Protein AF-0000000072803418 (afdb_homodimer)

Foldseek 3Di:
DLFDWPAAEAEQDPDPCLPDPSVLVLLVLLQVLCVVQVGQYAYEGDQVCLLVNQVNGVHAYEHAAAADDPDDDPDGHHPVNSLVSRHQAYEAQDPVDHDDPVRLLVVQVVCVVSNHAYEYEDAAQVVLLVSVVSPGQEYEHEHPVQAVDQCHCLRPPLVRLLVNLVSCCVRPVNYFYEYEGNQAALVSLLSNVVSPGTYYYHYPNLVPDPDNSVRSNRNRVSGDNDSD/DLFDWPAAEEEQDPDPCLPDPSVLVLLVLLQVLCVVQVGQYAYEGDQVCLLVNQVNGVHAYEHAAAADDPDDDPDGHHPVNSLVSRHQAYEAQPPVDHDDPVRLLVNQVVCVVSNHAYEYEDAAQVVLLVSVVSPGQEYEHEHPVQAVDQCHCLRPPLVRLLVSLVSCCVRPVNYFYEYEGNDAFLVSLLSNVVSPGTYYYHYPNCVPDPDNSVRSNRNRVSGDNDDD

Solvent-accessible surface area (backbone atoms only — not comparable to full-atom values): 23190 Å² total; per-residue (Å²): 123,65,67,68,72,34,31,38,35,42,40,44,33,42,33,79,78,37,36,46,70,45,26,43,52,51,50,49,48,52,48,51,49,23,71,75,68,68,36,45,56,32,37,17,49,34,54,36,34,37,29,59,44,39,74,72,43,91,53,50,27,33,33,54,46,51,40,85,64,94,53,70,45,49,55,59,50,34,52,67,36,41,43,57,27,48,34,27,23,34,34,37,39,37,86,73,51,66,60,57,75,86,51,48,54,61,45,50,54,49,27,56,77,64,64,28,34,38,35,37,38,26,67,46,66,69,55,39,56,58,50,52,76,61,64,45,51,21,39,29,47,38,43,76,84,17,55,82,28,91,69,7,47,57,75,71,41,42,67,58,50,32,51,45,44,50,51,39,51,72,73,43,66,78,37,42,39,28,44,43,32,28,39,67,48,35,66,41,45,35,46,40,47,70,41,62,41,41,30,38,36,35,36,62,42,59,74,65,40,91,51,48,65,61,52,48,51,47,40,41,73,32,53,64,85,61,78,126,123,64,68,67,71,35,33,38,36,42,40,44,35,40,34,77,77,36,35,44,70,46,25,42,51,52,49,50,47,51,47,49,50,25,70,74,68,69,36,46,55,33,37,18,50,35,55,36,34,39,28,58,44,38,73,72,44,90,54,49,28,33,32,53,46,54,40,83,64,93,53,71,44,51,55,61,49,34,51,66,38,41,42,57,27,47,35,28,24,34,34,37,39,37,86,72,50,66,60,58,75,85,50,50,54,60,46,49,54,49,25,57,77,64,64,26,34,39,34,38,39,27,68,45,65,68,53,41,57,58,51,53,76,63,64,45,50,22,38,28,48,38,43,76,84,18,54,84,28,91,69,6,47,57,76,72,41,42,65,58,52,30,52,46,44,50,49,38,53,72,74,42,66,80,37,41,40,27,43,44,31,28,40,67,47,36,66,42,45,36,44,40,48,70,42,60,41,41,30,38,35,35,36,62,44,60,75,65,41,91,51,48,65,61,52,49,52,46,39,41,73,32,53,66,83,62,81,125

pLDDT: mean 95.62, std 5.73, range [47.88, 98.88]

Structure (mmCIF, N/CA/C/O backbone):
data_AF-0000000072803418-model_v1
#
loop_
_entity.id
_entity.type
_entity.pdbx_description
1 polymer 'Triose-phosphate isomerase'
#
loop_
_atom_site.group_PDB
_atom_site.id
_atom_site.type_symbol
_atom_site.label_atom_id
_atom_site.label_alt_id
_atom_site.label_comp_id
_atom_site.label_asym_id
_atom_site.label_entity_id
_atom_site.label_seq_id
_atom_site.pdbx_PDB_ins_code
_atom_site.Cartn_x
_atom_site.Cartn_y
_atom_site.Cartn_z
_atom_site.occupancy
_atom_site.B_iso_or_equiv
_atom_site.auth_seq_id
_atom_site.auth_comp_id
_atom_site.auth_asym_id
_atom_site.auth_atom_id
_atom_site.pdbx_PDB_model_num
ATOM 1 N N . MET A 1 1 ? 17.938 -17.422 -6.402 1 70.5 1 MET A N 1
ATOM 2 C CA . MET A 1 1 ? 16.547 -16.984 -6.516 1 70.5 1 MET A CA 1
ATOM 3 C C . MET A 1 1 ? 15.883 -16.938 -5.145 1 70.5 1 MET A C 1
ATOM 5 O O . MET A 1 1 ? 16.188 -17.75 -4.273 1 70.5 1 MET A O 1
ATOM 9 N N . ALA A 1 2 ? 14.984 -15.875 -4.988 1 81.69 2 ALA A N 1
ATOM 10 C CA . ALA A 1 2 ? 14.344 -15.703 -3.688 1 81.69 2 ALA A CA 1
ATOM 11 C C . ALA A 1 2 ? 13.25 -16.75 -3.471 1 81.69 2 ALA A C 1
ATOM 13 O O . ALA A 1 2 ? 13.016 -17.172 -2.34 1 81.69 2 ALA A O 1
ATOM 14 N N . LEU A 1 3 ? 12.688 -17.188 -4.598 1 93.75 3 LEU A N 1
ATOM 15 C CA . LEU A 1 3 ? 11.656 -18.219 -4.543 1 93.75 3 LEU A CA 1
ATOM 16 C C . LEU A 1 3 ? 12.219 -19.562 -4.984 1 93.75 3 LEU A C 1
ATOM 18 O O . LEU A 1 3 ? 13.07 -19.625 -5.871 1 93.75 3 LEU A O 1
ATOM 22 N N . GLU A 1 4 ? 11.773 -20.656 -4.43 1 95.56 4 GLU A N 1
ATOM 23 C CA . GLU A 1 4 ? 12.195 -22 -4.809 1 95.56 4 GLU A CA 1
ATOM 24 C C . GLU A 1 4 ? 11.156 -22.672 -5.707 1 95.56 4 GLU A C 1
ATOM 26 O O . GLU A 1 4 ? 10.008 -22.875 -5.305 1 95.56 4 GLU A O 1
ATOM 31 N N . TYR A 1 5 ? 11.594 -23.031 -6.875 1 96.5 5 TYR A N 1
ATOM 32 C CA . TYR A 1 5 ? 10.711 -23.656 -7.855 1 96.5 5 TYR A CA 1
ATOM 33 C C . TYR A 1 5 ? 10.734 -25.172 -7.715 1 96.5 5 TYR A C 1
ATOM 35 O O . TYR A 1 5 ? 11.742 -25.75 -7.305 1 96.5 5 TYR A O 1
ATOM 43 N N . PRO A 1 6 ? 9.703 -25.828 -8.148 1 97.94 6 PRO A N 1
ATOM 44 C CA . PRO A 1 6 ? 8.398 -25.281 -8.523 1 97.94 6 PRO A CA 1
ATOM 45 C C . PRO A 1 6 ? 7.57 -24.828 -7.32 1 97.94 6 PRO A C 1
ATOM 47 O O . PRO A 1 6 ? 7.727 -25.375 -6.227 1 97.94 6 PRO A O 1
ATOM 50 N N . TYR A 1 7 ? 6.711 -23.828 -7.508 1 98.19 7 TYR A N 1
ATOM 51 C CA . TYR A 1 7 ? 5.879 -23.422 -6.379 1 98.19 7 TYR A CA 1
ATOM 52 C C . TYR A 1 7 ? 4.477 -23.047 -6.844 1 98.19 7 TYR A C 1
ATOM 54 O O . TYR A 1 7 ? 4.219 -22.953 -8.047 1 98.19 7 TYR A O 1
ATOM 62 N N . PHE A 1 8 ? 3.572 -22.953 -5.875 1 98.75 8 PHE A N 1
ATOM 63 C CA . PHE A 1 8 ? 2.203 -22.484 -6.055 1 98.75 8 PHE A CA 1
ATOM 64 C C . PHE A 1 8 ? 1.955 -21.219 -5.25 1 98.75 8 PHE A C 1
ATOM 66 O O . PHE A 1 8 ? 2.166 -21.203 -4.035 1 98.75 8 PHE A O 1
ATOM 73 N N . LEU A 1 9 ? 1.507 -20.172 -5.895 1 98.75 9 LEU A N 1
ATOM 74 C CA . LEU A 1 9 ? 1.303 -18.891 -5.25 1 98.75 9 LEU A CA 1
ATOM 75 C C . LEU A 1 9 ? -0.165 -18.688 -4.887 1 98.75 9 LEU A C 1
ATOM 77 O O . LEU A 1 9 ? -1.048 -18.875 -5.727 1 98.75 9 LEU A O 1
ATOM 81 N N . LEU A 1 10 ? -0.404 -18.375 -3.627 1 98.69 10 LEU A N 1
ATOM 82 C CA . LEU A 1 10 ? -1.715 -17.922 -3.178 1 98.69 10 LEU A CA 1
ATOM 83 C C . LEU A 1 10 ? -1.754 -16.391 -3.07 1 98.69 10 LEU A C 1
ATOM 85 O O . LEU A 1 10 ? -1.08 -15.812 -2.217 1 98.69 10 LEU A O 1
ATOM 89 N N . ASN A 1 11 ? -2.498 -15.789 -3.93 1 98.12 11 ASN A N 1
ATOM 90 C CA . ASN A 1 11 ? -2.656 -14.336 -3.906 1 98.12 11 ASN A CA 1
ATOM 91 C C . ASN A 1 11 ? -3.914 -13.922 -3.15 1 98.12 11 ASN A C 1
ATOM 93 O O . ASN A 1 11 ? -5.027 -14.273 -3.545 1 98.12 11 ASN A O 1
ATOM 97 N N . PHE A 1 12 ? -3.748 -13.109 -2.139 1 97.94 12 PHE A N 1
ATOM 98 C CA . PHE A 1 12 ? -4.871 -12.695 -1.308 1 97.94 12 PHE A CA 1
ATOM 99 C C . PHE A 1 12 ? -5.66 -11.586 -1.984 1 97.94 12 PHE A C 1
ATOM 101 O O . PHE A 1 12 ? -6.816 -11.328 -1.633 1 97.94 12 PHE A O 1
ATOM 108 N N . LYS A 1 13 ? -5.055 -10.992 -2.91 1 96.19 13 LYS A N 1
ATOM 109 C CA . LYS A 1 13 ? -5.676 -9.844 -3.562 1 96.19 13 LYS A CA 1
ATOM 110 C C . LYS A 1 13 ? -6.168 -8.828 -2.533 1 96.19 13 LYS A C 1
ATOM 112 O O . LYS A 1 13 ? -5.48 -8.547 -1.549 1 96.19 13 LYS A O 1
ATOM 117 N N . THR A 1 14 ? -7.324 -8.117 -2.854 1 96.25 14 THR A N 1
ATOM 118 C CA . THR A 1 14 ? -7.918 -7.168 -1.923 1 96.25 14 THR A CA 1
ATOM 119 C C . THR A 1 14 ? -9.078 -7.801 -1.166 1 96.25 14 THR A C 1
ATOM 121 O O . THR A 1 14 ? -9.969 -7.098 -0.677 1 96.25 14 THR A O 1
ATOM 124 N N . ALA A 1 15 ? -9.078 -9.094 -1.072 1 95.75 15 ALA A N 1
ATOM 125 C CA . ALA A 1 15 ? -10.203 -9.797 -0.453 1 95.75 15 ALA A CA 1
ATOM 126 C C . ALA A 1 15 ? -10.336 -9.414 1.019 1 95.75 15 ALA A C 1
ATOM 128 O O . ALA A 1 15 ? -9.375 -9.516 1.784 1 95.75 15 ALA A O 1
ATOM 129 N N . SER A 1 16 ? -11.547 -9.07 1.432 1 94.19 16 SER A N 1
ATOM 130 C CA . SER A 1 16 ? -11.789 -8.625 2.801 1 94.19 16 SER A CA 1
ATOM 131 C C . SER A 1 16 ? -11.609 -9.773 3.793 1 94.19 16 SER A C 1
ATOM 133 O O . SER A 1 16 ? -11.281 -9.547 4.957 1 94.19 16 SER A O 1
ATOM 135 N N . SER A 1 17 ? -11.719 -10.977 3.293 1 95.06 17 SER A N 1
ATOM 136 C CA . SER A 1 17 ? -11.641 -12.148 4.156 1 95.06 17 SER A CA 1
ATOM 137 C C . SER A 1 17 ? -10.188 -12.5 4.48 1 95.06 17 SER A C 1
ATOM 139 O O . SER A 1 17 ? -9.922 -13.414 5.258 1 95.06 17 SER A O 1
ATOM 141 N N . THR A 1 18 ? -9.242 -11.766 3.945 1 97.31 18 THR A N 1
ATOM 142 C CA . THR A 1 18 ? -7.84 -12.094 4.164 1 97.31 18 THR A CA 1
ATOM 143 C C . THR A 1 18 ? -7.082 -10.883 4.699 1 97.31 18 THR A C 1
ATOM 145 O O . THR A 1 18 ? -5.887 -10.727 4.441 1 97.31 18 THR A O 1
ATOM 148 N N . VAL A 1 19 ? -7.738 -10.062 5.406 1 97.25 19 VAL A N 1
ATOM 149 C CA . VAL A 1 19 ? -7.141 -8.852 5.949 1 97.25 19 VAL A CA 1
ATOM 150 C C . VAL A 1 19 ? -6.703 -9.086 7.395 1 97.25 19 VAL A C 1
ATOM 152 O O . VAL A 1 19 ? -7.414 -9.734 8.164 1 97.25 19 VAL A O 1
ATOM 155 N N . GLY A 1 20 ? -5.539 -8.547 7.754 1 97.69 20 GLY A N 1
ATOM 156 C CA . GLY A 1 20 ? -5.098 -8.586 9.141 1 97.69 20 GLY A CA 1
ATOM 157 C C . GLY A 1 20 ? -5.035 -9.992 9.711 1 97.69 20 GLY A C 1
ATOM 158 O O . GLY A 1 20 ? -4.422 -10.883 9.117 1 97.69 20 GLY A O 1
ATOM 159 N N . ASP A 1 21 ? -5.73 -10.195 10.789 1 97.94 21 ASP A N 1
ATOM 160 C CA . ASP A 1 21 ? -5.699 -11.477 11.5 1 97.94 21 ASP A CA 1
ATOM 161 C C . ASP A 1 21 ? -6.262 -12.602 10.633 1 97.94 21 ASP A C 1
ATOM 163 O O . ASP A 1 21 ? -5.809 -13.742 10.727 1 97.94 21 ASP A O 1
ATOM 167 N N . ASP A 1 22 ? -7.242 -12.25 9.844 1 97.88 22 ASP A N 1
ATOM 168 C CA . ASP A 1 22 ? -7.82 -13.266 8.961 1 97.88 22 ASP A CA 1
ATOM 169 C C . ASP A 1 22 ? -6.824 -13.695 7.891 1 97.88 22 ASP A C 1
ATOM 171 O O . ASP A 1 22 ? -6.734 -14.875 7.555 1 97.88 22 ASP A O 1
ATOM 175 N N . GLY A 1 23 ? -6.086 -12.711 7.352 1 98.31 23 GLY A N 1
ATOM 176 C CA . GLY A 1 23 ? -5.039 -13.039 6.395 1 98.31 23 GLY A CA 1
ATOM 177 C C . GLY A 1 23 ? -3.918 -13.867 6.992 1 98.31 23 GLY A C 1
ATOM 178 O O . GLY A 1 23 ? -3.426 -14.805 6.363 1 98.31 23 GLY A O 1
ATOM 179 N N . LEU A 1 24 ? -3.537 -13.5 8.188 1 98.75 24 LEU A N 1
ATOM 180 C CA . LEU A 1 24 ? -2.5 -14.25 8.883 1 98.75 24 LEU A CA 1
ATOM 181 C C . LEU A 1 24 ? -2.961 -15.68 9.164 1 98.75 24 LEU A C 1
ATOM 183 O O . LEU A 1 24 ? -2.189 -16.625 9.008 1 98.75 24 LEU A O 1
ATOM 187 N N . ALA A 1 25 ? -4.227 -15.812 9.594 1 98.56 25 ALA A N 1
ATOM 188 C CA . ALA A 1 25 ? -4.77 -17.141 9.852 1 98.56 25 ALA A CA 1
ATOM 189 C C . ALA A 1 25 ? -4.715 -18.016 8.594 1 98.56 25 ALA A C 1
ATOM 191 O O . ALA A 1 25 ? -4.348 -19.188 8.664 1 98.56 25 ALA A O 1
ATOM 192 N N . PHE A 1 26 ? -5.043 -17.438 7.465 1 98.62 26 PHE A N 1
ATOM 193 C CA . PHE A 1 26 ? -4.977 -18.172 6.207 1 98.62 26 PHE A CA 1
ATOM 194 C C . PHE A 1 26 ? -3.533 -18.516 5.859 1 98.62 26 PHE A C 1
ATOM 196 O O . PHE A 1 26 ? -3.24 -19.656 5.457 1 98.62 26 PHE A O 1
ATOM 203 N N . ALA A 1 27 ? -2.615 -17.578 6.023 1 98.88 27 ALA A N 1
ATOM 204 C CA . ALA A 1 27 ? -1.197 -17.828 5.777 1 98.88 27 ALA A CA 1
ATOM 205 C C . ALA A 1 27 ? -0.685 -18.969 6.641 1 98.88 27 ALA A C 1
ATOM 207 O O . ALA A 1 27 ? 0.094 -19.812 6.172 1 98.88 27 ALA A O 1
ATOM 208 N N . ARG A 1 28 ? -1.118 -19.031 7.887 1 98.81 28 ARG A N 1
ATOM 209 C CA . ARG A 1 28 ? -0.703 -20.109 8.789 1 98.81 28 ARG A CA 1
ATOM 210 C C . ARG A 1 28 ? -1.258 -21.453 8.336 1 98.81 28 ARG A C 1
ATOM 212 O O . ARG A 1 28 ? -0.6 -22.484 8.484 1 98.81 28 ARG A O 1
ATOM 219 N N . THR A 1 29 ? -2.482 -21.406 7.844 1 98.81 29 THR A N 1
ATOM 220 C CA . THR A 1 29 ? -3.031 -22.609 7.254 1 98.81 29 THR A CA 1
ATOM 221 C C . THR A 1 29 ? -2.174 -23.078 6.082 1 98.81 29 THR A C 1
ATOM 223 O O . THR A 1 29 ? -1.86 -24.266 5.969 1 98.81 29 THR A O 1
ATOM 226 N N . ILE A 1 30 ? -1.753 -22.172 5.215 1 98.81 30 ILE A N 1
ATOM 227 C CA . ILE A 1 30 ? -0.899 -22.469 4.07 1 98.81 30 ILE A CA 1
ATOM 228 C C . ILE A 1 30 ? 0.427 -23.047 4.555 1 98.81 30 ILE A C 1
ATOM 230 O O . ILE A 1 30 ? 0.901 -24.062 4.027 1 98.81 30 ILE A O 1
ATOM 234 N N . GLU A 1 31 ? 0.984 -22.422 5.531 1 98.75 31 GLU A N 1
ATOM 235 C CA . GLU A 1 31 ? 2.248 -22.875 6.105 1 98.75 31 GLU A CA 1
ATOM 236 C C . GLU A 1 31 ? 2.125 -24.281 6.664 1 98.75 31 GLU A C 1
ATOM 238 O O . GLU A 1 31 ? 3.006 -25.125 6.453 1 98.75 31 GLU A O 1
ATOM 243 N N . ARG A 1 32 ? 1.06 -24.531 7.395 1 98.69 32 ARG A N 1
ATOM 244 C CA . ARG A 1 32 ? 0.833 -25.859 7.965 1 98.69 32 ARG A CA 1
ATOM 245 C C . ARG A 1 32 ? 0.755 -26.906 6.871 1 98.69 32 ARG A C 1
ATOM 247 O O . ARG A 1 32 ? 1.359 -27.984 6.992 1 98.69 32 ARG A O 1
ATOM 254 N N . VAL A 1 33 ? 0.001 -26.641 5.836 1 98.75 33 VAL A N 1
ATOM 255 C CA . VAL A 1 33 ? -0.139 -27.594 4.742 1 98.75 33 VAL A CA 1
ATOM 256 C C . VAL A 1 33 ? 1.205 -27.781 4.043 1 98.75 33 VAL A C 1
ATOM 258 O O . VAL A 1 33 ? 1.55 -28.891 3.633 1 98.75 33 VAL A O 1
ATOM 261 N N . ARG A 1 34 ? 1.971 -26.703 3.875 1 98.19 34 ARG A N 1
ATOM 262 C CA . ARG A 1 34 ? 3.328 -26.797 3.35 1 98.19 34 ARG A CA 1
ATOM 263 C C . ARG A 1 34 ? 4.164 -27.781 4.156 1 98.19 34 ARG A C 1
ATOM 265 O O . ARG A 1 34 ? 4.812 -28.672 3.592 1 98.19 34 ARG A O 1
ATOM 272 N N . ASP A 1 35 ? 4.102 -27.641 5.438 1 98.12 35 ASP A N 1
ATOM 273 C CA . ASP A 1 35 ? 4.906 -28.469 6.324 1 98.12 35 ASP A CA 1
ATOM 274 C C . ASP A 1 35 ? 4.445 -29.922 6.277 1 98.12 35 ASP A C 1
ATOM 276 O O . ASP A 1 35 ? 5.262 -30.844 6.367 1 98.12 35 ASP A O 1
ATOM 280 N N . GLU A 1 36 ? 3.158 -30.156 6.145 1 98.12 36 GLU A N 1
ATOM 281 C CA . GLU A 1 36 ? 2.568 -31.484 6.086 1 98.12 36 GLU A CA 1
ATOM 282 C C . GLU A 1 36 ? 2.932 -32.188 4.781 1 98.12 36 GLU A C 1
ATOM 284 O O . GLU A 1 36 ? 3.135 -33.406 4.766 1 98.12 36 GLU A O 1
ATOM 289 N N . THR A 1 37 ? 3.016 -31.438 3.713 1 97.88 37 THR A N 1
ATOM 290 C CA . THR A 1 37 ? 3.049 -32.062 2.395 1 97.88 37 THR A CA 1
ATOM 291 C C . THR A 1 37 ? 4.422 -31.891 1.751 1 97.88 37 THR A C 1
ATOM 293 O O . THR A 1 37 ? 4.758 -32.594 0.8 1 97.88 37 THR A O 1
ATOM 296 N N . GLY A 1 38 ? 5.172 -30.875 2.207 1 97.25 38 GLY A N 1
ATOM 297 C CA . GLY A 1 38 ? 6.438 -30.531 1.575 1 97.25 38 GLY A CA 1
ATOM 298 C C . GLY A 1 38 ? 6.273 -29.688 0.333 1 97.25 38 GLY A C 1
ATOM 299 O O . GLY A 1 38 ? 7.262 -29.312 -0.303 1 97.25 38 GLY A O 1
ATOM 300 N N . CYS A 1 39 ? 5.035 -29.359 -0.044 1 97.69 39 CYS A N 1
ATOM 301 C CA . CYS A 1 39 ? 4.766 -28.547 -1.216 1 97.69 39 CYS A CA 1
ATOM 302 C C . CYS A 1 39 ? 5.266 -27.109 -1.006 1 97.69 39 CYS A C 1
ATOM 304 O O . CYS A 1 39 ? 5.086 -26.547 0.071 1 97.69 39 CYS A O 1
ATOM 306 N N . ARG A 1 40 ? 5.859 -26.547 -2.008 1 97.81 40 ARG A N 1
ATOM 307 C CA . ARG A 1 40 ? 6.316 -25.156 -1.943 1 97.81 40 ARG A CA 1
ATOM 308 C C . ARG A 1 40 ? 5.184 -24.188 -2.254 1 97.81 40 ARG A C 1
ATOM 310 O O . ARG A 1 40 ? 4.691 -24.141 -3.383 1 97.81 40 ARG A O 1
ATOM 317 N N . PHE A 1 41 ? 4.785 -23.484 -1.237 1 98.56 41 PHE A N 1
ATOM 318 C CA . PHE A 1 41 ? 3.791 -22.438 -1.381 1 98.56 41 PHE A CA 1
ATOM 319 C C . PHE A 1 41 ? 4.43 -21.062 -1.207 1 98.56 41 PHE A C 1
ATOM 321 O O . PHE A 1 41 ? 5.383 -20.906 -0.444 1 98.56 41 PHE A O 1
ATOM 328 N N . ALA A 1 42 ? 3.971 -20.094 -1.911 1 98.75 42 ALA A N 1
ATOM 329 C CA . ALA A 1 42 ? 4.223 -18.672 -1.682 1 98.75 42 ALA A CA 1
ATOM 330 C C . ALA A 1 42 ? 2.914 -17.922 -1.48 1 98.75 42 ALA A C 1
ATOM 332 O O . ALA A 1 42 ? 1.847 -18.391 -1.882 1 98.75 42 ALA A O 1
ATOM 333 N N . VAL A 1 43 ? 3.006 -16.797 -0.825 1 98.81 43 VAL A N 1
ATOM 334 C CA . VAL A 1 43 ? 1.787 -16.047 -0.549 1 98.81 43 VAL A CA 1
ATOM 335 C C . VAL A 1 43 ? 1.993 -14.578 -0.92 1 98.81 43 VAL A C 1
ATOM 337 O O . VAL A 1 43 ? 3.09 -14.031 -0.755 1 98.81 43 VAL A O 1
ATOM 340 N N . ALA A 1 44 ? 0.993 -13.945 -1.43 1 98.75 44 ALA A N 1
ATOM 341 C CA . ALA A 1 44 ? 0.939 -12.508 -1.679 1 98.75 44 ALA A CA 1
ATOM 342 C C . ALA A 1 44 ? -0.136 -11.844 -0.823 1 98.75 44 ALA A C 1
ATOM 344 O O . ALA A 1 44 ? -1.294 -11.75 -1.235 1 98.75 44 ALA A O 1
ATOM 345 N N . PRO A 1 45 ? 0.243 -11.359 0.365 1 98.5 45 PRO A N 1
ATOM 346 C CA . PRO A 1 45 ? -0.73 -10.742 1.268 1 98.5 45 PRO A CA 1
ATOM 347 C C . PRO A 1 45 ? -1.072 -9.305 0.872 1 98.5 45 PRO A C 1
ATOM 349 O O . PRO A 1 45 ? -0.554 -8.797 -0.125 1 98.5 45 PRO A O 1
ATOM 352 N N . HIS A 1 46 ? -2.025 -8.773 1.635 1 97.94 46 HIS A N 1
ATOM 353 C CA . HIS A 1 46 ? -2.271 -7.34 1.512 1 97.94 46 HIS A CA 1
ATOM 354 C C . HIS A 1 46 ? -1.004 -6.535 1.789 1 97.94 46 HIS A C 1
ATOM 356 O O . HIS A 1 46 ? -0.205 -6.91 2.65 1 97.94 46 HIS A O 1
ATOM 362 N N . GLN A 1 47 ? -0.893 -5.387 1.146 1 96.38 47 GLN A N 1
ATOM 363 C CA . GLN A 1 47 ? 0.325 -4.59 1.255 1 96.38 47 GLN A CA 1
ATOM 364 C C . GLN A 1 47 ? 0.606 -4.207 2.705 1 96.38 47 GLN A C 1
ATOM 366 O O . GLN A 1 47 ? 1.721 -4.395 3.197 1 96.38 47 GLN A O 1
ATOM 371 N N . PRO A 1 48 ? -0.401 -3.75 3.5 1 97.94 48 PRO A N 1
ATOM 372 C CA . PRO A 1 48 ? -0.14 -3.42 4.902 1 97.94 48 PRO A CA 1
ATOM 373 C C . PRO A 1 48 ? 0.167 -4.652 5.75 1 97.94 48 PRO A C 1
ATOM 375 O O . PRO A 1 48 ? 0.602 -4.523 6.898 1 97.94 48 PRO A O 1
ATOM 378 N N . ASP A 1 49 ? -0.075 -5.863 5.191 1 98.62 49 ASP A N 1
ATOM 379 C CA . ASP A 1 49 ? 0.088 -7.094 5.957 1 98.62 49 ASP A CA 1
ATOM 380 C C . ASP A 1 49 ? 1.353 -7.84 5.535 1 98.62 49 ASP A C 1
ATOM 382 O O . ASP A 1 49 ? 1.628 -8.938 6.031 1 98.62 49 ASP A O 1
ATOM 386 N N . VAL A 1 50 ? 2.125 -7.238 4.598 1 98.75 50 VAL A N 1
ATOM 387 C CA . VAL A 1 50 ? 3.33 -7.914 4.121 1 98.75 50 VAL A CA 1
ATOM 388 C C . VAL A 1 50 ? 4.238 -8.242 5.301 1 98.75 50 VAL A C 1
ATOM 390 O O . VAL A 1 50 ? 4.645 -9.391 5.48 1 98.75 50 VAL A O 1
ATOM 393 N N . ARG A 1 51 ? 4.508 -7.27 6.137 1 98.56 51 ARG A N 1
ATOM 394 C CA . ARG A 1 51 ? 5.391 -7.48 7.277 1 98.56 51 ARG A CA 1
ATOM 395 C C . ARG A 1 51 ? 4.777 -8.469 8.266 1 98.56 51 ARG A C 1
ATOM 397 O O . ARG A 1 51 ? 5.488 -9.297 8.844 1 98.56 51 ARG A O 1
ATOM 404 N N . LEU A 1 52 ? 3.471 -8.336 8.484 1 98.69 52 LEU A N 1
ATOM 405 C CA . LEU A 1 52 ? 2.771 -9.219 9.414 1 98.69 52 LEU A CA 1
ATOM 406 C C . LEU A 1 52 ? 2.986 -10.68 9.031 1 98.69 52 LEU A C 1
ATOM 408 O O . LEU A 1 52 ? 3.389 -11.492 9.867 1 98.69 52 LEU A O 1
ATOM 412 N N . VAL A 1 53 ? 2.764 -11.031 7.797 1 98.81 53 VAL A N 1
ATOM 413 C CA . VAL A 1 53 ? 2.857 -12.414 7.34 1 98.81 53 VAL A CA 1
ATOM 414 C C . VAL A 1 53 ? 4.32 -12.852 7.293 1 98.81 53 VAL A C 1
ATOM 416 O O . VAL A 1 53 ? 4.656 -13.969 7.695 1 98.81 53 VAL A O 1
ATOM 419 N N . ALA A 1 54 ? 5.203 -11.961 6.859 1 98.56 54 ALA A N 1
ATOM 420 C CA . ALA A 1 54 ? 6.629 -12.258 6.777 1 98.56 54 ALA A CA 1
ATOM 421 C C . ALA A 1 54 ? 7.207 -12.562 8.156 1 98.56 54 ALA A C 1
ATOM 423 O O . ALA A 1 54 ? 8.031 -13.469 8.305 1 98.56 54 ALA A O 1
ATOM 424 N N . ASP A 1 55 ? 6.746 -11.836 9.156 1 98.06 55 ASP A N 1
ATOM 425 C CA . ASP A 1 55 ? 7.281 -11.977 10.508 1 98.06 55 ASP A CA 1
ATOM 426 C C . ASP A 1 55 ? 6.723 -13.227 11.188 1 98.06 55 ASP A C 1
ATOM 428 O O . ASP A 1 55 ? 7.367 -13.797 12.07 1 98.06 55 ASP A O 1
ATOM 432 N N . ARG A 1 56 ? 5.531 -13.594 10.758 1 98.56 56 ARG A N 1
ATOM 433 C CA . ARG A 1 56 ? 4.82 -14.578 11.57 1 98.56 56 ARG A CA 1
ATOM 434 C C . ARG A 1 56 ? 4.766 -15.93 10.875 1 98.56 56 ARG A C 1
ATOM 436 O O . ARG A 1 56 ? 4.215 -16.891 11.414 1 98.56 56 ARG A O 1
ATOM 443 N N . THR A 1 57 ? 5.305 -16.062 9.672 1 98.56 57 THR A N 1
ATOM 444 C CA . THR A 1 57 ? 5.387 -17.328 8.953 1 98.56 57 THR A CA 1
ATOM 445 C C . THR A 1 57 ? 6.738 -17.469 8.266 1 98.56 57 THR A C 1
ATOM 447 O O . THR A 1 57 ? 7.484 -16.5 8.141 1 98.56 57 THR A O 1
ATOM 450 N N . ALA A 1 58 ? 7.086 -18.641 7.84 1 98.19 58 ALA A N 1
ATOM 451 C CA . ALA A 1 58 ? 8.305 -18.906 7.078 1 98.19 58 ALA A CA 1
ATOM 452 C C . ALA A 1 58 ? 8.008 -18.984 5.586 1 98.19 58 ALA A C 1
ATOM 454 O O . ALA A 1 58 ? 8.836 -19.469 4.809 1 98.19 58 ALA A O 1
ATOM 455 N N . LEU A 1 59 ? 6.797 -18.578 5.176 1 98.56 59 LEU A N 1
ATOM 456 C CA . LEU A 1 59 ? 6.402 -18.625 3.773 1 98.56 59 LEU A CA 1
ATOM 457 C C . LEU A 1 59 ? 7.137 -17.562 2.959 1 98.56 59 LEU A C 1
ATOM 459 O O . LEU A 1 59 ? 7.328 -16.438 3.426 1 98.56 59 LEU A O 1
ATOM 463 N N . PRO A 1 60 ? 7.57 -17.906 1.728 1 98.75 60 PRO A N 1
ATOM 464 C CA . PRO A 1 60 ? 8 -16.828 0.822 1 98.75 60 PRO A CA 1
ATOM 465 C C . PRO A 1 60 ? 6.898 -15.82 0.54 1 98.75 60 PRO A C 1
ATOM 467 O O . PRO A 1 60 ? 5.734 -16.188 0.375 1 98.75 60 PRO A O 1
ATOM 470 N N . ILE A 1 61 ? 7.293 -14.547 0.501 1 98.81 61 ILE A N 1
ATOM 471 C CA . ILE A 1 61 ? 6.324 -13.461 0.385 1 98.81 61 ILE A CA 1
ATOM 472 C C . ILE A 1 61 ? 6.484 -12.773 -0.967 1 98.81 61 ILE A C 1
ATOM 474 O O . ILE A 1 61 ? 7.59 -12.367 -1.337 1 98.81 61 ILE A O 1
ATOM 478 N N . VAL A 1 62 ? 5.402 -12.664 -1.687 1 98.88 62 VAL A N 1
ATOM 479 C CA . VAL A 1 62 ? 5.367 -11.93 -2.945 1 98.88 62 VAL A CA 1
ATOM 480 C C . VAL A 1 62 ? 4.551 -10.648 -2.773 1 98.88 62 VAL A C 1
ATOM 482 O O . VAL A 1 62 ? 3.393 -10.695 -2.354 1 98.88 62 VAL A O 1
ATOM 485 N N . ALA A 1 63 ? 5.188 -9.5 -3.029 1 98.62 63 ALA A N 1
ATOM 486 C CA . ALA A 1 63 ? 4.414 -8.266 -3.074 1 98.62 63 ALA A CA 1
ATOM 487 C C . ALA A 1 63 ? 3.473 -8.25 -4.277 1 98.62 63 ALA A C 1
ATOM 489 O O . ALA A 1 63 ? 3.885 -8.547 -5.398 1 98.62 63 ALA A O 1
ATOM 490 N N . GLN A 1 64 ? 2.229 -7.891 -4.016 1 98.06 64 GLN A N 1
ATOM 491 C CA . GLN A 1 64 ? 1.233 -7.906 -5.082 1 98.06 64 GLN A CA 1
ATOM 492 C C . GLN A 1 64 ? 1.582 -6.895 -6.172 1 98.06 64 GLN A C 1
ATOM 494 O O . GLN A 1 64 ? 1.234 -7.09 -7.34 1 98.06 64 GLN A O 1
ATOM 499 N N . SER A 1 65 ? 2.143 -5.816 -5.75 1 96.12 65 SER A N 1
ATOM 500 C CA . SER A 1 65 ? 2.592 -4.73 -6.613 1 96.12 65 SER A CA 1
ATOM 501 C C . SER A 1 65 ? 3.59 -3.83 -5.891 1 96.12 65 SER A C 1
ATOM 503 O O . SER A 1 65 ? 3.658 -3.832 -4.66 1 96.12 65 SER A O 1
ATOM 505 N N . ALA A 1 66 ? 4.379 -3.143 -6.645 1 95.94 66 ALA A N 1
ATOM 506 C CA . ALA A 1 66 ? 5.266 -2.102 -6.137 1 95.94 66 ALA A CA 1
ATOM 507 C C . ALA A 1 66 ? 5.73 -1.178 -7.262 1 95.94 66 ALA A C 1
ATOM 509 O O . ALA A 1 66 ? 5.773 -1.581 -8.422 1 95.94 66 ALA A O 1
ATOM 510 N N . THR A 1 67 ? 6.039 0.003 -6.863 1 94.38 67 THR A N 1
ATOM 511 C CA . THR A 1 67 ? 6.5 0.98 -7.844 1 94.38 67 THR A CA 1
ATOM 512 C C . THR A 1 67 ? 7.91 1.458 -7.508 1 94.38 67 THR A C 1
ATOM 514 O O . THR A 1 67 ? 8.422 1.195 -6.418 1 94.38 67 THR A O 1
ATOM 517 N N . ARG A 1 68 ? 8.453 2.041 -8.555 1 92.38 68 ARG A N 1
ATOM 518 C CA . ARG A 1 68 ? 9.688 2.791 -8.359 1 92.38 68 ARG A CA 1
ATOM 519 C C . ARG A 1 68 ? 9.406 4.285 -8.25 1 92.38 68 ARG A C 1
ATOM 521 O O . ARG A 1 68 ? 8.719 4.859 -9.094 1 92.38 68 ARG A O 1
ATOM 528 N N . ARG A 1 69 ? 9.695 4.758 -7.137 1 88.12 69 ARG A N 1
ATOM 529 C CA . ARG A 1 69 ? 9.562 6.199 -6.945 1 88.12 69 ARG A CA 1
ATOM 530 C C . ARG A 1 69 ? 10.875 6.812 -6.48 1 88.12 69 ARG A C 1
ATOM 532 O O . ARG A 1 69 ? 11.539 6.273 -5.59 1 88.12 69 ARG A O 1
ATOM 539 N N . GLU A 1 70 ? 11.234 7.816 -7.156 1 84.25 70 GLU A N 1
ATOM 540 C CA . GLU A 1 70 ? 12.453 8.516 -6.773 1 84.25 70 GLU A CA 1
ATOM 541 C C . GLU A 1 70 ? 12.133 9.781 -5.977 1 84.25 70 GLU A C 1
ATOM 543 O O . GLU A 1 70 ? 13.023 10.367 -5.352 1 84.25 70 GLU A O 1
ATOM 548 N N . ASP A 1 71 ? 10.914 10.188 -6.055 1 86.06 71 ASP A N 1
ATOM 549 C CA . ASP A 1 71 ? 10.469 11.375 -5.32 1 86.06 71 ASP A CA 1
ATOM 550 C C . ASP A 1 71 ? 9.609 10.984 -4.121 1 86.06 71 ASP A C 1
ATOM 552 O O . ASP A 1 71 ? 9.156 9.844 -4.016 1 86.06 71 ASP A O 1
ATOM 556 N N . ALA A 1 72 ? 9.57 11.867 -3.236 1 88.25 72 ALA A N 1
ATOM 557 C CA . ALA A 1 72 ? 8.672 11.68 -2.096 1 88.25 72 ALA A CA 1
ATOM 558 C C . ALA A 1 72 ? 7.238 12.039 -2.459 1 88.25 72 ALA A C 1
ATOM 560 O O . ALA A 1 72 ? 6.844 13.203 -2.371 1 88.25 72 ALA A O 1
ATOM 561 N N . ALA A 1 73 ? 6.484 11.031 -2.904 1 89.81 73 ALA A N 1
ATOM 562 C CA . ALA A 1 73 ? 5.074 11.188 -3.24 1 89.81 73 ALA A CA 1
ATOM 563 C C . ALA A 1 73 ? 4.188 10.398 -2.281 1 89.81 73 ALA A C 1
ATOM 565 O O . ALA A 1 73 ? 4.68 9.562 -1.519 1 89.81 73 ALA A O 1
ATOM 566 N N . MET A 1 74 ? 2.922 10.68 -2.312 1 89.94 74 MET A N 1
ATOM 567 C CA . MET A 1 74 ? 2.035 10.109 -1.304 1 89.94 74 MET A CA 1
ATOM 568 C C . MET A 1 74 ? 1.323 8.875 -1.845 1 89.94 74 MET A C 1
ATOM 570 O O . MET A 1 74 ? 0.857 8.867 -2.984 1 89.94 74 MET A O 1
ATOM 574 N N . GLY A 1 75 ? 1.372 7.789 -1.021 1 88.06 75 GLY A N 1
ATOM 575 C CA . GLY A 1 75 ? 0.324 6.789 -1.155 1 88.06 75 GLY A CA 1
ATOM 576 C C . GLY A 1 75 ? 0.771 5.555 -1.916 1 88.06 75 GLY A C 1
ATOM 577 O O . GLY A 1 75 ? 0.113 4.516 -1.86 1 88.06 75 GLY A O 1
ATOM 578 N N . GLU A 1 76 ? 1.846 5.605 -2.645 1 92 76 GLU A N 1
ATOM 579 C CA . GLU A 1 76 ? 2.268 4.445 -3.428 1 92 76 GLU A CA 1
ATOM 580 C C . GLU A 1 76 ? 3.111 3.49 -2.586 1 92 76 GLU A C 1
ATOM 582 O O . GLU A 1 76 ? 3.803 3.916 -1.659 1 92 76 GLU A O 1
ATOM 587 N N . THR A 1 77 ? 3.012 2.238 -2.928 1 95.75 77 THR A N 1
ATOM 588 C CA . THR A 1 77 ? 3.873 1.229 -2.32 1 95.75 77 THR A CA 1
ATOM 589 C C . THR A 1 77 ? 5.145 1.039 -3.141 1 95.75 77 THR A C 1
ATOM 591 O O . THR A 1 77 ? 5.086 0.615 -4.297 1 95.75 77 THR A O 1
ATOM 594 N N . THR A 1 78 ? 6.27 1.304 -2.5 1 96.94 78 THR A N 1
ATOM 595 C CA . THR A 1 78 ? 7.52 1.262 -3.252 1 96.94 78 THR A CA 1
ATOM 596 C C . THR A 1 78 ? 8.188 -0.101 -3.111 1 96.94 78 THR A C 1
ATOM 598 O O . THR A 1 78 ? 7.895 -0.852 -2.18 1 96.94 78 THR A O 1
ATOM 601 N N . LEU A 1 79 ? 9.133 -0.351 -4.059 1 98.06 79 LEU A N 1
ATOM 602 C CA . LEU A 1 79 ? 9.961 -1.548 -3.975 1 98.06 79 LEU A CA 1
ATOM 603 C C . LEU A 1 79 ? 10.766 -1.567 -2.676 1 98.06 79 LEU A C 1
ATOM 605 O O . LEU A 1 79 ? 10.883 -2.613 -2.035 1 98.06 79 LEU A O 1
ATOM 609 N N . GLU A 1 80 ? 11.242 -0.408 -2.24 1 97.88 80 GLU A N 1
ATOM 610 C CA . GLU A 1 80 ? 12 -0.295 -1 1 97.88 80 GLU A CA 1
ATOM 611 C C . GLU A 1 80 ? 11.156 -0.705 0.204 1 97.88 80 GLU A C 1
ATOM 613 O O . GLU A 1 80 ? 11.625 -1.433 1.08 1 97.88 80 GLU A O 1
ATOM 618 N N . ALA A 1 81 ? 9.922 -0.246 0.175 1 97.94 81 ALA A N 1
ATOM 619 C CA . ALA A 1 81 ? 9.055 -0.487 1.323 1 97.94 81 ALA A CA 1
ATOM 620 C C . ALA A 1 81 ? 8.695 -1.966 1.438 1 97.94 81 ALA A C 1
ATOM 622 O O . ALA A 1 81 ? 8.711 -2.531 2.535 1 97.94 81 ALA A O 1
ATOM 623 N N . VAL A 1 82 ? 8.375 -2.637 0.322 1 98.38 82 VAL A N 1
ATOM 624 C CA . VAL A 1 82 ? 7.98 -4.039 0.401 1 98.38 82 VAL A CA 1
ATOM 625 C C . VAL A 1 82 ? 9.203 -4.902 0.705 1 98.38 82 VAL A C 1
ATOM 627 O O . VAL A 1 82 ? 9.102 -5.91 1.407 1 98.38 82 VAL A O 1
ATOM 630 N N . ALA A 1 83 ? 10.367 -4.535 0.151 1 98.38 83 ALA A N 1
ATOM 631 C CA . ALA A 1 83 ? 11.594 -5.25 0.49 1 98.38 83 ALA A CA 1
ATOM 632 C C . ALA A 1 83 ? 11.883 -5.164 1.985 1 98.38 83 ALA A C 1
ATOM 634 O O . ALA A 1 83 ? 12.148 -6.18 2.633 1 98.38 83 ALA A O 1
ATOM 635 N N . ALA A 1 84 ? 11.742 -3.979 2.518 1 98.25 84 ALA A N 1
ATOM 636 C CA . ALA A 1 84 ? 12 -3.77 3.939 1 98.25 84 ALA A CA 1
ATOM 637 C C . ALA A 1 84 ? 10.984 -4.516 4.797 1 98.25 84 ALA A C 1
ATOM 639 O O . ALA A 1 84 ? 11.289 -4.934 5.918 1 98.25 84 ALA A O 1
ATOM 640 N N . ALA A 1 85 ? 9.82 -4.719 4.262 1 98.5 85 ALA A N 1
ATOM 641 C CA . ALA A 1 85 ? 8.758 -5.387 5.004 1 98.5 85 ALA A CA 1
ATOM 642 C C . ALA A 1 85 ? 8.922 -6.906 4.953 1 98.5 85 ALA A C 1
ATOM 644 O O . ALA A 1 85 ? 8.203 -7.637 5.645 1 98.5 85 ALA A O 1
ATOM 645 N N . GLY A 1 86 ? 9.82 -7.375 4.078 1 98.44 86 GLY A N 1
ATOM 646 C CA . GLY A 1 86 ? 10.125 -8.797 4.105 1 98.44 86 GLY A CA 1
ATOM 647 C C . GLY A 1 86 ? 9.688 -9.523 2.848 1 98.44 86 GLY A C 1
ATOM 648 O O . GLY A 1 86 ? 9.633 -10.75 2.82 1 98.44 86 GLY A O 1
ATOM 649 N N . ALA A 1 87 ? 9.32 -8.805 1.799 1 98.69 87 ALA A N 1
ATOM 650 C CA . ALA A 1 87 ? 8.977 -9.445 0.536 1 98.69 87 ALA A CA 1
ATOM 651 C C . ALA A 1 87 ? 10.195 -10.117 -0.091 1 98.69 87 ALA A C 1
ATOM 653 O O . ALA A 1 87 ? 11.312 -9.602 0.022 1 98.69 87 ALA A O 1
ATOM 654 N N . ASP A 1 88 ? 9.922 -11.203 -0.793 1 98.75 88 ASP A N 1
ATOM 655 C CA . ASP A 1 88 ? 10.961 -11.938 -1.51 1 98.75 88 ASP A CA 1
ATOM 656 C C . ASP A 1 88 ? 10.875 -11.688 -3.014 1 98.75 88 ASP A C 1
ATOM 658 O O . ASP A 1 88 ? 11.844 -11.906 -3.742 1 98.75 88 ASP A O 1
ATOM 662 N N . ALA A 1 89 ? 9.773 -11.289 -3.434 1 98.81 89 ALA A N 1
ATOM 663 C CA . ALA A 1 89 ? 9.5 -11.047 -4.848 1 98.81 89 ALA A CA 1
ATOM 664 C C . ALA A 1 89 ? 8.438 -9.969 -5.023 1 98.81 89 ALA A C 1
ATOM 666 O O . ALA A 1 89 ? 7.758 -9.594 -4.066 1 98.81 89 ALA A O 1
ATOM 667 N N . ALA A 1 90 ? 8.344 -9.453 -6.219 1 98.5 90 ALA A N 1
ATOM 668 C CA . ALA A 1 90 ? 7.324 -8.461 -6.543 1 98.5 90 ALA A CA 1
ATOM 669 C C . ALA A 1 90 ? 6.719 -8.727 -7.918 1 98.5 90 ALA A C 1
ATOM 671 O O . ALA A 1 90 ? 7.438 -9.039 -8.867 1 98.5 90 ALA A O 1
ATOM 672 N N . CYS A 1 91 ? 5.441 -8.609 -7.984 1 98.12 91 CYS A N 1
ATOM 673 C CA . CYS A 1 91 ? 4.758 -8.656 -9.273 1 98.12 91 CYS A CA 1
ATOM 674 C C . CYS A 1 91 ? 4.855 -7.312 -9.984 1 98.12 91 CYS A C 1
ATOM 676 O O . CYS A 1 91 ? 4.699 -6.262 -9.367 1 98.12 91 CYS A O 1
ATOM 678 N N . ILE A 1 92 ? 5.141 -7.383 -11.25 1 97.56 92 ILE A N 1
ATOM 679 C CA . ILE A 1 92 ? 5.285 -6.207 -12.102 1 97.56 92 ILE A CA 1
ATOM 680 C C . ILE A 1 92 ? 4.363 -6.332 -13.312 1 97.56 92 ILE A C 1
ATOM 682 O O . ILE A 1 92 ? 4.301 -7.387 -13.953 1 97.56 92 ILE A O 1
ATOM 686 N N . ASN A 1 93 ? 3.547 -5.281 -13.547 1 96.44 93 ASN A N 1
ATOM 687 C CA . ASN A 1 93 ? 2.773 -5.141 -14.781 1 96.44 93 ASN A CA 1
ATOM 688 C C . ASN A 1 93 ? 1.62 -6.141 -14.828 1 96.44 93 ASN A C 1
ATOM 690 O O . ASN A 1 93 ? 1.302 -6.672 -15.898 1 96.44 93 ASN A O 1
ATOM 694 N N . HIS A 1 94 ? 1.056 -6.469 -13.695 1 95.06 94 HIS A N 1
ATOM 695 C CA . HIS A 1 94 ? -0.16 -7.277 -13.719 1 95.06 94 HIS A CA 1
ATOM 696 C C . HIS A 1 94 ? -1.31 -6.523 -14.383 1 95.06 94 HIS A C 1
ATOM 698 O O . HIS A 1 94 ? -1.405 -5.301 -14.266 1 95.06 94 HIS A O 1
ATOM 704 N N . PRO A 1 95 ? -2.201 -7.266 -15.039 1 90.25 95 PRO A N 1
ATOM 705 C CA . PRO A 1 95 ? -3.301 -6.594 -15.734 1 90.25 95 PRO A CA 1
ATOM 706 C C . PRO A 1 95 ? -4.145 -5.727 -14.805 1 90.25 95 PRO A C 1
ATOM 708 O O . PRO A 1 95 ? -4.734 -4.734 -15.242 1 90.25 95 PRO A O 1
ATOM 711 N N . GLU A 1 96 ? -4.219 -6.012 -13.602 1 89.38 96 GLU A N 1
ATOM 712 C CA . GLU A 1 96 ? -4.996 -5.262 -12.617 1 89.38 96 GLU A CA 1
ATOM 713 C C . GLU A 1 96 ? -4.168 -4.137 -12.008 1 89.38 96 GLU A C 1
ATOM 715 O O . GLU A 1 96 ? -4.66 -3.379 -11.172 1 89.38 96 GLU A O 1
ATOM 720 N N . ASN A 1 97 ? -2.9 -4.078 -12.391 1 88.25 97 ASN A N 1
ATOM 721 C CA . ASN A 1 97 ? -1.951 -3.039 -12.008 1 88.25 97 ASN A CA 1
ATOM 722 C C . ASN A 1 97 ? -0.912 -2.803 -13.102 1 88.25 97 ASN A C 1
ATOM 724 O O . ASN A 1 97 ? 0.282 -3.023 -12.883 1 88.25 97 ASN A O 1
ATOM 728 N N . GLU A 1 98 ? -1.302 -2.289 -14.172 1 90 98 GLU A N 1
ATOM 729 C CA . GLU A 1 98 ? -0.45 -2.223 -15.359 1 90 98 GLU A CA 1
ATOM 730 C C . GLU A 1 98 ? 0.569 -1.094 -15.242 1 90 98 GLU A C 1
ATOM 732 O O . GLU A 1 98 ? 0.251 -0.012 -14.742 1 90 98 GLU A O 1
ATOM 737 N N . ASP A 1 99 ? 1.743 -1.339 -15.742 1 91.56 99 ASP A N 1
ATOM 738 C CA . ASP A 1 99 ? 2.809 -0.343 -15.812 1 91.56 99 ASP A CA 1
ATOM 739 C C . ASP A 1 99 ? 2.969 0.193 -17.234 1 91.56 99 ASP A C 1
ATOM 741 O O . ASP A 1 99 ? 2.666 -0.505 -18.203 1 91.56 99 ASP A O 1
ATOM 745 N N . ALA A 1 100 ? 3.5 1.481 -17.234 1 88.19 100 ALA A N 1
ATOM 746 C CA . ALA A 1 100 ? 3.998 1.939 -18.531 1 88.19 100 ALA A CA 1
ATOM 747 C C . ALA A 1 100 ? 5.191 1.105 -18.984 1 88.19 100 ALA A C 1
ATOM 749 O O . ALA A 1 100 ? 6.039 0.727 -18.172 1 88.19 100 ALA A O 1
ATOM 750 N N . PHE A 1 101 ? 5.129 0.827 -20.281 1 88.81 101 PHE A N 1
ATOM 751 C CA . PHE A 1 101 ? 6.188 -0.02 -20.828 1 88.81 101 PHE A CA 1
ATOM 752 C C . PHE A 1 101 ? 7.559 0.524 -20.453 1 88.81 101 PHE A C 1
ATOM 754 O O . PHE A 1 101 ? 8.461 -0.24 -20.094 1 88.81 101 PHE A O 1
ATOM 761 N N . ALA A 1 102 ? 7.75 1.804 -20.531 1 92.75 102 ALA A N 1
ATOM 762 C CA . ALA A 1 102 ? 9.023 2.457 -20.25 1 92.75 102 ALA A CA 1
ATOM 763 C C . ALA A 1 102 ? 9.438 2.268 -18.797 1 92.75 102 ALA A C 1
ATOM 765 O O . ALA A 1 102 ? 10.609 2.412 -18.438 1 92.75 102 ALA A O 1
ATOM 766 N N . ASP A 1 103 ? 8.492 1.826 -17.922 1 94.25 103 ASP A N 1
ATOM 767 C CA . ASP A 1 103 ? 8.766 1.714 -16.484 1 94.25 103 ASP A CA 1
ATOM 768 C C . ASP A 1 103 ? 9.211 0.299 -16.125 1 94.25 103 ASP A C 1
ATOM 770 O O . ASP A 1 103 ? 9.766 0.076 -15.047 1 94.25 103 ASP A O 1
ATOM 774 N N . VAL A 1 104 ? 9.008 -0.661 -17 1 96.38 104 VAL A N 1
ATOM 775 C CA . VAL A 1 104 ? 9.219 -2.066 -16.672 1 96.38 104 VAL A CA 1
ATOM 776 C C . VAL A 1 104 ? 10.711 -2.34 -16.5 1 96.38 104 VAL A C 1
ATOM 778 O O . VAL A 1 104 ? 11.125 -2.891 -15.469 1 96.38 104 VAL A O 1
ATOM 781 N N . PRO A 1 105 ? 11.555 -1.851 -17.391 1 96.56 105 PRO A N 1
ATOM 782 C CA . PRO A 1 105 ? 12.977 -2.166 -17.219 1 96.56 105 PRO A CA 1
ATOM 783 C C . PRO A 1 105 ? 13.562 -1.589 -15.93 1 96.56 105 PRO A C 1
ATOM 785 O O . PRO A 1 105 ? 14.227 -2.305 -15.172 1 96.56 105 PRO A O 1
ATOM 788 N N . PRO A 1 106 ? 13.312 -0.304 -15.633 1 96.62 106 PRO A N 1
ATOM 789 C CA . PRO A 1 106 ? 13.875 0.203 -14.375 1 96.62 106 PRO A CA 1
ATOM 790 C C . PRO A 1 106 ? 13.336 -0.526 -13.148 1 96.62 106 PRO A C 1
ATOM 792 O O . PRO A 1 106 ? 14.047 -0.67 -12.148 1 96.62 106 PRO A O 1
ATOM 795 N N . LEU A 1 107 ? 12.148 -1.013 -13.188 1 97.81 107 LEU A N 1
ATOM 796 C CA . LEU A 1 107 ? 11.594 -1.792 -12.086 1 97.81 107 LEU A CA 1
ATOM 797 C C . LEU A 1 107 ? 12.344 -3.104 -11.914 1 97.81 107 LEU A C 1
ATOM 799 O O . LEU A 1 107 ? 12.68 -3.49 -10.789 1 97.81 107 LEU A O 1
ATOM 803 N N . ILE A 1 108 ? 12.633 -3.76 -12.992 1 97.88 108 ILE A N 1
ATOM 804 C CA . ILE A 1 108 ? 13.375 -5.016 -12.961 1 97.88 108 ILE A CA 1
ATOM 805 C C . ILE A 1 108 ? 14.766 -4.777 -12.375 1 97.88 108 ILE A C 1
ATOM 807 O O . ILE A 1 108 ? 15.203 -5.508 -11.484 1 97.88 108 ILE A O 1
ATOM 811 N N . ASP A 1 109 ? 15.414 -3.727 -12.836 1 97.75 109 ASP A N 1
ATOM 812 C CA . ASP A 1 109 ? 16.75 -3.389 -12.352 1 97.75 109 ASP A CA 1
ATOM 813 C C . ASP A 1 109 ? 16.734 -3.109 -10.852 1 97.75 109 ASP A C 1
ATOM 815 O O . ASP A 1 109 ? 17.594 -3.588 -10.117 1 97.75 109 ASP A O 1
ATOM 819 N N . ARG A 1 110 ? 15.766 -2.354 -10.453 1 97.56 110 ARG A N 1
ATOM 820 C CA . ARG A 1 110 ? 15.703 -1.981 -9.047 1 97.56 110 ARG A CA 1
ATOM 821 C C . ARG A 1 110 ? 15.422 -3.197 -8.164 1 97.56 110 ARG A C 1
ATOM 823 O O . ARG A 1 110 ? 15.953 -3.305 -7.059 1 97.56 110 ARG A O 1
ATOM 830 N N . CYS A 1 111 ? 14.602 -4.102 -8.633 1 98.06 111 CYS A N 1
ATOM 831 C CA . CYS A 1 111 ? 14.367 -5.348 -7.914 1 98.06 111 CYS A CA 1
ATOM 832 C C . CYS A 1 111 ? 15.672 -6.109 -7.699 1 98.06 111 CYS A C 1
ATOM 8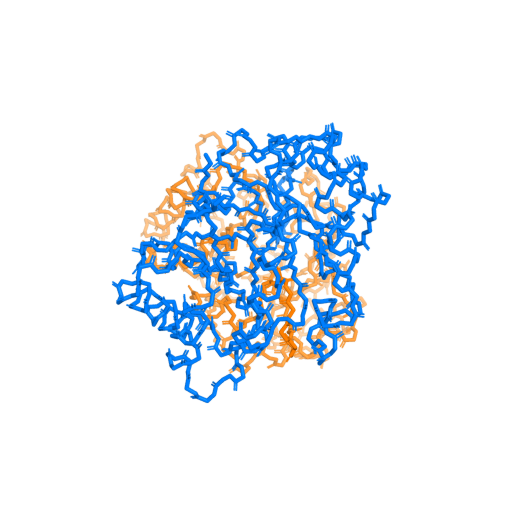34 O O . CYS A 1 111 ? 15.93 -6.613 -6.602 1 98.06 111 CYS A O 1
ATOM 836 N N . ALA A 1 112 ? 16.422 -6.199 -8.742 1 97.38 112 ALA A N 1
ATOM 837 C CA . ALA A 1 112 ? 17.703 -6.875 -8.625 1 97.38 112 ALA A CA 1
ATOM 838 C C . ALA A 1 112 ? 18.562 -6.223 -7.543 1 97.38 112 ALA A C 1
ATOM 840 O O . ALA A 1 112 ? 19.172 -6.914 -6.723 1 97.38 112 ALA A O 1
ATOM 841 N N . ASP A 1 113 ? 18.594 -4.871 -7.5 1 97.38 113 ASP A N 1
ATOM 842 C CA . ASP A 1 113 ? 19.375 -4.129 -6.512 1 97.38 113 ASP A CA 1
ATOM 843 C C . ASP A 1 113 ? 18.891 -4.438 -5.094 1 97.38 113 ASP A C 1
ATOM 845 O O . ASP A 1 113 ? 19.672 -4.387 -4.145 1 97.38 113 ASP A O 1
ATOM 849 N N . LEU A 1 114 ? 17.609 -4.746 -4.938 1 97.44 114 LEU A N 1
ATOM 850 C CA . LEU A 1 114 ? 16.984 -4.934 -3.627 1 97.44 114 LEU A CA 1
ATOM 851 C C . LEU A 1 114 ? 16.875 -6.418 -3.287 1 97.44 114 LEU A C 1
ATOM 853 O O . LEU A 1 114 ? 16.25 -6.781 -2.293 1 97.44 114 LEU A O 1
ATOM 857 N N . ASP A 1 115 ? 17.375 -7.297 -4.164 1 97.62 115 ASP A N 1
ATOM 858 C CA . ASP A 1 115 ? 17.312 -8.742 -3.998 1 97.62 115 ASP A CA 1
ATOM 859 C C . ASP A 1 115 ? 15.875 -9.242 -3.994 1 97.62 115 ASP A C 1
ATOM 861 O O . ASP A 1 115 ? 15.523 -10.133 -3.215 1 97.62 115 ASP A O 1
ATOM 865 N N . LEU A 1 116 ? 15.031 -8.578 -4.773 1 98.44 116 LEU A N 1
ATOM 866 C CA . LEU A 1 116 ? 13.672 -9.023 -5.035 1 98.44 116 LEU A CA 1
ATOM 867 C C . LEU A 1 116 ? 13.586 -9.789 -6.348 1 98.44 116 LEU A C 1
ATOM 869 O O . LEU A 1 116 ? 14.086 -9.328 -7.375 1 98.44 116 LEU A O 1
ATOM 873 N N . GLU A 1 117 ? 13.023 -10.953 -6.289 1 98.69 117 GLU A N 1
ATOM 874 C CA . GLU A 1 117 ? 12.734 -11.648 -7.547 1 98.69 117 GLU A CA 1
ATOM 875 C C . GLU A 1 117 ? 11.617 -10.945 -8.312 1 98.69 117 GLU A C 1
ATOM 877 O O . GLU A 1 117 ? 10.617 -10.531 -7.719 1 98.69 117 GLU A O 1
ATOM 882 N N . THR A 1 118 ? 11.805 -10.82 -9.625 1 98.44 118 THR A N 1
ATOM 883 C CA . THR A 1 118 ? 10.797 -10.18 -10.461 1 98.44 118 THR A CA 1
ATOM 884 C C . THR A 1 118 ? 9.836 -11.203 -11.039 1 98.44 118 THR A C 1
ATOM 886 O O . THR A 1 118 ? 10.266 -12.242 -11.547 1 98.44 118 THR A O 1
ATOM 889 N N . ILE A 1 119 ? 8.57 -10.953 -10.93 1 98.56 119 ILE A N 1
ATOM 890 C CA . ILE A 1 119 ? 7.508 -11.672 -11.625 1 98.56 119 ILE A CA 1
ATOM 891 C C . ILE A 1 119 ? 6.777 -10.727 -12.578 1 98.56 119 ILE A C 1
ATOM 893 O O . ILE A 1 119 ? 5.844 -10.031 -12.172 1 98.56 119 ILE A O 1
ATOM 897 N N . VAL A 1 120 ? 7.168 -10.695 -13.812 1 98.5 120 VAL A N 1
ATOM 898 C CA . VAL A 1 120 ? 6.637 -9.75 -14.789 1 98.5 120 VAL A CA 1
ATOM 899 C C . VAL A 1 120 ? 5.477 -10.383 -15.547 1 98.5 120 VAL A C 1
ATOM 901 O O . VAL A 1 120 ? 5.645 -11.414 -16.203 1 98.5 120 VAL A O 1
ATOM 904 N N . CYS A 1 121 ? 4.328 -9.766 -15.5 1 98.06 121 CYS A N 1
ATOM 905 C CA . CYS A 1 121 ? 3.135 -10.305 -16.141 1 98.06 121 CYS A CA 1
ATOM 906 C C . CYS A 1 121 ? 3.061 -9.875 -17.609 1 98.06 121 CYS A C 1
ATOM 908 O O . CYS A 1 121 ? 3.281 -8.703 -17.922 1 98.06 121 CYS A O 1
ATOM 910 N N . VAL A 1 122 ? 2.801 -10.789 -18.422 1 97.69 122 VAL A N 1
ATOM 911 C CA . VAL A 1 122 ? 2.629 -10.57 -19.844 1 97.69 122 VAL A CA 1
ATOM 912 C C . VAL A 1 122 ? 1.417 -11.352 -20.359 1 97.69 122 VAL A C 1
ATOM 914 O O . VAL A 1 122 ? 1.034 -12.367 -19.766 1 97.69 122 VAL A O 1
ATOM 917 N N . ASP A 1 123 ? 0.811 -10.898 -21.484 1 95.69 123 ASP A N 1
ATOM 918 C CA . ASP A 1 123 ? -0.454 -11.508 -21.891 1 95.69 123 ASP A CA 1
ATOM 919 C C . ASP A 1 123 ? -0.321 -12.211 -23.234 1 95.69 123 ASP A C 1
ATOM 921 O O . ASP A 1 123 ? -1.323 -12.602 -23.844 1 95.69 123 ASP A O 1
ATOM 925 N N . GLY A 1 124 ? 0.966 -12.359 -23.734 1 95 124 GLY A N 1
ATOM 926 C CA . GLY A 1 124 ? 1.184 -13.016 -25.016 1 95 124 GLY A CA 1
ATOM 927 C C . GLY A 1 124 ? 2.65 -13.156 -25.375 1 95 124 GLY A C 1
ATOM 928 O O . GLY A 1 124 ? 3.523 -12.711 -24.625 1 95 124 GLY A O 1
ATOM 929 N N . LEU A 1 125 ? 2.832 -13.82 -26.531 1 96.19 125 LEU A N 1
ATOM 930 C CA . LEU A 1 125 ? 4.188 -14.125 -26.984 1 96.19 125 LEU A CA 1
ATOM 931 C C . LEU A 1 125 ? 4.961 -12.852 -27.281 1 96.19 125 LEU A C 1
ATOM 933 O O . LEU A 1 125 ? 6.129 -12.719 -26.891 1 96.19 125 LEU A O 1
ATOM 937 N N . GLU A 1 126 ? 4.281 -11.906 -27.891 1 94.81 126 GLU A N 1
ATOM 938 C CA . GLU A 1 126 ? 4.961 -10.68 -28.297 1 94.81 126 GLU A CA 1
ATOM 939 C C . GLU A 1 126 ? 5.453 -9.883 -27.094 1 94.81 126 GLU A C 1
ATOM 941 O O . GLU A 1 126 ? 6.625 -9.516 -27.031 1 94.81 126 GLU A O 1
ATOM 946 N N . LEU A 1 127 ? 4.578 -9.688 -26.172 1 96.06 127 LEU A N 1
ATOM 947 C CA . LEU A 1 127 ? 4.965 -8.953 -24.969 1 96.06 127 LEU A CA 1
ATOM 948 C C . LEU A 1 127 ? 5.965 -9.75 -24.141 1 96.06 127 LEU A C 1
ATOM 950 O O . LEU A 1 127 ? 6.863 -9.172 -23.531 1 96.06 127 LEU A O 1
ATOM 954 N N . GLY A 1 128 ? 5.805 -11.078 -24.125 1 97.56 128 GLY A N 1
ATOM 955 C CA . GLY A 1 128 ? 6.773 -11.93 -23.453 1 97.56 128 GLY A CA 1
ATOM 956 C C . GLY A 1 128 ? 8.18 -11.781 -24 1 97.56 128 GLY A C 1
ATOM 957 O O . GLY A 1 128 ? 9.133 -11.633 -23.25 1 97.56 128 GLY A O 1
ATOM 958 N N . ARG A 1 129 ? 8.266 -11.766 -25.328 1 96.69 129 ARG A N 1
ATOM 959 C CA . ARG A 1 129 ? 9.57 -11.617 -25.969 1 96.69 129 ARG A CA 1
ATOM 960 C C . ARG A 1 129 ? 10.203 -10.273 -25.609 1 96.69 129 ARG A C 1
ATOM 962 O O . ARG A 1 129 ? 11.406 -10.203 -25.344 1 96.69 129 ARG A O 1
ATOM 969 N N . ALA A 1 130 ? 9.367 -9.297 -25.656 1 96.06 130 ALA A N 1
ATOM 970 C CA . ALA A 1 130 ? 9.867 -7.977 -25.297 1 96.06 130 ALA A CA 1
ATOM 971 C C . ALA A 1 130 ? 10.375 -7.957 -23.859 1 96.06 130 ALA A C 1
ATOM 973 O O . ALA A 1 130 ? 11.469 -7.445 -23.578 1 96.06 130 ALA A O 1
ATOM 974 N N . ALA A 1 131 ? 9.648 -8.508 -22.938 1 97.19 131 ALA A N 1
ATOM 975 C CA . ALA A 1 131 ? 10.016 -8.508 -21.531 1 97.19 131 ALA A CA 1
ATOM 976 C C . ALA A 1 131 ? 11.289 -9.305 -21.281 1 97.19 131 ALA A C 1
ATOM 978 O O . ALA A 1 131 ? 12.086 -8.969 -20.406 1 97.19 131 ALA A O 1
ATOM 979 N N . LEU A 1 132 ? 11.516 -10.367 -22.062 1 97.69 132 LEU A N 1
ATOM 980 C CA . LEU A 1 132 ? 12.68 -11.227 -21.891 1 97.69 132 LEU A CA 1
ATOM 981 C C . LEU A 1 132 ? 13.969 -10.445 -22.125 1 97.69 132 LEU A C 1
ATOM 983 O O . LEU A 1 132 ? 15.016 -10.781 -21.578 1 97.69 132 LEU A O 1
ATOM 987 N N . THR A 1 133 ? 13.852 -9.398 -22.953 1 96.19 133 THR A N 1
ATOM 988 C CA . THR A 1 133 ? 15.039 -8.609 -23.25 1 96.19 133 THR A CA 1
ATOM 989 C C . THR A 1 133 ? 15.523 -7.867 -22.016 1 96.19 133 THR A C 1
ATOM 991 O O . THR A 1 133 ? 16.672 -7.43 -21.953 1 96.19 133 THR A O 1
ATOM 994 N N . PHE A 1 134 ? 14.688 -7.777 -21 1 96.94 134 PHE A N 1
ATOM 995 C CA . PHE A 1 134 ? 15.055 -7.074 -19.781 1 96.94 134 PHE A CA 1
ATOM 996 C C . PHE A 1 134 ? 15.57 -8.047 -18.719 1 96.94 134 PHE A C 1
ATOM 998 O O . PHE A 1 134 ? 15.875 -7.645 -17.594 1 96.94 134 PHE A O 1
ATOM 1005 N N . ASP A 1 135 ? 15.57 -9.367 -19.016 1 97.31 135 ASP A N 1
ATOM 1006 C CA . ASP A 1 135 ? 16.156 -10.438 -18.219 1 97.31 135 ASP A CA 1
ATOM 1007 C C . ASP A 1 135 ? 15.43 -10.57 -16.875 1 97.31 135 ASP A C 1
ATOM 1009 O O . ASP A 1 135 ? 16.062 -10.555 -15.82 1 97.31 135 ASP A O 1
ATOM 1013 N N . PRO A 1 136 ? 14.125 -10.664 -16.891 1 98.12 136 PRO A N 1
ATOM 1014 C CA . PRO A 1 136 ? 13.398 -10.898 -15.641 1 98.12 136 PRO A CA 1
ATOM 1015 C C . PRO A 1 136 ? 13.695 -12.273 -15.039 1 98.12 136 PRO A C 1
ATOM 1017 O O . PRO A 1 136 ? 14.172 -13.172 -15.742 1 98.12 136 PRO A O 1
ATOM 1020 N N . ASP A 1 137 ? 13.43 -12.398 -13.734 1 98.44 137 ASP A N 1
ATOM 1021 C CA . ASP A 1 137 ? 13.586 -13.695 -13.086 1 98.44 137 ASP A CA 1
ATOM 1022 C C . ASP A 1 137 ? 12.484 -14.664 -13.508 1 98.44 137 ASP A C 1
ATOM 1024 O O . ASP A 1 137 ? 12.719 -15.867 -13.656 1 98.44 137 ASP A O 1
ATOM 1028 N N . CYS A 1 138 ? 11.297 -14.133 -13.703 1 98.69 138 CYS A N 1
ATOM 1029 C CA . CYS A 1 138 ? 10.109 -14.93 -14 1 98.69 138 CYS A CA 1
ATOM 1030 C C . CYS A 1 138 ? 9.133 -14.141 -14.867 1 98.69 138 CYS A C 1
ATOM 1032 O O . CYS A 1 138 ? 8.961 -12.93 -14.672 1 98.69 138 CYS A O 1
ATOM 1034 N N . LEU A 1 139 ? 8.547 -14.758 -15.836 1 98.69 139 LEU A N 1
ATOM 1035 C CA . LEU A 1 139 ? 7.406 -14.211 -16.562 1 98.69 139 LEU A CA 1
ATOM 1036 C C . LEU A 1 139 ? 6.113 -14.898 -16.141 1 98.69 139 LEU A C 1
ATOM 1038 O O . LEU A 1 139 ? 6.023 -16.125 -16.156 1 98.69 139 LEU A O 1
ATOM 1042 N N . LEU A 1 140 ? 5.188 -14.148 -15.711 1 98.5 140 LEU A N 1
ATOM 1043 C CA . LEU A 1 140 ? 3.828 -14.625 -15.477 1 98.5 140 LEU A CA 1
ATOM 1044 C C . LEU A 1 140 ? 2.975 -14.461 -16.734 1 98.5 140 LEU A C 1
ATOM 1046 O O . LEU A 1 140 ? 2.643 -13.336 -17.109 1 98.5 140 LEU A O 1
ATOM 1050 N N . PHE A 1 141 ? 2.691 -15.57 -17.375 1 98.19 141 PHE A N 1
ATOM 1051 C CA . PHE A 1 141 ? 1.835 -15.602 -18.562 1 98.19 141 PHE A CA 1
ATOM 1052 C C . PHE A 1 141 ? 0.366 -15.68 -18.156 1 98.19 141 PHE A C 1
ATOM 1054 O O . PHE A 1 141 ? -0.106 -16.734 -17.719 1 98.19 141 PHE A O 1
ATOM 1061 N N . GLU A 1 142 ? -0.327 -14.57 -18.266 1 95.06 142 GLU A N 1
ATOM 1062 C CA . GLU A 1 142 ? -1.717 -14.453 -17.828 1 95.06 142 GLU A CA 1
ATOM 1063 C C . GLU A 1 142 ? -2.488 -13.469 -18.703 1 95.06 142 GLU A C 1
ATOM 1065 O O . GLU A 1 142 ? -2.082 -12.312 -18.859 1 95.06 142 GLU A O 1
ATOM 1070 N N . ARG A 1 143 ? -3.641 -13.93 -19.25 1 91.56 143 ARG A N 1
ATOM 1071 C CA . ARG A 1 143 ? -4.52 -13.062 -20.031 1 91.56 143 ARG A CA 1
ATOM 1072 C C . ARG A 1 143 ? -5.605 -12.453 -19.156 1 91.56 143 ARG A C 1
ATOM 1074 O O . ARG A 1 143 ? -6.176 -13.133 -18.297 1 91.56 143 ARG A O 1
ATOM 1081 N N . PRO A 1 144 ? -5.93 -11.172 -19.422 1 90.25 144 PRO A N 1
ATOM 1082 C CA . PRO A 1 144 ? -6.973 -10.539 -18.609 1 90.25 144 PRO A CA 1
ATOM 1083 C C . PRO A 1 144 ? -8.273 -11.336 -18.609 1 90.25 144 PRO A C 1
ATOM 1085 O O . PRO A 1 144 ? -8.93 -11.445 -17.562 1 90.25 144 PRO A O 1
ATOM 1088 N N . GLY A 1 145 ? -8.648 -11.953 -19.703 1 89.81 145 GLY A N 1
ATOM 1089 C CA . GLY A 1 145 ? -9.898 -12.695 -19.828 1 89.81 145 GLY A CA 1
ATOM 1090 C C . GLY A 1 145 ? -9.906 -13.984 -19.016 1 89.81 145 GLY A C 1
ATOM 1091 O O . GLY A 1 145 ? -10.969 -14.578 -18.812 1 89.81 145 GLY A O 1
ATOM 1092 N N . ASP A 1 146 ? -8.75 -14.391 -18.5 1 89.75 146 ASP A N 1
ATOM 1093 C CA . ASP A 1 146 ? -8.641 -15.664 -17.797 1 89.75 146 ASP A CA 1
ATOM 1094 C C . ASP A 1 146 ? -8.734 -15.453 -16.281 1 89.75 146 ASP A C 1
ATOM 1096 O O . ASP A 1 146 ? -8.914 -16.406 -15.523 1 89.75 146 ASP A O 1
ATOM 1100 N N . ILE A 1 147 ? -8.594 -14.266 -15.805 1 86.94 147 ILE A N 1
ATOM 1101 C CA . ILE A 1 147 ? -8.633 -13.961 -14.375 1 86.94 147 ILE A CA 1
ATOM 1102 C C . ILE A 1 147 ? -10.023 -14.281 -13.82 1 86.94 147 ILE A C 1
ATOM 1104 O O . ILE A 1 147 ? -11.031 -13.828 -14.367 1 86.94 147 ILE A O 1
ATOM 1108 N N . ALA A 1 148 ? -10.125 -15.102 -12.836 1 82.56 148 ALA A N 1
ATOM 1109 C CA . ALA A 1 148 ? -11.344 -15.531 -12.148 1 82.56 148 ALA A CA 1
ATOM 1110 C C . ALA A 1 148 ? -12.281 -16.266 -13.102 1 82.56 148 ALA A C 1
ATOM 1112 O O . ALA A 1 148 ? -13.492 -16.312 -12.867 1 82.56 148 ALA A O 1
ATOM 1113 N N . SER A 1 149 ? -11.734 -16.734 -14.172 1 85.19 149 SER A N 1
ATOM 1114 C CA . SER A 1 149 ? -12.555 -17.422 -15.164 1 85.19 149 SER A CA 1
ATOM 1115 C C . SER A 1 149 ? -12.672 -18.906 -14.852 1 85.19 149 SER A C 1
ATOM 1117 O O . SER A 1 149 ? -11.781 -19.484 -14.234 1 85.19 149 SER A O 1
ATOM 1119 N N . GLU A 1 150 ? -13.797 -19.469 -15.398 1 86.12 150 GLU A N 1
ATOM 1120 C CA . GLU A 1 150 ? -13.984 -20.906 -15.266 1 86.12 150 GLU A CA 1
ATOM 1121 C C . GLU A 1 150 ? -13.234 -21.672 -16.359 1 86.12 150 GLU A C 1
ATOM 1123 O O . GLU A 1 150 ? -12.992 -22.875 -16.219 1 86.12 150 GLU A O 1
ATOM 1128 N N . ASP A 1 151 ? -12.953 -20.984 -17.375 1 86.81 151 ASP A N 1
ATOM 1129 C CA . ASP A 1 151 ? -12.266 -21.594 -18.516 1 86.81 151 ASP A CA 1
ATOM 1130 C C . ASP A 1 151 ? -10.883 -20.984 -18.703 1 86.81 151 ASP A C 1
ATOM 1132 O O . ASP A 1 151 ? -10.586 -20.438 -19.766 1 86.81 151 ASP A O 1
ATOM 1136 N N . GLY A 1 152 ? -9.945 -21.203 -17.797 1 90.06 152 GLY A N 1
ATOM 1137 C CA . GLY A 1 152 ? -8.586 -20.688 -17.859 1 90.06 152 GLY A CA 1
ATOM 1138 C C . GLY A 1 152 ? -7.777 -21.281 -19 1 90.06 152 GLY A C 1
ATOM 1139 O O . GLY A 1 152 ? -8.148 -22.312 -19.562 1 90.06 152 GLY A O 1
ATOM 1140 N N . MET A 1 153 ? -6.738 -20.672 -19.328 1 93.12 153 MET A N 1
ATOM 1141 C CA . MET A 1 153 ? -5.867 -21.031 -20.438 1 93.12 153 MET A CA 1
ATOM 1142 C C . MET A 1 153 ? -5.406 -22.484 -20.312 1 93.12 153 MET A C 1
ATOM 1144 O O . MET A 1 153 ? -5.258 -23.172 -21.328 1 93.12 153 MET A O 1
ATOM 1148 N N . VAL A 1 154 ? -5.207 -22.969 -19.141 1 95 154 VAL A N 1
ATOM 1149 C CA . VAL A 1 154 ? -4.684 -24.312 -18.922 1 95 154 VAL A CA 1
ATOM 1150 C C . VAL A 1 154 ? -5.695 -25.344 -19.422 1 95 154 VAL A C 1
ATOM 1152 O O . VAL A 1 154 ? -5.324 -26.453 -19.812 1 95 154 VAL A O 1
ATOM 1155 N N . ARG A 1 155 ? -6.973 -25.016 -19.438 1 94.5 155 ARG A N 1
ATOM 1156 C CA . ARG A 1 155 ? -8.031 -25.891 -19.922 1 94.5 155 ARG A CA 1
ATOM 1157 C C . ARG A 1 155 ? -8.32 -25.641 -21.406 1 94.5 155 ARG A C 1
ATOM 1159 O O . ARG A 1 155 ? -8.453 -26.578 -22.188 1 94.5 155 ARG A O 1
ATOM 1166 N N . SER A 1 156 ? -8.375 -24.406 -21.734 1 94 156 SER A N 1
ATOM 1167 C CA . SER A 1 156 ? -8.914 -24.031 -23.031 1 94 156 SER A CA 1
ATOM 1168 C C . SER A 1 156 ? -7.828 -24.031 -24.109 1 94 156 SER A C 1
ATOM 1170 O O . SER A 1 156 ? -8.094 -24.375 -25.266 1 94 156 SER A O 1
ATOM 1172 N N . HIS A 1 157 ? -6.645 -23.609 -23.75 1 94.38 157 HIS A N 1
ATOM 1173 C CA . HIS A 1 157 ? -5.578 -23.453 -24.734 1 94.38 157 HIS A CA 1
ATOM 1174 C C . HIS A 1 157 ? -4.223 -23.828 -24.141 1 94.38 157 HIS A C 1
ATOM 1176 O O . HIS A 1 157 ? -3.281 -23.031 -24.188 1 94.38 157 HIS A O 1
ATOM 1182 N N . PRO A 1 158 ? -4.082 -25.078 -23.672 1 96.5 158 PRO A N 1
ATOM 1183 C CA . PRO A 1 158 ? -2.797 -25.484 -23.094 1 96.5 158 PRO A CA 1
ATOM 1184 C C . PRO A 1 158 ? -1.638 -25.328 -24.078 1 96.5 158 PRO A C 1
ATOM 1186 O O . PRO A 1 158 ? -0.498 -25.109 -23.672 1 96.5 158 PRO A O 1
ATOM 1189 N N . GLU A 1 159 ? -1.932 -25.438 -25.391 1 96.94 159 GLU A N 1
ATOM 1190 C CA . GLU A 1 159 ? -0.895 -25.328 -26.422 1 96.94 159 GLU A CA 1
ATOM 1191 C C . GLU A 1 159 ? -0.264 -23.938 -26.422 1 96.94 159 GLU A C 1
ATOM 1193 O O . GLU A 1 159 ? 0.909 -23.781 -26.766 1 96.94 159 GLU A O 1
ATOM 1198 N N . ARG A 1 160 ? -1.002 -22.969 -26.016 1 96.75 160 ARG A N 1
ATOM 1199 C CA . ARG A 1 160 ? -0.461 -21.609 -25.922 1 96.75 160 ARG A CA 1
ATOM 1200 C C . ARG A 1 160 ? 0.562 -21.5 -24.797 1 96.75 160 ARG A C 1
ATOM 1202 O O . ARG A 1 160 ? 1.549 -20.781 -24.922 1 96.75 160 ARG A O 1
ATOM 1209 N N . ILE A 1 161 ? 0.297 -22.188 -23.734 1 98 161 ILE A N 1
ATOM 1210 C CA . ILE A 1 161 ? 1.232 -22.203 -22.625 1 98 161 ILE A CA 1
ATOM 1211 C C . ILE A 1 161 ? 2.521 -22.906 -23.031 1 98 161 ILE A C 1
ATOM 1213 O O . ILE A 1 161 ? 3.619 -22.406 -22.797 1 98 161 ILE A O 1
ATOM 1217 N N . GLU A 1 162 ? 2.359 -24.031 -23.719 1 98.25 162 GLU A N 1
ATOM 1218 C CA . GLU A 1 162 ? 3.52 -24.797 -24.172 1 98.25 162 GLU A CA 1
ATOM 1219 C C . GLU A 1 162 ? 4.379 -23.969 -25.125 1 98.25 162 GLU A C 1
ATOM 1221 O O . GLU A 1 162 ? 5.605 -23.953 -25.016 1 98.25 162 GLU A O 1
ATOM 1226 N N . SER A 1 163 ? 3.689 -23.281 -26.016 1 98 163 SER A N 1
ATOM 1227 C CA . SER A 1 163 ? 4.402 -22.422 -26.953 1 98 163 SER A CA 1
ATOM 1228 C C . SER A 1 163 ? 5.16 -21.328 -26.234 1 98 163 SER A C 1
ATOM 1230 O O . SER A 1 163 ? 6.273 -20.969 -26.625 1 98 163 SER A O 1
ATOM 1232 N N . PHE A 1 164 ? 4.531 -20.75 -25.25 1 98.31 164 PHE A N 1
ATOM 1233 C CA . PHE A 1 164 ? 5.152 -19.703 -24.453 1 98.31 164 PHE A CA 1
ATOM 1234 C C . PHE A 1 164 ? 6.383 -20.219 -23.719 1 98.31 164 PHE A C 1
ATOM 1236 O O . PHE A 1 164 ? 7.43 -19.578 -23.719 1 98.31 164 PHE A O 1
ATOM 1243 N N . VAL A 1 165 ? 6.277 -21.391 -23.078 1 98.38 165 VAL A N 1
ATOM 1244 C CA . VAL A 1 165 ? 7.387 -22.016 -22.375 1 98.38 165 VAL A CA 1
ATOM 1245 C C . VAL A 1 165 ? 8.547 -22.266 -23.328 1 98.38 165 VAL A C 1
ATOM 1247 O O . VAL A 1 165 ? 9.695 -21.969 -23.016 1 98.38 165 VAL A O 1
ATOM 1250 N N . ASP A 1 166 ? 8.203 -22.766 -24.531 1 98.25 166 ASP A N 1
ATOM 1251 C CA . ASP A 1 166 ? 9.227 -23.031 -25.547 1 98.25 166 ASP A CA 1
ATOM 1252 C C . ASP A 1 166 ? 9.945 -21.75 -25.938 1 98.25 166 ASP A C 1
ATOM 1254 O O . ASP A 1 166 ? 11.172 -21.75 -26.094 1 98.25 166 ASP A O 1
ATOM 1258 N N . MET A 1 167 ? 9.141 -20.75 -26.156 1 98.12 167 MET A N 1
ATOM 1259 C CA . MET A 1 167 ? 9.711 -19.469 -26.547 1 98.12 167 MET A CA 1
ATOM 1260 C C . MET A 1 167 ? 10.672 -18.953 -25.469 1 98.12 167 MET A C 1
ATOM 1262 O O . MET A 1 167 ? 11.789 -18.531 -25.797 1 98.12 167 MET A O 1
ATOM 1266 N N . VAL A 1 168 ? 10.297 -19 -24.203 1 98.44 168 VAL A N 1
ATOM 1267 C CA . VAL A 1 168 ? 11.133 -18.516 -23.109 1 98.44 168 VAL A CA 1
ATOM 1268 C C . VAL A 1 168 ? 12.414 -19.344 -23.031 1 98.44 168 VAL A C 1
ATOM 1270 O O . VAL A 1 168 ? 13.508 -18.781 -22.938 1 98.44 168 VAL A O 1
ATOM 1273 N N . ALA A 1 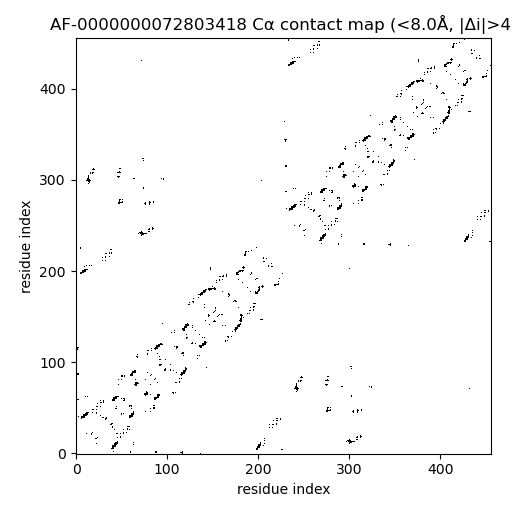169 ? 12.328 -20.656 -23.125 1 97.56 169 ALA A N 1
ATOM 1274 C CA . ALA A 1 169 ? 13.477 -21.562 -23.047 1 97.56 169 ALA A CA 1
ATOM 1275 C C . ALA A 1 169 ? 14.477 -21.266 -24.156 1 97.56 169 ALA A C 1
ATOM 1277 O O . ALA A 1 169 ? 15.688 -21.312 -23.953 1 97.56 169 ALA A O 1
ATOM 1278 N N . ALA A 1 170 ? 13.969 -20.969 -25.297 1 97.31 170 ALA A N 1
ATOM 1279 C CA . ALA A 1 170 ? 14.805 -20.734 -26.469 1 97.31 170 ALA A CA 1
ATOM 1280 C C . ALA A 1 170 ? 15.508 -19.375 -26.375 1 97.31 170 ALA A C 1
ATOM 1282 O O . ALA A 1 170 ? 16.656 -19.234 -26.781 1 97.31 170 ALA A O 1
ATOM 1283 N N . GLU A 1 171 ? 14.812 -18.453 -25.859 1 96.56 171 GLU A N 1
ATOM 1284 C CA . GLU A 1 171 ? 15.305 -17.078 -25.938 1 96.56 171 GLU A CA 1
ATOM 1285 C C . GLU A 1 171 ? 16.094 -16.688 -24.703 1 96.56 171 GLU A C 1
ATOM 1287 O O . GLU A 1 171 ? 17.016 -15.891 -24.766 1 96.56 171 GLU A O 1
ATOM 1292 N N . ASN A 1 172 ? 15.648 -17.125 -23.531 1 95.44 172 ASN A N 1
ATOM 1293 C CA . ASN A 1 172 ? 16.297 -16.844 -22.25 1 95.44 172 ASN A CA 1
ATOM 1294 C C . ASN A 1 172 ? 16.047 -17.953 -21.234 1 95.44 172 ASN A C 1
ATOM 1296 O O . ASN A 1 172 ? 15.102 -17.875 -20.438 1 95.44 172 ASN A O 1
ATOM 1300 N N . SER A 1 173 ? 16.859 -18.891 -21.156 1 92.81 173 SER A N 1
ATOM 1301 C CA . SER A 1 173 ? 16.641 -20.125 -20.391 1 92.81 173 SER A CA 1
ATOM 1302 C C . SER A 1 173 ? 16.75 -19.859 -18.891 1 92.81 173 SER A C 1
ATOM 1304 O O . SER A 1 173 ? 16.359 -20.703 -18.094 1 92.81 173 SER A O 1
ATOM 1306 N N . ARG A 1 174 ? 17.203 -18.734 -18.516 1 95 174 ARG A N 1
ATOM 1307 C CA . ARG A 1 174 ? 17.344 -18.422 -17.094 1 95 174 ARG A CA 1
ATOM 1308 C C . ARG A 1 174 ? 16.016 -17.969 -16.5 1 95 174 ARG A C 1
ATOM 1310 O O . ARG A 1 174 ? 15.82 -18.016 -15.289 1 95 174 ARG A O 1
ATOM 1317 N N . THR A 1 175 ? 15.148 -17.438 -17.328 1 98.06 175 THR A N 1
ATOM 1318 C CA . THR A 1 175 ? 13.867 -16.906 -16.875 1 98.06 175 THR A CA 1
ATOM 1319 C C . THR A 1 175 ? 12.875 -18.031 -16.625 1 98.06 175 THR A C 1
ATOM 1321 O O . THR A 1 175 ? 12.688 -18.906 -17.484 1 98.06 175 THR A O 1
ATOM 1324 N N . SER A 1 176 ? 12.289 -18.078 -15.469 1 98.31 176 SER A N 1
ATOM 1325 C CA . SER A 1 176 ? 11.242 -19.047 -15.148 1 98.31 176 SER A CA 1
ATOM 1326 C C . SER A 1 176 ? 9.898 -18.641 -15.742 1 98.31 176 SER A C 1
ATOM 1328 O O . SER A 1 176 ? 9.703 -17.484 -16.109 1 98.31 176 SER A O 1
ATOM 1330 N N . VAL A 1 177 ? 8.992 -19.594 -15.867 1 98.62 177 VAL A N 1
ATOM 1331 C CA . VAL A 1 177 ? 7.672 -19.328 -16.422 1 98.62 177 VAL A CA 1
ATOM 1332 C C . VAL A 1 177 ? 6.598 -19.656 -15.383 1 98.62 177 VAL A C 1
ATOM 1334 O O . VAL A 1 177 ? 6.602 -20.75 -14.805 1 98.62 177 VAL A O 1
ATOM 1337 N N . PHE A 1 178 ? 5.738 -18.688 -15.133 1 98.69 178 PHE A N 1
ATOM 1338 C CA . PHE A 1 178 ? 4.574 -18.766 -14.266 1 98.69 178 PHE A CA 1
ATOM 1339 C C . PHE A 1 178 ? 3.287 -18.609 -15.07 1 98.69 178 PHE A C 1
ATOM 1341 O O . PHE A 1 178 ? 3.186 -17.734 -15.922 1 98.69 178 PHE A O 1
ATOM 1348 N N . VAL A 1 179 ? 2.352 -19.531 -14.898 1 97.94 179 VAL A N 1
ATOM 1349 C CA . VAL A 1 179 ? 1.058 -19.328 -15.547 1 97.94 179 VAL A CA 1
ATOM 1350 C C . VAL A 1 179 ? -0.011 -19.062 -14.492 1 97.94 179 VAL A C 1
ATOM 1352 O O . VAL A 1 179 ? -0.04 -19.719 -13.445 1 97.94 179 VAL A O 1
ATOM 1355 N N . GLY A 1 180 ? -0.778 -18.078 -14.727 1 94.38 180 GLY A N 1
ATOM 1356 C CA . GLY A 1 180 ? -1.886 -17.719 -13.859 1 94.38 180 GLY A CA 1
ATOM 1357 C C . GLY A 1 180 ? -3.221 -17.688 -14.578 1 94.38 180 GLY A C 1
ATOM 1358 O O . GLY A 1 180 ? -3.318 -18.078 -15.742 1 94.38 180 GLY A O 1
ATOM 1359 N N . GLY A 1 181 ? -4.223 -17.328 -13.859 1 92 181 GLY A N 1
ATOM 1360 C CA . GLY A 1 181 ? -5.555 -17.141 -14.414 1 92 181 GLY A CA 1
ATOM 1361 C C . GLY A 1 181 ? -6.344 -18.422 -14.523 1 92 181 GLY A C 1
ATOM 1362 O O . GLY A 1 181 ? -5.965 -19.328 -15.273 1 92 181 GLY A O 1
ATOM 1363 N N . GLY A 1 182 ? -7.34 -18.547 -13.844 1 91.88 182 GLY A N 1
ATOM 1364 C CA . GLY A 1 182 ? -8.305 -19.609 -14.023 1 91.88 182 GLY A CA 1
ATOM 1365 C C . GLY A 1 182 ? -7.879 -20.922 -13.375 1 91.88 182 GLY A C 1
ATOM 1366 O O . GLY A 1 182 ? -8.422 -21.984 -13.688 1 91.88 182 GLY A O 1
ATOM 1367 N N . ILE A 1 183 ? -6.848 -20.969 -12.633 1 96.38 183 ILE A N 1
ATOM 1368 C CA . ILE A 1 183 ? -6.438 -22.156 -11.891 1 96.38 183 ILE A CA 1
ATOM 1369 C C . ILE A 1 183 ? -7.395 -22.375 -10.719 1 96.38 183 ILE A C 1
ATOM 1371 O O . ILE A 1 183 ? -7.473 -21.562 -9.805 1 96.38 183 ILE A O 1
ATOM 1375 N N . ARG A 1 184 ? -8.094 -23.562 -10.711 1 96.25 184 ARG A N 1
ATOM 1376 C CA . ARG A 1 184 ? -9.156 -23.734 -9.727 1 96.25 184 ARG A CA 1
ATOM 1377 C C . ARG A 1 184 ? -9 -25.078 -9 1 96.25 184 ARG A C 1
ATOM 1379 O O . ARG A 1 184 ? -9.328 -25.188 -7.816 1 96.25 184 ARG A O 1
ATOM 1386 N N . THR A 1 185 ? -8.492 -26.062 -9.742 1 96.56 185 THR A N 1
ATOM 1387 C CA . THR A 1 185 ? -8.477 -27.406 -9.203 1 96.56 185 THR A CA 1
ATOM 1388 C C . THR A 1 185 ? -7.07 -28 -9.273 1 96.56 185 THR A C 1
ATOM 1390 O O . THR A 1 185 ? -6.191 -27.453 -9.938 1 96.56 185 THR A O 1
ATOM 1393 N N . ALA A 1 186 ? -6.945 -29.125 -8.555 1 97.88 186 ALA A N 1
ATOM 1394 C CA . ALA A 1 186 ? -5.691 -29.875 -8.641 1 97.88 186 ALA A CA 1
ATOM 1395 C C . ALA A 1 186 ? -5.395 -30.281 -10.086 1 97.88 186 ALA A C 1
ATOM 1397 O O . ALA A 1 186 ? -4.238 -30.297 -10.508 1 97.88 186 ALA A O 1
ATOM 1398 N N . GLU A 1 187 ? -6.418 -30.609 -10.812 1 97.44 187 GLU A N 1
ATOM 1399 C CA . GLU A 1 187 ? -6.25 -30.969 -12.211 1 97.44 187 GLU A CA 1
ATOM 1400 C C . GLU A 1 187 ? -5.672 -29.812 -13.023 1 97.44 187 GLU A C 1
ATOM 1402 O O . GLU A 1 187 ? -4.824 -30.031 -13.891 1 97.44 187 GLU A O 1
ATOM 1407 N N . ASP A 1 188 ? -6.156 -28.594 -12.781 1 97.94 188 ASP A N 1
ATOM 1408 C CA . ASP A 1 188 ? -5.602 -27.406 -13.445 1 97.94 188 ASP A CA 1
ATOM 1409 C C . ASP A 1 188 ? -4.105 -27.281 -13.164 1 97.94 188 ASP A C 1
ATOM 1411 O O . ASP A 1 188 ? -3.328 -26.938 -14.055 1 97.94 188 ASP A O 1
ATOM 1415 N N . VAL A 1 189 ? -3.732 -27.516 -11.945 1 98.44 189 VAL A N 1
ATOM 1416 C CA . VAL A 1 189 ? -2.344 -27.406 -11.508 1 98.44 189 VAL A CA 1
ATOM 1417 C C . VAL A 1 189 ? -1.493 -28.438 -12.234 1 98.44 189 VAL A C 1
ATOM 1419 O O . VAL A 1 189 ? -0.43 -28.125 -12.773 1 98.44 189 VAL A O 1
ATOM 1422 N N . GLU A 1 190 ? -1.951 -29.656 -12.289 1 97.88 190 GLU A N 1
ATOM 1423 C CA . GLU A 1 190 ? -1.251 -30.719 -13.016 1 97.88 190 GLU A CA 1
ATOM 1424 C C . GLU A 1 190 ? -1.066 -30.344 -14.484 1 97.88 190 GLU A C 1
ATOM 1426 O O . GLU A 1 190 ? 0.023 -30.5 -15.039 1 97.88 190 GLU A O 1
ATOM 1431 N N . ARG A 1 191 ? -2.139 -29.875 -15.062 1 97.38 191 ARG A N 1
ATOM 1432 C CA . ARG A 1 191 ? -2.084 -29.484 -16.469 1 97.38 191 ARG A CA 1
ATOM 1433 C C . ARG A 1 191 ? -1.055 -28.375 -16.688 1 97.38 191 ARG A C 1
ATOM 1435 O O . ARG A 1 191 ? -0.315 -28.406 -17.672 1 97.38 191 ARG A O 1
ATOM 1442 N N . ALA A 1 192 ? -1.042 -27.391 -15.773 1 98 192 ALA A N 1
ATOM 1443 C CA . ALA A 1 192 ? -0.084 -26.297 -15.883 1 98 192 ALA A CA 1
ATOM 1444 C C . ALA A 1 192 ? 1.35 -26.812 -15.891 1 98 192 ALA A C 1
ATOM 1446 O O . ALA A 1 192 ? 2.131 -26.484 -16.797 1 98 192 ALA A O 1
ATOM 1447 N N . PHE A 1 193 ? 1.673 -27.641 -14.945 1 98.19 193 PHE A N 1
ATOM 1448 C CA . PHE A 1 193 ? 3.039 -28.141 -14.844 1 98.19 193 PHE A CA 1
ATOM 1449 C C . PHE A 1 193 ? 3.352 -29.094 -15.992 1 98.19 193 PHE A C 1
ATOM 1451 O O . PHE A 1 193 ? 4.488 -29.156 -16.453 1 98.19 193 PHE A O 1
ATOM 1458 N N . ASP A 1 194 ? 2.324 -29.812 -16.469 1 97.19 194 ASP A N 1
ATOM 1459 C CA . ASP A 1 194 ? 2.504 -30.656 -17.656 1 97.19 194 ASP A CA 1
ATOM 1460 C C . ASP A 1 194 ? 2.902 -29.828 -18.875 1 97.19 194 ASP A C 1
ATOM 1462 O O . ASP A 1 194 ? 3.58 -30.328 -19.766 1 97.19 194 ASP A O 1
ATOM 1466 N N . CYS A 1 195 ? 2.445 -28.594 -18.922 1 97.88 195 CYS A N 1
ATOM 1467 C CA . CYS A 1 195 ? 2.797 -27.703 -20.016 1 97.88 195 CYS A CA 1
ATOM 1468 C C . CYS A 1 195 ? 4.23 -27.203 -19.875 1 97.88 195 CYS A C 1
ATOM 1470 O O . CYS A 1 195 ? 4.746 -26.531 -20.781 1 97.88 195 CYS A O 1
ATOM 1472 N N . GLY A 1 196 ? 4.863 -27.453 -18.703 1 97.62 196 GLY A N 1
ATOM 1473 C CA . GLY A 1 196 ? 6.277 -27.156 -18.562 1 97.62 196 GLY A CA 1
ATOM 1474 C C . GLY A 1 196 ? 6.531 -25.891 -17.75 1 97.62 196 GLY A C 1
ATOM 1475 O O . GLY A 1 196 ? 7.645 -25.359 -17.75 1 97.62 196 GLY A O 1
ATOM 1476 N N . VAL A 1 197 ? 5.559 -25.359 -17.078 1 98.31 197 VAL A N 1
ATOM 1477 C CA . VAL A 1 197 ? 5.758 -24.141 -16.312 1 98.31 197 VAL A CA 1
ATOM 1478 C C . VAL A 1 197 ? 6.523 -24.453 -15.039 1 98.31 197 VAL A C 1
ATOM 1480 O O . VAL A 1 197 ? 6.609 -25.609 -14.625 1 98.31 197 VAL A O 1
ATOM 1483 N N . ASP A 1 198 ? 7.062 -23.391 -14.43 1 98.06 198 ASP A N 1
ATOM 1484 C CA . ASP A 1 198 ? 7.844 -23.516 -13.211 1 98.06 198 ASP A CA 1
ATOM 1485 C C . ASP A 1 198 ? 7 -23.188 -11.977 1 98.06 198 ASP A C 1
ATOM 1487 O O . ASP A 1 198 ? 7.34 -23.578 -10.859 1 98.06 198 ASP A O 1
ATOM 1491 N N . ALA A 1 199 ? 5.945 -22.469 -12.188 1 98.56 199 ALA A N 1
ATOM 1492 C CA . ALA A 1 199 ? 5.062 -22.078 -11.094 1 98.56 199 ALA A CA 1
ATOM 1493 C C . ALA A 1 199 ? 3.645 -21.812 -11.594 1 98.56 199 ALA A C 1
ATOM 1495 O O . ALA A 1 199 ? 3.438 -21.594 -12.789 1 98.56 199 ALA A O 1
ATOM 1496 N N . THR A 1 200 ? 2.727 -21.922 -10.742 1 98.5 200 THR A N 1
ATOM 1497 C CA . THR A 1 200 ? 1.343 -21.516 -10.969 1 98.5 200 THR A CA 1
ATOM 1498 C C . THR A 1 200 ? 0.71 -21.016 -9.672 1 98.5 200 THR A C 1
ATOM 1500 O O . THR A 1 200 ? 1.39 -20.891 -8.656 1 98.5 200 THR A O 1
ATOM 1503 N N . GLY A 1 201 ? -0.507 -20.531 -9.75 1 97.94 201 GLY A N 1
ATOM 1504 C CA . GLY A 1 201 ? -1.108 -19.938 -8.57 1 97.94 201 GLY A CA 1
ATOM 1505 C C . GLY A 1 201 ? -2.584 -19.641 -8.742 1 97.94 201 GLY A C 1
ATOM 1506 O O . GLY A 1 201 ? -3.145 -19.844 -9.82 1 97.94 201 GLY A O 1
ATOM 1507 N N . ALA A 1 202 ? -3.178 -19.219 -7.68 1 97.12 202 ALA A N 1
ATOM 1508 C CA . ALA A 1 202 ? -4.602 -18.891 -7.676 1 97.12 202 ALA A CA 1
ATOM 1509 C C . ALA A 1 202 ? -4.926 -17.859 -6.602 1 97.12 202 ALA A C 1
ATOM 1511 O O . ALA A 1 202 ? -4.148 -17.656 -5.664 1 97.12 202 ALA A O 1
ATOM 1512 N N . ALA A 1 203 ? -6.074 -17.234 -6.805 1 96.31 203 ALA A N 1
ATOM 1513 C CA . ALA A 1 203 ? -6.672 -16.344 -5.809 1 96.31 203 ALA A CA 1
ATOM 1514 C C . ALA A 1 203 ? -8.125 -16.719 -5.539 1 96.31 203 ALA A C 1
ATOM 1516 O O . ALA A 1 203 ? -8.43 -17.359 -4.527 1 96.31 203 ALA A O 1
ATOM 1517 N N . SER A 1 204 ? -8.969 -16.609 -6.508 1 94.75 204 SER A N 1
ATOM 1518 C CA . SER A 1 204 ? -10.406 -16.75 -6.332 1 94.75 204 SER A CA 1
ATOM 1519 C C . SER A 1 204 ? -10.766 -18.156 -5.844 1 94.75 204 SER A C 1
ATOM 1521 O O . SER A 1 204 ? -11.633 -18.312 -4.977 1 94.75 204 SER A O 1
ATOM 1523 N N . ALA A 1 205 ? -10.125 -19.156 -6.402 1 95.31 205 ALA A N 1
ATOM 1524 C CA . ALA A 1 205 ? -10.438 -20.531 -6.023 1 95.31 205 ALA A CA 1
ATOM 1525 C C . ALA A 1 205 ? -10.109 -20.781 -4.555 1 95.31 205 ALA A C 1
ATOM 1527 O O . ALA A 1 205 ? -10.875 -21.438 -3.842 1 95.31 205 ALA A O 1
ATOM 1528 N N . ALA A 1 206 ? -8.977 -20.281 -4.133 1 95.38 206 ALA A N 1
ATOM 1529 C CA . ALA A 1 206 ? -8.578 -20.422 -2.736 1 95.38 206 ALA A CA 1
ATOM 1530 C C . ALA A 1 206 ? -9.531 -19.672 -1.813 1 95.38 206 ALA A C 1
ATOM 1532 O O . ALA A 1 206 ? -9.922 -20.188 -0.763 1 95.38 206 ALA A O 1
ATOM 1533 N N . LEU A 1 207 ? -9.922 -18.469 -2.191 1 94.38 207 LEU A N 1
ATOM 1534 C CA . LEU A 1 207 ? -10.781 -17.609 -1.39 1 94.38 207 LEU A CA 1
ATOM 1535 C C . LEU A 1 207 ? -12.188 -18.188 -1.282 1 94.38 207 LEU A C 1
ATOM 1537 O O . LEU A 1 207 ? -12.875 -17.984 -0.274 1 94.38 207 LEU A O 1
ATOM 1541 N N . ALA A 1 208 ? -12.586 -18.953 -2.277 1 94.62 208 ALA A N 1
ATOM 1542 C CA . ALA A 1 208 ? -13.953 -19.469 -2.35 1 94.62 208 ALA A CA 1
ATOM 1543 C C . ALA A 1 208 ? -14.062 -20.844 -1.709 1 94.62 208 ALA A C 1
ATOM 1545 O O . ALA A 1 208 ? -15.164 -21.328 -1.46 1 94.62 208 ALA A O 1
ATOM 1546 N N . ALA A 1 209 ? -12.953 -21.453 -1.449 1 96.31 209 ALA A N 1
ATOM 1547 C CA . ALA A 1 209 ? -12.969 -22.828 -0.938 1 96.31 209 ALA A CA 1
ATOM 1548 C C . ALA A 1 209 ? -13.648 -22.891 0.425 1 96.31 209 ALA A C 1
ATOM 1550 O O . ALA A 1 209 ? -13.344 -22.094 1.319 1 96.31 209 ALA A O 1
ATOM 1551 N N . ASP A 1 210 ? -14.586 -23.797 0.625 1 95.12 210 ASP A N 1
ATOM 1552 C CA . ASP A 1 210 ? -15.258 -24.016 1.904 1 95.12 210 ASP A CA 1
ATOM 1553 C C . ASP A 1 210 ? -14.273 -24.484 2.969 1 95.12 210 ASP A C 1
ATOM 1555 O O . ASP A 1 210 ? -14.312 -24.031 4.109 1 95.12 210 ASP A O 1
ATOM 1559 N N . ASP A 1 211 ? -13.523 -25.406 2.545 1 97.56 211 ASP A N 1
ATOM 1560 C CA . ASP A 1 211 ? -12.43 -25.922 3.355 1 97.56 211 ASP A CA 1
ATOM 1561 C C . ASP A 1 211 ? -11.078 -25.625 2.707 1 97.56 211 ASP A C 1
ATOM 1563 O O . ASP A 1 211 ? -10.57 -26.438 1.915 1 97.56 211 ASP A O 1
ATOM 1567 N N . ARG A 1 212 ? -10.43 -24.578 3.123 1 97.06 212 ARG A N 1
ATOM 1568 C CA . ARG A 1 212 ? -9.203 -24.094 2.494 1 97.06 212 ARG A CA 1
ATOM 1569 C C . ARG A 1 212 ? -8.062 -25.094 2.67 1 97.06 212 ARG A C 1
ATOM 1571 O O . ARG A 1 212 ? -7.277 -25.312 1.744 1 97.06 212 ARG A O 1
ATOM 1578 N N . ALA A 1 213 ? -7.992 -25.688 3.844 1 98.25 213 ALA A N 1
ATOM 1579 C CA . ALA A 1 213 ? -6.926 -26.656 4.098 1 98.25 213 ALA A CA 1
ATOM 1580 C C . ALA A 1 213 ? -7.051 -27.859 3.176 1 98.25 213 ALA A C 1
ATOM 1582 O O . ALA A 1 213 ? -6.051 -28.328 2.617 1 98.25 213 ALA A O 1
ATOM 1583 N N . ALA A 1 214 ? -8.273 -28.375 3.039 1 98.31 214 ALA A N 1
ATOM 1584 C CA . ALA A 1 214 ? -8.492 -29.516 2.152 1 98.31 214 ALA A CA 1
ATOM 1585 C C . ALA A 1 214 ? -8.164 -29.156 0.706 1 98.31 214 ALA A C 1
ATOM 1587 O O . ALA A 1 214 ? -7.551 -29.938 -0.014 1 98.31 214 ALA A O 1
ATOM 1588 N N . TRP A 1 215 ? -8.602 -27.969 0.322 1 98.5 215 TRP A N 1
ATOM 1589 C CA . TRP A 1 215 ? -8.289 -27.5 -1.025 1 98.5 215 TRP A CA 1
ATOM 1590 C C . TRP A 1 215 ? -6.781 -27.406 -1.231 1 98.5 215 TRP A C 1
ATOM 1592 O O . TRP A 1 215 ? -6.25 -27.906 -2.227 1 98.5 215 TRP A O 1
ATOM 1602 N N . LEU A 1 216 ? -6.086 -26.844 -0.309 1 98.75 216 LEU A N 1
ATOM 1603 C CA . LEU A 1 216 ? -4.637 -26.688 -0.372 1 98.75 216 LEU A CA 1
ATOM 1604 C C . LEU A 1 216 ? -3.947 -28.047 -0.467 1 98.75 216 LEU A C 1
ATOM 1606 O O . LEU A 1 216 ? -2.979 -28.203 -1.212 1 98.75 216 LEU A O 1
ATOM 1610 N N . ARG A 1 217 ? -4.434 -29 0.316 1 98.62 217 ARG A N 1
ATOM 1611 C CA . ARG A 1 217 ? -3.852 -30.344 0.267 1 98.62 217 ARG A CA 1
ATOM 1612 C C . ARG A 1 217 ? -4.02 -30.969 -1.116 1 98.62 217 ARG A C 1
ATOM 1614 O O . ARG A 1 217 ? -3.117 -31.641 -1.616 1 98.62 217 ARG A O 1
ATOM 1621 N N . SER A 1 218 ? -5.199 -30.719 -1.656 1 98.56 218 SER A N 1
ATOM 1622 C CA . SER A 1 218 ? -5.41 -31.219 -3.016 1 98.56 218 SER A CA 1
ATOM 1623 C C . SER A 1 218 ? -4.449 -30.547 -3.996 1 98.56 218 SER A C 1
ATOM 1625 O O . SER A 1 218 ? -3.92 -31.219 -4.895 1 98.56 218 SER A O 1
ATOM 1627 N N . ILE A 1 219 ? -4.242 -29.25 -3.896 1 98.69 219 ILE A N 1
ATOM 1628 C CA . ILE A 1 219 ? -3.309 -28.5 -4.73 1 98.69 219 ILE A CA 1
ATOM 1629 C C . ILE A 1 219 ? -1.893 -29.047 -4.523 1 98.69 219 ILE A C 1
ATOM 1631 O O . ILE A 1 219 ? -1.159 -29.266 -5.488 1 98.69 219 ILE A O 1
ATOM 1635 N N . ALA A 1 220 ? -1.499 -29.25 -3.293 1 98.44 220 ALA A N 1
ATOM 1636 C CA . ALA A 1 220 ? -0.159 -29.719 -2.943 1 98.44 220 ALA A CA 1
ATOM 1637 C C . ALA A 1 220 ? 0.163 -31.031 -3.637 1 98.44 220 ALA A C 1
ATOM 1639 O O . ALA A 1 220 ? 1.299 -31.266 -4.059 1 98.44 220 ALA A O 1
ATOM 1640 N N . ALA A 1 221 ? -0.797 -31.859 -3.791 1 97.69 221 ALA A N 1
ATOM 1641 C CA . ALA A 1 221 ? -0.606 -33.188 -4.406 1 97.69 221 ALA A CA 1
ATOM 1642 C C . ALA A 1 221 ? -0.319 -33.031 -5.898 1 97.69 221 ALA A C 1
ATOM 1644 O O . ALA A 1 221 ? 0.259 -33.938 -6.512 1 97.69 221 ALA A O 1
ATOM 1645 N N . ALA A 1 222 ? -0.734 -31.922 -6.426 1 97.94 222 ALA A N 1
ATOM 1646 C CA . ALA A 1 222 ? -0.631 -31.719 -7.871 1 97.94 222 ALA A CA 1
ATOM 1647 C C . ALA A 1 222 ? 0.65 -30.969 -8.234 1 97.94 222 ALA A C 1
ATOM 1649 O O . ALA A 1 222 ? 1.046 -30.938 -9.398 1 97.94 222 ALA A O 1
ATOM 1650 N N . VAL A 1 223 ? 1.367 -30.297 -7.301 1 97.75 223 VAL A N 1
ATOM 1651 C CA . VAL A 1 223 ? 2.615 -29.578 -7.543 1 97.75 223 VAL A CA 1
ATOM 1652 C C . VAL A 1 223 ? 3.785 -30.562 -7.539 1 97.75 223 VAL A C 1
ATOM 1654 O O . VAL A 1 223 ? 3.951 -31.328 -6.594 1 97.75 223 VAL A O 1
ATOM 1657 N N . PRO A 1 224 ? 4.559 -30.578 -8.586 1 96.44 224 PRO A N 1
ATOM 1658 C CA . PRO A 1 224 ? 5.68 -31.516 -8.625 1 96.44 224 PRO A CA 1
ATOM 1659 C C . PRO A 1 224 ? 6.738 -31.219 -7.57 1 96.44 224 PRO A C 1
ATOM 1661 O O . PRO A 1 224 ? 6.906 -30.078 -7.156 1 96.44 224 PRO A O 1
ATOM 1664 N N . ASP A 1 225 ? 7.473 -32.281 -6.945 1 86.81 225 ASP A N 1
ATOM 1665 C CA . ASP A 1 225 ? 8.555 -32.125 -5.973 1 86.81 225 ASP A CA 1
ATOM 1666 C C . ASP A 1 225 ? 9.773 -31.453 -6.609 1 86.81 225 ASP A C 1
ATOM 1668 O O . ASP A 1 225 ? 10.383 -30.562 -6.016 1 86.81 225 ASP A O 1
ATOM 1672 N N . GLU A 1 226 ? 10.375 -32.031 -7.527 1 73.88 226 GLU A N 1
ATOM 1673 C CA . GLU A 1 226 ? 11.516 -31.516 -8.266 1 73.88 226 GLU A CA 1
ATOM 1674 C C . GLU A 1 226 ? 11.219 -31.422 -9.758 1 73.88 226 GLU A C 1
ATOM 1676 O O . GLU A 1 226 ? 10.414 -32.188 -10.281 1 73.88 226 GLU A O 1
ATOM 1681 N N . LEU A 1 227 ? 11.438 -30.109 -10.195 1 59.12 227 LEU A N 1
ATOM 1682 C CA . LEU A 1 227 ? 11.266 -30.016 -11.641 1 59.12 227 LEU A CA 1
ATOM 1683 C C . LEU A 1 227 ? 12.125 -31.047 -12.359 1 59.12 227 LEU A C 1
ATOM 1685 O O . LEU A 1 227 ? 13.297 -31.234 -12.023 1 59.12 227 LEU A O 1
ATOM 1689 N N . GLU A 1 228 ? 11.469 -32.094 -12.875 1 48.75 228 GLU A N 1
ATOM 1690 C CA . GLU A 1 228 ? 12.172 -33.062 -13.703 1 48.75 228 GLU A CA 1
ATOM 1691 C C . GLU A 1 228 ? 12.75 -32.406 -14.953 1 48.75 228 GLU A C 1
ATOM 1693 O O . GLU A 1 228 ? 12.188 -31.422 -15.469 1 48.75 228 GLU A O 1
ATOM 1698 N N . MET B 1 1 ? -13.68 11.305 17.766 1 70.44 1 MET B N 1
ATOM 1699 C CA . MET B 1 1 ? -12.703 11.3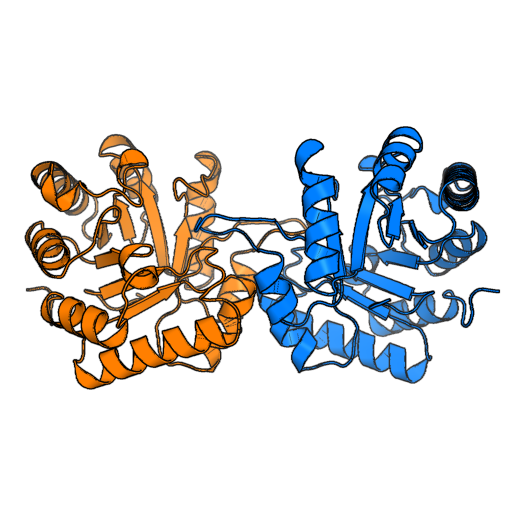98 16.672 1 70.44 1 MET B CA 1
ATOM 1700 C C . MET B 1 1 ? -11.453 10.586 17 1 70.44 1 MET B C 1
ATOM 1702 O O . MET B 1 1 ? -11.062 10.469 18.156 1 70.44 1 MET B O 1
ATOM 1706 N N . ALA B 1 2 ? -10.891 9.961 15.891 1 81.81 2 ALA B N 1
ATOM 1707 C CA . ALA B 1 2 ? -9.734 9.094 16.094 1 81.81 2 ALA B CA 1
ATOM 1708 C C . ALA B 1 2 ? -8.477 9.914 16.359 1 81.81 2 ALA B C 1
ATOM 1710 O O . ALA B 1 2 ? -7.59 9.477 17.109 1 81.81 2 ALA B O 1
ATOM 1711 N N . LEU B 1 3 ? -8.477 11.133 15.812 1 93.75 3 LEU B N 1
ATOM 1712 C CA . LEU B 1 3 ? -7.359 12.047 16.016 1 93.75 3 LEU B CA 1
ATOM 1713 C C . LEU B 1 3 ? -7.727 13.133 17.016 1 93.75 3 LEU B C 1
ATOM 1715 O O . LEU B 1 3 ? -8.875 13.594 17.062 1 93.75 3 LEU B O 1
ATOM 1719 N N . GLU B 1 4 ? -6.816 13.594 17.828 1 95.5 4 GLU B N 1
ATOM 1720 C CA . GLU B 1 4 ? -7.035 14.672 18.797 1 95.5 4 GLU B CA 1
ATOM 1721 C C . GLU B 1 4 ? -6.484 15.992 18.281 1 95.5 4 GLU B C 1
ATOM 1723 O O . GLU B 1 4 ? -5.285 16.125 18.031 1 95.5 4 GLU B O 1
ATOM 1728 N N . TYR B 1 5 ? -7.367 16.938 18.156 1 96.5 5 TYR B N 1
ATOM 1729 C CA . TYR B 1 5 ? -6.992 18.25 17.641 1 96.5 5 TYR B CA 1
ATOM 1730 C C . TYR B 1 5 ? -6.574 19.188 18.781 1 96.5 5 TYR B C 1
ATOM 1732 O O . TYR B 1 5 ? -7.055 19.047 19.906 1 96.5 5 TYR B O 1
ATOM 1740 N N . PRO B 1 6 ? -5.789 20.172 18.5 1 97.94 6 PRO B N 1
ATOM 1741 C CA . PRO B 1 6 ? -5.043 20.375 17.25 1 97.94 6 PRO B CA 1
ATOM 1742 C C . PRO B 1 6 ? -3.844 19.438 17.125 1 97.94 6 PRO B C 1
ATOM 1744 O O . PRO B 1 6 ? -3.279 19.016 18.141 1 97.94 6 PRO B O 1
ATOM 1747 N N . TYR B 1 7 ? -3.475 19.094 15.898 1 98.19 7 TYR B N 1
ATOM 1748 C CA . TYR B 1 7 ? -2.309 18.234 15.75 1 98.19 7 TYR B CA 1
ATOM 1749 C C . TYR B 1 7 ? -1.481 18.641 14.539 1 98.19 7 TYR B C 1
ATOM 1751 O O . TYR B 1 7 ? -1.905 19.484 13.742 1 98.19 7 TYR B O 1
ATOM 1759 N N . PHE B 1 8 ? -0.271 18.125 14.5 1 98.75 8 PHE B N 1
ATOM 1760 C CA . PHE B 1 8 ? 0.655 18.25 13.375 1 98.75 8 PHE B CA 1
ATOM 1761 C C . PHE B 1 8 ? 0.974 16.891 12.773 1 98.75 8 PHE B C 1
ATOM 1763 O O . PHE B 1 8 ? 1.422 15.984 13.469 1 98.75 8 PHE B O 1
ATOM 1770 N N . LEU B 1 9 ? 0.762 16.75 11.484 1 98.75 9 LEU B N 1
ATOM 1771 C CA . LEU B 1 9 ? 0.954 15.469 10.805 1 98.75 9 LEU B CA 1
ATOM 1772 C C . LEU B 1 9 ? 2.301 15.43 10.086 1 98.75 9 LEU B C 1
ATOM 1774 O O . LEU B 1 9 ? 2.645 16.359 9.352 1 98.75 9 LEU B O 1
ATOM 1778 N N . LEU B 1 10 ? 3.068 14.398 10.375 1 98.69 10 LEU B N 1
ATOM 1779 C CA . LEU B 1 10 ? 4.27 14.094 9.609 1 98.69 10 LEU B CA 1
ATOM 1780 C C . LEU B 1 10 ? 3.998 13 8.586 1 98.69 10 LEU B C 1
ATOM 1782 O O . LEU B 1 10 ? 3.746 11.844 8.945 1 98.69 10 LEU B O 1
ATOM 1786 N N . ASN B 1 11 ? 4.02 13.359 7.344 1 98.06 11 ASN B N 1
ATOM 1787 C CA . ASN B 1 11 ? 3.818 12.398 6.262 1 98.06 11 ASN B CA 1
ATOM 1788 C C . ASN B 1 11 ? 5.145 11.891 5.707 1 98.06 11 ASN B C 1
ATOM 1790 O O . ASN B 1 11 ? 5.941 12.672 5.18 1 98.06 11 ASN B O 1
ATOM 1794 N N . PHE B 1 12 ? 5.348 10.609 5.738 1 97.94 12 PHE B N 1
ATOM 1795 C CA . PHE B 1 12 ? 6.602 10.016 5.293 1 97.94 12 PHE B CA 1
ATOM 1796 C C . PHE B 1 12 ? 6.645 9.914 3.771 1 97.94 12 PHE B C 1
ATOM 1798 O O . PHE B 1 12 ? 7.719 9.781 3.182 1 97.94 12 PHE B O 1
ATOM 1805 N N . LYS B 1 13 ? 5.535 10.023 3.201 1 96.12 13 LYS B N 1
ATOM 1806 C CA . LYS B 1 13 ? 5.445 9.852 1.755 1 96.12 13 LYS B CA 1
ATOM 1807 C C . LYS B 1 13 ? 6.145 8.57 1.311 1 96.12 13 LYS B C 1
ATOM 1809 O O . LYS B 1 13 ? 6.031 7.535 1.972 1 96.12 13 LYS B O 1
ATOM 1814 N N . THR B 1 14 ? 6.742 8.586 0.054 1 96.25 14 THR B N 1
ATOM 1815 C CA . THR B 1 14 ? 7.488 7.434 -0.45 1 96.25 14 THR B CA 1
ATOM 1816 C C . THR B 1 14 ? 8.984 7.613 -0.219 1 96.25 14 THR B C 1
ATOM 1818 O O . THR B 1 14 ? 9.805 7.012 -0.917 1 96.25 14 THR B O 1
ATOM 1821 N N . ALA B 1 15 ? 9.336 8.43 0.731 1 95.75 15 ALA B N 1
ATOM 1822 C CA . ALA B 1 15 ? 10.742 8.742 0.959 1 95.75 15 ALA B CA 1
ATOM 1823 C C . ALA B 1 15 ? 11.523 7.492 1.367 1 95.75 15 ALA B C 1
ATOM 1825 O O . ALA B 1 15 ? 11.148 6.805 2.324 1 95.75 15 ALA B O 1
ATOM 1826 N N . SER B 1 16 ? 12.641 7.246 0.705 1 94.12 16 SER B N 1
ATOM 1827 C CA . SER B 1 16 ? 13.43 6.047 0.958 1 94.12 16 SER B CA 1
ATOM 1828 C C . SER B 1 16 ? 14.062 6.086 2.346 1 94.12 16 SER B C 1
ATOM 1830 O O . SER B 1 16 ? 14.32 5.043 2.945 1 94.12 16 SER B O 1
ATOM 1832 N N . SER B 1 17 ? 14.188 7.285 2.879 1 94.94 17 SER B N 1
ATOM 1833 C CA . SER B 1 17 ? 14.844 7.453 4.176 1 94.94 17 SER B CA 1
ATOM 1834 C C . SER B 1 17 ? 13.891 7.125 5.32 1 94.94 17 SER B C 1
ATOM 1836 O O . SER B 1 17 ? 14.289 7.137 6.488 1 94.94 17 SER B O 1
ATOM 1838 N N . THR B 1 18 ? 12.664 6.77 5.023 1 97.25 18 THR B N 1
ATOM 1839 C CA . THR B 1 18 ? 11.695 6.5 6.078 1 97.25 18 THR B CA 1
ATOM 1840 C C . THR B 1 18 ? 11.055 5.125 5.891 1 97.25 18 THR B C 1
ATOM 1842 O O . THR B 1 18 ? 9.898 4.918 6.254 1 97.25 18 THR B O 1
ATOM 1845 N N . VAL B 1 19 ? 11.773 4.242 5.352 1 97.25 19 VAL B N 1
ATOM 1846 C CA . VAL B 1 19 ? 11.266 2.896 5.082 1 97.25 19 VAL B CA 1
ATOM 1847 C C . VAL B 1 19 ? 11.711 1.948 6.195 1 97.25 19 VAL B C 1
ATOM 1849 O O . VAL B 1 19 ? 12.844 2.021 6.664 1 97.25 19 VAL B O 1
ATOM 1852 N N . GLY B 1 20 ? 10.805 1.053 6.594 1 97.69 20 GLY B N 1
ATOM 1853 C CA . GLY B 1 20 ? 11.164 0.004 7.535 1 97.69 20 GLY B CA 1
ATOM 1854 C C . GLY B 1 20 ? 11.742 0.539 8.828 1 97.69 20 GLY B C 1
ATOM 1855 O O . GLY B 1 20 ? 11.148 1.408 9.469 1 97.69 20 GLY B O 1
ATOM 1856 N N . ASP B 1 21 ? 12.922 0.099 9.156 1 97.94 21 ASP B N 1
ATOM 1857 C CA . ASP B 1 21 ? 13.57 0.457 10.414 1 97.94 21 ASP B CA 1
ATOM 1858 C C . ASP B 1 21 ? 13.859 1.955 10.477 1 97.94 21 ASP B C 1
ATOM 1860 O O . ASP B 1 21 ? 13.805 2.557 11.555 1 97.94 21 ASP B O 1
ATOM 1864 N N . ASP B 1 22 ? 14.172 2.516 9.328 1 97.81 22 ASP B N 1
ATOM 1865 C CA . ASP B 1 22 ? 14.438 3.951 9.297 1 97.81 22 ASP B CA 1
ATOM 1866 C C . ASP B 1 22 ? 13.164 4.746 9.578 1 97.81 22 ASP B C 1
ATOM 1868 O O . ASP B 1 22 ? 13.195 5.758 10.281 1 97.81 22 ASP B O 1
ATOM 1872 N N . GLY B 1 23 ? 12.047 4.273 9.008 1 98.31 23 GLY B N 1
ATOM 1873 C CA . GLY B 1 23 ? 10.773 4.91 9.289 1 98.31 23 GLY B CA 1
ATOM 1874 C C . GLY B 1 23 ? 10.352 4.781 10.742 1 98.31 23 GLY B C 1
ATOM 1875 O O . GLY B 1 23 ? 9.852 5.734 11.336 1 98.31 23 GLY B O 1
ATOM 1876 N N . LEU B 1 24 ? 10.562 3.613 11.281 1 98.75 24 LEU B N 1
ATOM 1877 C CA . LEU B 1 24 ? 10.242 3.393 12.688 1 98.75 24 LEU B CA 1
ATOM 1878 C C . LEU B 1 24 ? 11.109 4.273 13.586 1 98.75 24 LEU B C 1
ATOM 1880 O O . LEU B 1 24 ? 10.617 4.836 14.57 1 98.75 24 LEU B O 1
ATOM 1884 N N . ALA B 1 25 ? 12.406 4.375 13.25 1 98.56 25 ALA B N 1
ATOM 1885 C CA . ALA B 1 25 ? 13.305 5.227 14.031 1 98.56 25 ALA B CA 1
ATOM 1886 C C . ALA B 1 25 ? 12.82 6.676 14.031 1 98.56 25 ALA B C 1
ATOM 1888 O O . ALA B 1 25 ? 12.836 7.336 15.07 1 98.56 25 ALA B O 1
ATOM 1889 N N . PHE B 1 26 ? 12.367 7.148 12.891 1 98.62 26 PHE B N 1
ATOM 1890 C CA . PHE B 1 26 ? 11.844 8.508 12.805 1 98.62 26 PHE B CA 1
ATOM 1891 C C . PHE B 1 26 ? 10.562 8.641 13.617 1 98.62 26 PHE B C 1
ATOM 1893 O O . PHE B 1 26 ? 10.383 9.609 14.352 1 98.62 26 PHE B O 1
ATOM 1900 N N . ALA B 1 27 ? 9.664 7.66 13.516 1 98.88 27 ALA B N 1
ATOM 1901 C CA . ALA B 1 27 ? 8.43 7.664 14.297 1 98.88 27 ALA B CA 1
ATOM 1902 C C . ALA B 1 27 ? 8.727 7.715 15.789 1 98.88 27 ALA B C 1
ATOM 1904 O O . ALA B 1 27 ? 8.047 8.422 16.547 1 98.88 27 ALA B O 1
ATOM 1905 N N . ARG B 1 28 ? 9.734 6.992 16.234 1 98.81 28 ARG B N 1
ATOM 1906 C CA . ARG B 1 28 ? 10.117 6.988 17.641 1 98.81 28 ARG B CA 1
ATOM 1907 C C . ARG B 1 28 ? 10.656 8.352 18.062 1 98.81 28 ARG B C 1
ATOM 1909 O O . ARG B 1 28 ? 10.445 8.781 19.203 1 98.81 28 ARG B O 1
ATOM 1916 N N . THR B 1 29 ? 11.406 8.953 17.172 1 98.81 29 THR B N 1
ATOM 1917 C CA . THR B 1 29 ? 11.844 10.32 17.438 1 98.81 29 THR B CA 1
ATOM 1918 C C . THR B 1 29 ? 10.648 11.25 17.609 1 98.81 29 THR B C 1
ATOM 1920 O O . THR B 1 29 ? 10.617 12.055 18.547 1 98.81 29 THR B O 1
ATOM 1923 N N . ILE B 1 30 ? 9.641 11.133 16.766 1 98.81 30 ILE B N 1
ATOM 1924 C CA . ILE B 1 30 ? 8.422 11.93 16.844 1 98.81 30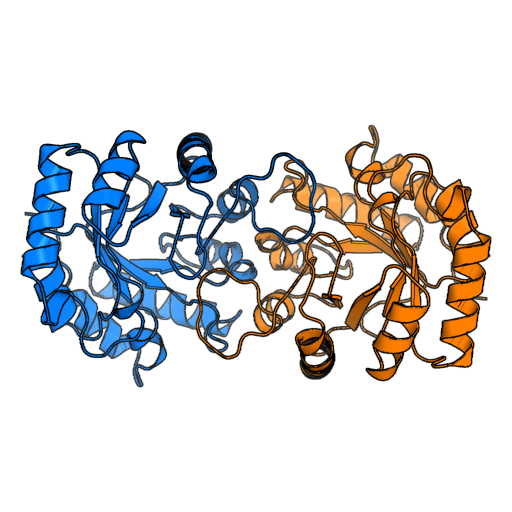 ILE B CA 1
ATOM 1925 C C . ILE B 1 30 ? 7.715 11.672 18.172 1 98.81 30 ILE B C 1
ATOM 1927 O O . ILE B 1 30 ? 7.293 12.609 18.844 1 98.81 30 ILE B O 1
ATOM 1931 N N . GLU B 1 31 ? 7.613 10.43 18.5 1 98.75 31 GLU B N 1
ATOM 1932 C CA . GLU B 1 31 ? 6.977 10.031 19.75 1 98.75 31 GLU B CA 1
ATOM 1933 C C . GLU B 1 31 ? 7.703 10.625 20.953 1 98.75 31 GLU B C 1
ATOM 1935 O O . GLU B 1 31 ? 7.066 11.125 21.891 1 98.75 31 GLU B O 1
ATOM 1940 N N . ARG B 1 32 ? 9.008 10.531 20.938 1 98.69 32 ARG B N 1
ATOM 1941 C CA . ARG B 1 32 ? 9.805 11.086 22.031 1 98.69 32 ARG B CA 1
ATOM 1942 C C . ARG B 1 32 ? 9.555 12.586 22.172 1 98.69 32 ARG B C 1
ATOM 1944 O O . ARG B 1 32 ? 9.375 13.078 23.297 1 98.69 32 ARG B O 1
ATOM 1951 N N . VAL B 1 33 ? 9.578 13.305 21.078 1 98.75 33 VAL B N 1
ATOM 1952 C CA . VAL B 1 33 ? 9.359 14.75 21.125 1 98.75 33 VAL B CA 1
ATOM 1953 C C . VAL B 1 33 ? 7.938 15.039 21.594 1 98.75 33 VAL B C 1
ATOM 1955 O O . VAL B 1 33 ? 7.707 16 22.344 1 98.75 33 VAL B O 1
ATOM 1958 N N . ARG B 1 34 ? 6.969 14.242 21.156 1 98.19 34 ARG B N 1
ATOM 1959 C CA . ARG B 1 34 ? 5.602 14.344 21.656 1 98.19 34 ARG B CA 1
ATOM 1960 C C . ARG B 1 34 ? 5.562 14.25 23.188 1 98.19 34 ARG B C 1
ATOM 1962 O O . ARG B 1 34 ? 4.949 15.086 23.844 1 98.19 34 ARG B O 1
ATOM 1969 N N . ASP B 1 35 ? 6.234 13.273 23.688 1 98.12 35 ASP B N 1
ATOM 1970 C CA . ASP B 1 35 ? 6.223 13.031 25.125 1 98.12 35 ASP B CA 1
ATOM 1971 C C . ASP B 1 35 ? 6.93 14.164 25.875 1 98.12 35 ASP B C 1
ATOM 1973 O O . ASP B 1 35 ? 6.523 14.523 26.984 1 98.12 35 ASP B O 1
ATOM 1977 N N . GLU B 1 36 ? 7.973 14.711 25.312 1 98.12 36 GLU B N 1
ATOM 1978 C CA . GLU B 1 36 ? 8.742 15.797 25.906 1 98.12 36 GLU B CA 1
ATOM 1979 C C . GLU B 1 36 ? 7.941 17.094 25.938 1 98.12 36 GLU B C 1
ATOM 1981 O O . GLU B 1 36 ? 8.055 17.875 26.875 1 98.12 36 GLU B O 1
ATOM 1986 N N . THR B 1 37 ? 7.141 17.312 24.922 1 97.81 37 THR B N 1
ATOM 1987 C CA . THR B 1 37 ? 6.586 18.656 24.703 1 97.81 37 THR B CA 1
ATOM 1988 C C . THR B 1 37 ? 5.082 18.656 24.984 1 97.81 37 THR B C 1
ATOM 1990 O O . THR B 1 37 ? 4.484 19.719 25.172 1 97.81 37 THR B O 1
ATOM 1993 N N . GLY B 1 38 ? 4.445 17.469 24.875 1 97.19 38 GLY B N 1
ATOM 1994 C CA . GLY B 1 38 ? 2.996 17.375 24.969 1 97.19 38 GLY B CA 1
ATOM 1995 C C . GLY B 1 38 ? 2.289 17.703 23.672 1 97.19 38 GLY B C 1
ATOM 1996 O O . GLY B 1 38 ? 1.059 17.656 23.594 1 97.19 38 GLY B O 1
ATOM 1997 N N . CYS B 1 39 ? 3.043 18.047 22.625 1 97.69 39 CYS B N 1
ATOM 1998 C CA . CYS B 1 39 ? 2.467 18.375 21.328 1 97.69 39 CYS B CA 1
ATOM 1999 C C . CYS B 1 39 ? 1.825 17.141 20.688 1 97.69 39 CYS B C 1
ATOM 2001 O O . CYS B 1 39 ? 2.387 16.047 20.75 1 97.69 39 CYS B O 1
ATOM 2003 N N . ARG B 1 40 ? 0.692 17.312 20.094 1 97.81 40 ARG B N 1
ATOM 2004 C CA . ARG B 1 40 ? 0.018 16.219 19.406 1 97.81 40 ARG B CA 1
ATOM 2005 C C . ARG B 1 40 ? 0.56 16.047 17.984 1 97.81 40 ARG B C 1
ATOM 2007 O O . ARG B 1 40 ? 0.359 16.906 17.141 1 97.81 40 ARG B O 1
ATOM 2014 N N . PHE B 1 41 ? 1.247 14.961 17.812 1 98.56 41 PHE B N 1
ATOM 2015 C CA . PHE B 1 41 ? 1.741 14.586 16.484 1 98.56 41 PHE B CA 1
ATOM 2016 C C . PHE B 1 41 ? 0.975 13.383 15.945 1 98.56 41 PHE B C 1
ATOM 2018 O O . PHE B 1 41 ? 0.54 12.523 16.719 1 98.56 41 PHE B O 1
ATOM 2025 N N . ALA B 1 42 ? 0.76 13.328 14.688 1 98.75 42 ALA B N 1
ATOM 2026 C CA . ALA B 1 42 ? 0.333 12.148 13.945 1 98.75 42 ALA B CA 1
ATOM 2027 C C . ALA B 1 42 ? 1.332 11.805 12.844 1 98.75 42 ALA B C 1
ATOM 2029 O O . ALA B 1 42 ? 2.119 12.656 12.422 1 98.75 42 ALA B O 1
ATOM 2030 N N . VAL B 1 43 ? 1.329 10.562 12.445 1 98.81 43 VAL B N 1
ATOM 2031 C CA . VAL B 1 43 ? 2.295 10.148 11.43 1 98.81 43 VAL B CA 1
ATOM 2032 C C . VAL B 1 43 ? 1.584 9.367 10.328 1 98.81 43 VAL B C 1
ATOM 2034 O O . VAL B 1 43 ? 0.634 8.625 10.602 1 98.81 43 VAL B O 1
ATOM 2037 N N . ALA B 1 44 ? 2.002 9.539 9.125 1 98.75 44 ALA B N 1
ATOM 2038 C CA . ALA B 1 44 ? 1.572 8.75 7.973 1 98.75 44 ALA B CA 1
ATOM 2039 C C . ALA B 1 44 ? 2.738 7.961 7.383 1 98.75 44 ALA B C 1
ATOM 2041 O O . ALA B 1 44 ? 3.453 8.453 6.512 1 98.75 44 ALA B O 1
ATOM 2042 N N . PRO B 1 45 ? 2.92 6.719 7.84 1 98.5 45 PRO B N 1
ATOM 2043 C CA . PRO B 1 45 ? 4.039 5.902 7.355 1 98.5 45 PRO B CA 1
ATOM 2044 C C . PRO B 1 45 ? 3.771 5.285 5.984 1 98.5 45 PRO B C 1
ATOM 2046 O O . PRO B 1 45 ? 2.707 5.508 5.402 1 98.5 45 PRO B O 1
ATOM 2049 N N . HIS B 1 46 ? 4.82 4.613 5.5 1 98 46 HIS B N 1
ATOM 2050 C CA . HIS B 1 46 ? 4.617 3.787 4.312 1 98 46 HIS B CA 1
ATOM 2051 C C . HIS B 1 46 ? 3.523 2.75 4.543 1 98 46 HIS B C 1
ATOM 2053 O O . HIS B 1 46 ? 3.396 2.211 5.648 1 98 46 HIS B O 1
ATOM 2059 N N . GLN B 1 47 ? 2.828 2.389 3.467 1 96.5 47 GLN B N 1
ATOM 2060 C CA . GLN B 1 47 ? 1.693 1.479 3.588 1 96.5 47 GLN B CA 1
ATOM 2061 C C . GLN B 1 47 ? 2.119 0.147 4.199 1 96.5 47 GLN B C 1
ATOM 2063 O O . GLN B 1 47 ? 1.496 -0.333 5.148 1 96.5 47 GLN B O 1
ATOM 2068 N N . PRO B 1 48 ? 3.248 -0.47 3.768 1 97.94 48 PRO B N 1
ATOM 2069 C CA . PRO B 1 48 ? 3.678 -1.73 4.379 1 97.94 48 PRO B CA 1
ATOM 2070 C C . PRO B 1 48 ? 4.152 -1.558 5.82 1 97.94 48 PRO B C 1
ATOM 2072 O O . PRO B 1 48 ? 4.352 -2.547 6.531 1 97.94 48 PRO B O 1
ATOM 2075 N N . ASP B 1 49 ? 4.344 -0.294 6.254 1 98.62 49 ASP B N 1
ATOM 2076 C CA . ASP B 1 49 ? 4.898 -0.033 7.578 1 98.62 49 ASP B CA 1
ATOM 2077 C C . ASP B 1 49 ? 3.82 0.466 8.539 1 98.62 49 ASP B C 1
ATOM 2079 O O . ASP B 1 49 ? 4.113 0.797 9.688 1 98.62 49 ASP B O 1
ATOM 2083 N N . VAL B 1 50 ? 2.559 0.524 8.047 1 98.75 50 VAL B N 1
ATOM 2084 C CA . VAL B 1 50 ? 1.481 1.023 8.891 1 98.75 50 VAL B CA 1
ATOM 2085 C C . VAL B 1 50 ? 1.42 0.207 10.18 1 98.75 50 VAL B C 1
ATOM 2087 O O . VAL B 1 50 ? 1.451 0.766 11.281 1 98.75 50 VAL B O 1
ATOM 2090 N N . ARG B 1 51 ? 1.395 -1.096 10.062 1 98.56 51 ARG B N 1
ATOM 2091 C CA . ARG B 1 51 ? 1.305 -1.959 11.234 1 98.56 51 ARG B CA 1
ATOM 2092 C C . ARG B 1 51 ? 2.553 -1.835 12.102 1 98.56 51 ARG B C 1
ATOM 2094 O O . ARG B 1 51 ? 2.465 -1.849 13.328 1 98.56 51 ARG B O 1
ATOM 2101 N N . LEU B 1 52 ? 3.717 -1.76 11.445 1 98.62 52 LEU B N 1
ATOM 2102 C CA . LEU B 1 52 ? 4.98 -1.638 12.172 1 98.62 52 LEU B CA 1
ATOM 2103 C C . LEU B 1 52 ? 4.953 -0.437 13.109 1 98.62 52 LEU B C 1
ATOM 2105 O O . LEU B 1 52 ? 5.25 -0.569 14.297 1 98.62 52 LEU B O 1
ATOM 2109 N N . VAL B 1 53 ? 4.586 0.715 12.625 1 98.81 53 VAL B N 1
ATOM 2110 C CA . VAL B 1 53 ? 4.605 1.946 13.406 1 98.81 53 VAL B CA 1
ATOM 2111 C C . VAL B 1 53 ? 3.477 1.92 14.438 1 98.81 53 VAL B C 1
ATOM 2113 O O . VAL B 1 53 ? 3.672 2.316 15.586 1 98.81 53 VAL B O 1
ATOM 2116 N N . ALA B 1 54 ? 2.314 1.408 14.047 1 98.56 54 ALA B N 1
ATOM 2117 C CA . ALA B 1 54 ? 1.17 1.328 14.953 1 98.56 54 ALA B CA 1
ATOM 2118 C C . ALA B 1 54 ? 1.478 0.435 16.156 1 98.56 54 ALA B C 1
ATOM 2120 O O . ALA B 1 54 ? 1.093 0.747 17.281 1 98.56 54 ALA B O 1
ATOM 2121 N N . ASP B 1 55 ? 2.199 -0.648 15.914 1 98.06 55 ASP B N 1
ATOM 2122 C CA . ASP B 1 55 ? 2.488 -1.619 16.969 1 98.06 55 ASP B CA 1
ATOM 2123 C C . ASP B 1 55 ? 3.596 -1.115 17.891 1 98.06 55 ASP B C 1
ATOM 2125 O O . ASP B 1 55 ? 3.654 -1.492 19.062 1 98.06 55 ASP B O 1
ATOM 2129 N N . ARG B 1 56 ? 4.445 -0.276 17.312 1 98.56 56 ARG B N 1
ATOM 2130 C CA . ARG B 1 56 ? 5.684 -0.007 18.031 1 98.56 56 ARG B CA 1
ATOM 2131 C C . ARG B 1 56 ? 5.688 1.409 18.594 1 98.56 56 ARG B C 1
ATOM 2133 O O . ARG B 1 56 ? 6.648 1.816 19.266 1 98.56 56 ARG B O 1
ATOM 2140 N N . THR B 1 57 ? 4.66 2.205 18.375 1 98.56 57 THR B N 1
ATOM 2141 C CA . THR B 1 57 ? 4.523 3.543 18.938 1 98.56 57 THR B CA 1
ATOM 2142 C C . THR B 1 57 ? 3.086 3.797 19.391 1 98.56 57 THR B C 1
ATOM 2144 O O . THR B 1 57 ? 2.178 3.041 19.031 1 98.56 57 THR B O 1
ATOM 2147 N N . ALA B 1 58 ? 2.865 4.797 20.156 1 98.12 58 ALA B N 1
ATOM 2148 C CA . ALA B 1 58 ? 1.534 5.215 20.594 1 98.12 58 ALA B CA 1
ATOM 2149 C C . ALA B 1 58 ? 1.027 6.383 19.75 1 98.12 58 ALA B C 1
ATOM 2151 O O . ALA B 1 58 ? 0.065 7.059 20.125 1 98.12 58 ALA B O 1
ATOM 2152 N N . LEU B 1 59 ? 1.707 6.684 18.641 1 98.56 59 LEU B N 1
ATOM 2153 C CA . LEU B 1 59 ? 1.325 7.793 17.766 1 98.56 59 LEU B CA 1
ATOM 2154 C C . LEU B 1 59 ? 0.049 7.469 17 1 98.56 59 LEU B C 1
ATOM 2156 O O . LEU B 1 59 ? -0.139 6.336 16.547 1 98.56 59 LEU B O 1
ATOM 2160 N N . PRO B 1 60 ? -0.863 8.445 16.844 1 98.75 60 PRO B N 1
ATOM 2161 C CA . PRO B 1 60 ? -1.938 8.25 15.859 1 98.75 60 PRO B CA 1
ATOM 2162 C C . PRO B 1 60 ? -1.413 8.023 14.445 1 98.75 60 PRO B C 1
ATOM 2164 O O . PRO B 1 60 ? -0.448 8.664 14.031 1 98.75 60 PRO B O 1
ATOM 2167 N N . ILE B 1 61 ? -2.057 7.09 13.75 1 98.81 61 ILE B N 1
ATOM 2168 C CA . ILE B 1 61 ? -1.575 6.668 12.438 1 98.81 61 ILE B CA 1
ATOM 2169 C C . ILE B 1 61 ? -2.568 7.098 11.359 1 98.81 61 ILE B C 1
ATOM 2171 O O . ILE B 1 61 ? -3.764 6.812 11.461 1 98.81 61 ILE B O 1
ATOM 2175 N N . VAL B 1 62 ? -2.076 7.793 10.375 1 98.88 62 VAL B N 1
ATOM 2176 C CA . VAL B 1 62 ? -2.871 8.18 9.211 1 98.88 62 VAL B CA 1
ATOM 2177 C C . VAL B 1 62 ? -2.414 7.391 7.988 1 98.88 62 VAL B C 1
ATOM 2179 O O . VAL B 1 62 ? -1.233 7.406 7.637 1 98.88 62 VAL B O 1
ATOM 2182 N N . ALA B 1 63 ? -3.34 6.633 7.391 1 98.62 63 ALA B N 1
ATOM 2183 C CA . ALA B 1 63 ? -3.02 6.012 6.109 1 98.62 63 ALA B CA 1
ATOM 2184 C C . ALA B 1 63 ? -2.865 7.062 5.012 1 98.62 63 ALA B C 1
ATOM 2186 O O . ALA B 1 63 ? -3.717 7.941 4.863 1 98.62 63 ALA B O 1
ATOM 2187 N N . GLN B 1 64 ? -1.784 6.938 4.258 1 98.06 64 GLN B N 1
ATOM 2188 C CA . GLN B 1 64 ? -1.511 7.926 3.223 1 98.06 64 GLN B CA 1
ATOM 2189 C C . GLN B 1 64 ? -2.598 7.914 2.152 1 98.06 64 GLN B C 1
ATOM 2191 O O . GLN B 1 64 ? -2.865 8.938 1.521 1 98.06 64 GLN B O 1
ATOM 2196 N N . SER B 1 65 ? -3.102 6.766 1.898 1 96.19 65 SER B N 1
ATOM 2197 C CA . SER B 1 65 ? -4.172 6.52 0.94 1 96.19 65 SER B CA 1
ATOM 2198 C C . SER B 1 65 ? -4.84 5.168 1.19 1 96.19 65 SER B C 1
ATOM 2200 O O . SER B 1 65 ? -4.262 4.297 1.843 1 96.19 65 SER B O 1
ATOM 2202 N N . ALA B 1 66 ? -6.043 5.047 0.738 1 95.94 66 ALA B N 1
ATOM 2203 C CA . ALA B 1 66 ? -6.77 3.779 0.73 1 95.94 66 ALA B CA 1
ATOM 2204 C C . ALA B 1 66 ? -7.945 3.826 -0.237 1 95.94 66 ALA B C 1
ATOM 2206 O O . ALA B 1 66 ? -8.492 4.898 -0.513 1 95.94 66 ALA B O 1
ATOM 2207 N N . THR B 1 67 ? -8.273 2.672 -0.707 1 94.31 67 THR B N 1
ATOM 2208 C CA . THR B 1 67 ? -9.391 2.586 -1.641 1 94.31 67 THR B CA 1
ATOM 2209 C C . THR B 1 67 ? -10.492 1.692 -1.084 1 94.31 67 THR B C 1
ATOM 2211 O O . THR B 1 67 ? -10.289 0.996 -0.087 1 94.31 67 THR B O 1
ATOM 2214 N N . ARG B 1 68 ? -11.617 1.91 -1.734 1 92.38 68 ARG B N 1
ATOM 2215 C CA . ARG B 1 68 ? -12.719 0.973 -1.524 1 92.38 68 ARG B CA 1
ATOM 2216 C C . ARG B 1 68 ? -12.781 -0.052 -2.652 1 92.38 68 ARG B C 1
ATOM 2218 O O . ARG B 1 68 ? -12.766 0.311 -3.83 1 92.38 68 ARG B O 1
ATOM 2225 N N . ARG B 1 69 ? -12.586 -1.212 -2.264 1 88.06 69 ARG B N 1
ATOM 2226 C CA . ARG B 1 69 ? -12.727 -2.289 -3.238 1 88.06 69 ARG B CA 1
ATOM 2227 C C . ARG B 1 69 ? -13.695 -3.355 -2.742 1 88.06 69 ARG B C 1
ATOM 2229 O O . ARG B 1 69 ? -13.641 -3.76 -1.579 1 88.06 69 ARG B O 1
ATOM 2236 N N . GLU B 1 70 ? -14.578 -3.668 -3.59 1 84.12 70 GLU B N 1
ATOM 2237 C CA . GLU B 1 70 ? -15.539 -4.711 -3.244 1 84.12 70 GLU B CA 1
ATOM 2238 C C . GLU B 1 70 ? -15.156 -6.043 -3.887 1 84.12 70 GLU B C 1
ATOM 2240 O O . GLU B 1 70 ? -15.688 -7.094 -3.512 1 84.12 70 GLU B O 1
ATOM 2245 N N . ASP B 1 71 ? -14.305 -5.965 -4.852 1 86.12 71 ASP B N 1
ATOM 2246 C CA . ASP B 1 71 ? -13.836 -7.172 -5.531 1 86.12 71 ASP B CA 1
ATOM 2247 C C . ASP B 1 71 ? -12.414 -7.531 -5.105 1 86.12 71 ASP B C 1
ATOM 2249 O O . ASP B 1 71 ? -11.727 -6.727 -4.477 1 86.12 71 ASP B O 1
ATOM 2253 N N . ALA B 1 72 ? -12.141 -8.742 -5.297 1 88.44 72 ALA B N 1
ATOM 2254 C CA . ALA B 1 72 ? -10.773 -9.188 -5.062 1 88.44 72 ALA B CA 1
ATOM 2255 C C . ALA B 1 72 ? -9.875 -8.844 -6.246 1 88.44 72 ALA B C 1
ATOM 2257 O O . ALA B 1 72 ? -9.812 -9.594 -7.223 1 88.44 72 ALA B O 1
ATOM 2258 N N . ALA B 1 73 ? -9.234 -7.672 -6.164 1 89.81 73 ALA B N 1
ATOM 2259 C CA . ALA B 1 73 ? -8.289 -7.211 -7.18 1 89.81 73 ALA B CA 1
ATOM 2260 C C . ALA B 1 73 ? -6.879 -7.109 -6.609 1 89.81 73 ALA B C 1
ATOM 2262 O O . ALA B 1 73 ? -6.691 -7.129 -5.391 1 89.81 73 ALA B O 1
ATOM 2263 N N . MET B 1 74 ? -5.934 -7.027 -7.48 1 89.88 74 MET B N 1
ATOM 2264 C CA . MET B 1 74 ? -4.547 -7.117 -7.035 1 89.88 74 MET B CA 1
ATOM 2265 C C . MET B 1 74 ? -3.953 -5.727 -6.816 1 89.88 74 MET B C 1
ATOM 2267 O O . MET B 1 74 ? -4.156 -4.828 -7.633 1 89.88 74 MET B O 1
ATOM 2271 N N . GLY B 1 75 ? -3.314 -5.57 -5.617 1 87.75 75 GLY B N 1
ATOM 2272 C CA . GLY B 1 75 ? -2.279 -4.555 -5.539 1 87.75 75 GLY B CA 1
ATOM 2273 C C . GLY B 1 75 ? -2.734 -3.295 -4.828 1 87.75 75 GLY B C 1
ATOM 2274 O O . GLY B 1 75 ? -1.909 -2.477 -4.414 1 87.75 75 GLY B O 1
ATOM 2275 N N . GLU B 1 76 ? -4.004 -3.064 -4.664 1 91.94 76 GLU B N 1
ATOM 2276 C CA . GLU B 1 76 ? -4.465 -1.832 -4.031 1 91.94 76 GLU B CA 1
ATOM 2277 C C . GLU B 1 76 ? -4.5 -1.971 -2.51 1 91.94 76 GLU B C 1
ATOM 2279 O O . GLU B 1 76 ? -4.688 -3.07 -1.986 1 91.94 76 GLU B O 1
ATOM 2284 N N . THR B 1 77 ? -4.293 -0.863 -1.856 1 95.75 77 THR B N 1
ATOM 2285 C CA . THR B 1 77 ? -4.449 -0.807 -0.407 1 95.75 77 THR B CA 1
ATOM 2286 C C . THR B 1 77 ? -5.875 -0.407 -0.034 1 95.75 77 THR B C 1
ATOM 2288 O O . THR B 1 77 ? -6.32 0.697 -0.355 1 95.75 77 THR B O 1
ATOM 2291 N N . THR B 1 78 ? -6.527 -1.289 0.683 1 96.94 78 THR B N 1
ATOM 2292 C CA . THR B 1 78 ? -7.934 -1.03 0.974 1 96.94 78 THR B CA 1
ATOM 2293 C C . THR B 1 78 ? -8.094 -0.371 2.342 1 96.94 78 THR B C 1
ATOM 2295 O O . THR B 1 78 ? -7.188 -0.444 3.18 1 96.94 78 THR B O 1
ATOM 2298 N N . LEU B 1 79 ? -9.297 0.224 2.533 1 98.06 79 LEU B N 1
ATOM 2299 C CA . LEU B 1 79 ? -9.656 0.775 3.836 1 98.06 79 LEU B CA 1
ATOM 2300 C C . LEU B 1 79 ? -9.641 -0.31 4.906 1 98.06 79 LEU B C 1
ATOM 2302 O O . LEU B 1 79 ? -9.164 -0.082 6.023 1 98.06 79 LEU B O 1
ATOM 2306 N N . GLU B 1 80 ? -10.086 -1.512 4.559 1 97.88 80 GLU B N 1
ATOM 2307 C CA . GLU B 1 80 ? -10.102 -2.637 5.488 1 97.88 80 GLU B CA 1
ATOM 2308 C C . GLU B 1 80 ? -8.688 -3 5.945 1 97.88 80 GLU B C 1
ATOM 2310 O O . GLU B 1 80 ? -8.453 -3.234 7.133 1 97.88 80 GLU B O 1
ATOM 2315 N N . ALA B 1 81 ? -7.797 -2.998 4.977 1 97.94 81 ALA B N 1
ATOM 2316 C CA . ALA B 1 81 ? -6.434 -3.428 5.27 1 97.94 81 ALA B CA 1
ATOM 2317 C C . ALA B 1 81 ? -5.727 -2.424 6.176 1 97.94 81 ALA B C 1
ATOM 2319 O O . ALA B 1 81 ? -5.043 -2.811 7.125 1 97.94 81 ALA B O 1
ATOM 2320 N N . VAL B 1 82 ? -5.871 -1.113 5.922 1 98.31 82 VAL B N 1
ATOM 2321 C CA . VAL B 1 82 ? -5.172 -0.126 6.738 1 98.31 82 VAL B CA 1
ATOM 2322 C C . VAL B 1 82 ? -5.82 -0.046 8.117 1 98.31 82 VAL B C 1
ATOM 2324 O O . VAL B 1 82 ? -5.133 0.171 9.117 1 98.31 82 VAL B O 1
ATOM 2327 N N . ALA B 1 83 ? -7.148 -0.187 8.18 1 98.38 83 ALA B N 1
ATOM 2328 C CA . ALA B 1 83 ? -7.812 -0.232 9.477 1 98.38 83 ALA B CA 1
ATOM 2329 C C . ALA B 1 83 ? -7.305 -1.403 10.312 1 98.38 83 ALA B C 1
ATOM 2331 O O . ALA B 1 83 ? -6.949 -1.231 11.484 1 98.38 83 ALA B O 1
ATOM 2332 N N . ALA B 1 84 ? -7.199 -2.537 9.688 1 98.19 84 ALA B N 1
ATOM 2333 C CA . ALA B 1 84 ? -6.73 -3.734 10.383 1 98.19 84 ALA B CA 1
ATOM 2334 C C . ALA B 1 84 ? -5.273 -3.586 10.812 1 98.19 84 ALA B C 1
ATOM 2336 O O . ALA B 1 84 ? -4.852 -4.16 11.82 1 98.19 84 ALA B O 1
ATOM 2337 N N . ALA B 1 85 ? -4.539 -2.799 10.086 1 98.5 85 ALA B N 1
ATOM 2338 C CA . ALA B 1 85 ? -3.121 -2.609 10.375 1 98.5 85 ALA B CA 1
ATOM 2339 C C . ALA B 1 85 ? -2.92 -1.589 11.492 1 98.5 85 ALA B C 1
ATOM 2341 O O . ALA B 1 85 ? -1.803 -1.406 11.984 1 98.5 85 ALA B O 1
ATOM 2342 N N . GLY B 1 86 ? -4.004 -0.866 11.844 1 98.44 86 GLY B N 1
ATOM 2343 C CA . GLY B 1 86 ? -3.902 0.008 13 1 98.44 86 GLY B CA 1
ATOM 2344 C C . GLY B 1 86 ? -4.012 1.479 12.648 1 98.44 86 GLY B C 1
ATOM 2345 O O . GLY B 1 86 ? -3.689 2.344 13.469 1 98.44 86 GLY B O 1
ATOM 2346 N N . ALA B 1 87 ? -4.422 1.805 11.43 1 98.69 87 ALA B N 1
ATOM 2347 C CA . ALA B 1 87 ? -4.637 3.205 11.07 1 98.69 87 ALA B CA 1
ATOM 2348 C C . ALA B 1 87 ? -5.805 3.801 11.852 1 98.69 87 ALA B C 1
ATOM 2350 O O . ALA B 1 87 ? -6.789 3.109 12.125 1 98.69 87 ALA B O 1
ATOM 2351 N N . ASP B 1 88 ? -5.68 5.094 12.125 1 98.75 88 ASP B N 1
ATOM 2352 C CA . ASP B 1 88 ? -6.727 5.844 12.812 1 98.75 88 ASP B CA 1
ATOM 2353 C C . ASP B 1 88 ? -7.488 6.742 11.844 1 98.75 88 ASP B C 1
ATOM 2355 O O . ASP B 1 88 ? -8.609 7.164 12.133 1 98.75 88 ASP B O 1
ATOM 2359 N N . ALA B 1 89 ? -6.898 7.027 10.789 1 98.81 89 ALA B N 1
ATOM 2360 C CA . ALA B 1 89 ? -7.457 7.914 9.773 1 98.81 89 ALA B CA 1
ATOM 2361 C C . ALA B 1 89 ? -6.93 7.562 8.391 1 98.81 89 ALA B C 1
ATOM 2363 O O . ALA B 1 89 ? -5.969 6.797 8.258 1 98.81 89 ALA B O 1
ATOM 2364 N N . ALA B 1 90 ? -7.594 8.062 7.379 1 98.5 90 ALA B N 1
ATOM 2365 C CA . ALA B 1 90 ? -7.16 7.855 6 1 98.5 90 ALA B CA 1
ATOM 2366 C C . ALA B 1 90 ? -7.305 9.133 5.18 1 98.5 90 ALA B C 1
ATOM 2368 O O . ALA B 1 90 ? -8.312 9.844 5.297 1 98.5 90 ALA B O 1
ATOM 2369 N N . CYS B 1 91 ? -6.305 9.406 4.418 1 98.12 91 CYS B N 1
ATOM 2370 C CA . CYS B 1 91 ? -6.395 10.492 3.449 1 98.12 91 CYS B CA 1
ATOM 2371 C C . CYS B 1 91 ? -7.168 10.055 2.209 1 98.12 91 CYS B C 1
ATOM 2373 O O . CYS B 1 91 ? -6.965 8.953 1.705 1 98.12 91 CYS B O 1
ATOM 2375 N N . ILE B 1 92 ? -8.039 10.93 1.778 1 97.56 92 ILE B N 1
ATOM 2376 C CA . ILE B 1 92 ? -8.883 10.695 0.612 1 97.56 92 ILE B CA 1
ATOM 2377 C C . ILE B 1 92 ? -8.719 11.836 -0.384 1 97.56 92 ILE B C 1
ATOM 2379 O O . ILE B 1 92 ? -8.734 13.008 0.001 1 97.56 92 ILE B O 1
ATOM 2383 N N . ASN B 1 93 ? -8.43 11.477 -1.658 1 96.44 93 ASN B N 1
ATOM 2384 C CA . ASN B 1 93 ? -8.461 12.422 -2.77 1 96.44 93 ASN B CA 1
ATOM 2385 C C . ASN B 1 93 ? -7.297 13.406 -2.695 1 96.44 93 ASN B C 1
ATOM 2387 O O . ASN B 1 93 ? -7.453 14.586 -3.02 1 96.44 93 ASN B O 1
ATOM 2391 N N . HIS B 1 94 ? -6.168 12.977 -2.197 1 95.06 94 HIS B N 1
ATOM 2392 C CA . HIS B 1 94 ? -4.984 13.82 -2.271 1 95.06 94 HIS B CA 1
ATOM 2393 C C . HIS B 1 94 ? -4.559 14.047 -3.719 1 95.06 94 HIS B C 1
ATOM 2395 O O . HIS B 1 94 ? -4.711 13.156 -4.562 1 95.06 94 HIS B O 1
ATOM 2401 N N . PRO B 1 95 ? -3.984 15.227 -3.982 1 90.19 95 PRO B N 1
ATOM 2402 C CA . PRO B 1 95 ? -3.6 15.516 -5.363 1 90.19 95 PRO B CA 1
ATOM 2403 C C . PRO B 1 95 ? -2.633 14.484 -5.938 1 90.19 95 PRO B C 1
ATOM 2405 O O . PRO B 1 95 ? -2.613 14.258 -7.152 1 90.19 95 PRO B O 1
ATOM 2408 N N . GLU B 1 96 ? -1.881 13.852 -5.184 1 89.19 96 GLU B N 1
ATOM 2409 C CA . GLU B 1 96 ? -0.919 12.844 -5.617 1 89.19 96 GLU B CA 1
ATOM 2410 C C . GLU B 1 96 ? -1.556 11.461 -5.66 1 89.19 96 GLU B C 1
ATOM 2412 O O . GLU B 1 96 ? -0.9 10.477 -6.023 1 89.19 96 GLU B O 1
ATOM 2417 N N . ASN B 1 97 ? -2.803 11.375 -5.234 1 88.31 97 ASN B N 1
ATOM 2418 C CA . ASN B 1 97 ? -3.641 10.18 -5.277 1 88.31 97 ASN B CA 1
ATOM 2419 C C . ASN B 1 97 ? -5.113 10.539 -5.449 1 88.31 97 ASN B C 1
ATOM 2421 O O . ASN B 1 97 ? -5.934 10.25 -4.578 1 88.31 97 ASN B O 1
ATOM 2425 N N . GLU B 1 98 ? -5.469 11.031 -6.543 1 90.06 98 GLU B N 1
ATOM 2426 C CA . GLU B 1 98 ? -6.793 11.609 -6.746 1 90.06 98 GLU B CA 1
ATOM 2427 C C . GLU B 1 98 ? -7.844 10.516 -6.957 1 90.06 98 GLU B C 1
ATOM 2429 O O . GLU B 1 98 ? -7.582 9.523 -7.629 1 90.06 98 GLU B O 1
ATOM 2434 N N . ASP B 1 99 ? -9.008 10.742 -6.426 1 91.75 99 ASP B N 1
ATOM 2435 C CA . ASP B 1 99 ? -10.156 9.867 -6.609 1 91.75 99 ASP B CA 1
ATOM 2436 C C . ASP B 1 99 ? -11.141 10.445 -7.621 1 91.75 99 ASP B C 1
ATOM 2438 O O . ASP B 1 99 ? -11.211 11.664 -7.789 1 91.75 99 ASP B O 1
ATOM 2442 N N . ALA B 1 100 ? -11.891 9.453 -8.242 1 88.94 100 ALA B N 1
ATOM 2443 C CA . ALA B 1 100 ? -13.07 9.922 -8.961 1 88.94 100 ALA B CA 1
ATOM 2444 C C . ALA B 1 100 ? -14.086 10.531 -7.996 1 88.94 100 ALA B C 1
ATOM 2446 O O . ALA B 1 100 ? -14.281 10.023 -6.887 1 88.94 100 ALA B O 1
ATOM 2447 N N . PHE B 1 101 ? -14.625 11.641 -8.492 1 89.06 101 PHE B N 1
ATOM 2448 C CA . PHE B 1 101 ? -15.57 12.344 -7.629 1 89.06 101 PHE B CA 1
ATOM 2449 C C . PHE B 1 101 ? -16.641 11.391 -7.105 1 89.06 101 PHE B C 1
ATOM 2451 O O . PHE B 1 101 ? -17.016 11.461 -5.934 1 89.06 101 PHE B O 1
ATOM 2458 N N . ALA B 1 102 ? -17.156 10.531 -7.926 1 92.88 102 ALA B N 1
ATOM 2459 C CA . ALA B 1 102 ? -18.219 9.594 -7.578 1 92.88 102 ALA B CA 1
ATOM 2460 C C . ALA B 1 102 ? -17.766 8.609 -6.508 1 92.88 102 ALA B C 1
ATOM 2462 O O . ALA B 1 102 ? -18.578 7.988 -5.836 1 92.88 102 ALA B O 1
ATOM 2463 N N . ASP B 1 103 ? -16.438 8.523 -6.254 1 94.25 103 ASP B N 1
ATOM 2464 C CA . ASP B 1 103 ? -15.898 7.539 -5.316 1 94.25 103 ASP B CA 1
ATOM 2465 C C . ASP B 1 103 ? -15.742 8.141 -3.922 1 94.25 103 ASP B C 1
ATOM 2467 O O . ASP B 1 103 ? -15.594 7.406 -2.939 1 94.25 103 ASP B O 1
ATOM 2471 N N . VAL B 1 104 ? -15.797 9.453 -3.807 1 96.38 104 VAL B N 1
ATOM 2472 C CA . VAL B 1 104 ? -15.461 10.125 -2.555 1 96.38 104 VAL B CA 1
ATOM 2473 C C . VAL B 1 104 ? -16.531 9.836 -1.511 1 96.38 104 VAL B C 1
ATOM 2475 O O . VAL B 1 104 ? -16.234 9.406 -0.397 1 96.38 104 VAL B O 1
ATOM 2478 N N . PRO B 1 105 ? -17.812 9.914 -1.858 1 96.56 105 PRO B N 1
ATOM 2479 C CA . PRO B 1 105 ? -18.828 9.68 -0.828 1 96.56 105 PRO B CA 1
ATOM 2480 C C . PRO B 1 105 ? -18.781 8.25 -0.281 1 96.56 105 PRO B C 1
ATOM 2482 O O . PRO B 1 105 ? -18.766 8.055 0.937 1 96.56 105 PRO B O 1
ATOM 2485 N N . PRO B 1 106 ? -18.719 7.234 -1.147 1 96.62 106 PRO B N 1
ATOM 2486 C CA . PRO B 1 106 ? -18.656 5.887 -0.58 1 96.62 106 PRO B CA 1
ATOM 2487 C C . PRO B 1 106 ? -17.406 5.656 0.267 1 96.62 106 PRO B C 1
ATOM 2489 O O . PRO B 1 106 ? -17.453 4.895 1.236 1 96.62 106 PRO B O 1
ATOM 2492 N N . LEU B 1 107 ? -16.344 6.293 -0.029 1 97.75 107 LEU B N 1
ATOM 2493 C CA . LEU B 1 107 ? -15.125 6.188 0.777 1 97.75 107 LEU B CA 1
ATOM 2494 C C . LEU B 1 107 ? -15.344 6.777 2.166 1 97.75 107 LEU B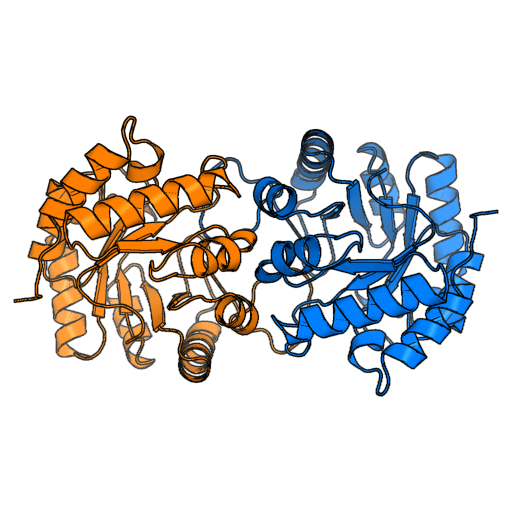 C 1
ATOM 2496 O O . LEU B 1 107 ? -14.945 6.18 3.168 1 97.75 107 LEU B O 1
ATOM 2500 N N . ILE B 1 108 ? -15.977 7.91 2.221 1 97.88 108 ILE B N 1
ATOM 2501 C CA . ILE B 1 108 ? -16.266 8.562 3.494 1 97.88 108 ILE B CA 1
ATOM 2502 C C . ILE B 1 108 ? -17.172 7.664 4.34 1 97.88 108 ILE B C 1
ATOM 2504 O O . ILE B 1 108 ? -16.891 7.434 5.52 1 97.88 108 ILE B O 1
ATOM 2508 N N . ASP B 1 109 ? -18.203 7.117 3.715 1 97.75 109 ASP B N 1
ATOM 2509 C CA . ASP B 1 109 ? -19.125 6.234 4.41 1 97.75 109 ASP B CA 1
ATOM 2510 C C . ASP B 1 109 ? -18.406 5.004 4.961 1 97.75 109 ASP B C 1
ATOM 2512 O O . ASP B 1 109 ? -18.625 4.609 6.109 1 97.75 109 ASP B O 1
ATOM 2516 N N . ARG B 1 110 ? -17.594 4.449 4.141 1 97.56 110 ARG B N 1
ATOM 2517 C CA . ARG B 1 110 ? -16.906 3.229 4.559 1 97.56 110 ARG B CA 1
ATOM 2518 C C . ARG B 1 110 ? -15.93 3.508 5.695 1 97.56 110 ARG B C 1
ATOM 2520 O O . ARG B 1 110 ? -15.766 2.682 6.594 1 97.56 110 ARG B O 1
ATOM 2527 N N . CYS B 1 111 ? -15.266 4.645 5.66 1 98.06 111 CYS B N 1
ATOM 2528 C CA . CYS B 1 111 ? -14.406 5.043 6.766 1 98.06 111 CYS B CA 1
ATOM 2529 C C . CYS B 1 111 ? -15.188 5.098 8.078 1 98.06 111 CYS B C 1
ATOM 2531 O O . CYS B 1 111 ? -14.711 4.609 9.102 1 98.06 111 CYS B O 1
ATOM 2533 N N . ALA B 1 112 ? -16.312 5.699 8 1 97.38 112 ALA B N 1
ATOM 2534 C CA . ALA B 1 112 ? -17.156 5.766 9.195 1 97.38 112 ALA B CA 1
ATOM 2535 C C . ALA B 1 112 ? -17.469 4.371 9.727 1 97.38 112 ALA B C 1
ATOM 2537 O O . ALA B 1 112 ? -17.375 4.121 10.93 1 97.38 112 ALA B O 1
ATOM 2538 N N . ASP B 1 113 ? -17.781 3.416 8.812 1 97.38 113 ASP B N 1
ATOM 2539 C CA . ASP B 1 113 ? -18.094 2.041 9.195 1 97.38 113 ASP B CA 1
ATOM 2540 C C . ASP B 1 113 ? -16.891 1.376 9.875 1 97.38 113 ASP B C 1
ATOM 2542 O O . ASP B 1 113 ? -17.062 0.496 10.719 1 97.38 113 ASP B O 1
ATOM 2546 N N . LEU B 1 114 ? -15.688 1.779 9.5 1 97.38 114 LEU B N 1
ATOM 2547 C CA . LEU B 1 114 ? -14.461 1.139 9.969 1 97.38 114 LEU B CA 1
ATOM 2548 C C . LEU B 1 114 ? -13.836 1.931 11.117 1 97.38 114 LEU B C 1
ATOM 2550 O O . LEU B 1 114 ? -12.719 1.637 11.539 1 97.38 114 LEU B O 1
ATOM 2554 N N . ASP B 1 115 ? -14.484 3.021 11.547 1 97.56 115 ASP B N 1
ATOM 2555 C CA . ASP B 1 115 ? -14.008 3.9 12.609 1 97.56 115 ASP B CA 1
ATOM 2556 C C . ASP B 1 115 ? -12.695 4.582 12.211 1 97.56 115 ASP B C 1
ATOM 2558 O O . ASP B 1 115 ? -11.789 4.719 13.039 1 97.56 115 ASP B O 1
ATOM 2562 N N . LEU B 1 116 ? -12.57 4.867 10.93 1 98.44 116 LEU B N 1
ATOM 2563 C CA . LEU B 1 116 ? -11.477 5.676 10.406 1 98.44 116 LEU B CA 1
ATOM 2564 C C . LEU B 1 116 ? -11.898 7.129 10.242 1 98.44 116 LEU B C 1
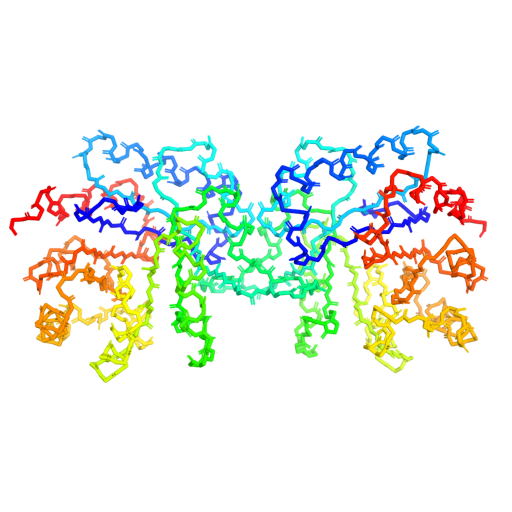ATOM 2566 O O . LEU B 1 116 ? -12.953 7.41 9.664 1 98.44 116 LEU B O 1
ATOM 2570 N N . GLU B 1 117 ? -11.117 8.016 10.797 1 98.69 117 GLU B N 1
ATOM 2571 C CA . GLU B 1 117 ? -11.359 9.43 10.5 1 98.69 117 GLU B CA 1
ATOM 2572 C C . GLU B 1 117 ? -11 9.75 9.055 1 98.69 117 GLU B C 1
ATOM 2574 O O . GLU B 1 117 ? -9.977 9.297 8.539 1 98.69 117 GLU B O 1
ATOM 2579 N N . THR B 1 118 ? -11.867 10.531 8.406 1 98.44 118 THR B N 1
ATOM 2580 C CA . THR B 1 118 ? -11.625 10.914 7.02 1 98.44 118 THR B CA 1
ATOM 2581 C C . THR B 1 118 ? -10.891 12.25 6.945 1 98.44 118 THR B C 1
ATOM 2583 O O . THR B 1 118 ? -11.25 13.203 7.637 1 98.44 118 THR B O 1
ATOM 2586 N N . ILE B 1 119 ? -9.852 12.305 6.176 1 98.56 119 ILE B N 1
ATOM 2587 C CA . ILE B 1 119 ? -9.164 13.531 5.785 1 98.56 119 ILE B CA 1
ATOM 2588 C C . ILE B 1 119 ? -9.273 13.727 4.273 1 98.56 119 ILE B C 1
ATOM 2590 O O . ILE B 1 119 ? -8.469 13.188 3.51 1 98.56 119 ILE B O 1
ATOM 2594 N N . VAL B 1 120 ? -10.242 14.469 3.836 1 98.5 120 VAL B N 1
ATOM 2595 C CA . VAL B 1 120 ? -10.531 14.633 2.416 1 98.5 120 VAL B CA 1
ATOM 2596 C C . VAL B 1 120 ? -9.812 15.867 1.878 1 98.5 120 VAL B C 1
ATOM 2598 O O . VAL B 1 120 ? -10.047 16.984 2.352 1 98.5 120 VAL B O 1
ATOM 2601 N N . CYS B 1 121 ? -8.984 15.688 0.889 1 98.06 121 CYS B N 1
ATOM 2602 C CA . CYS B 1 121 ? -8.203 16.781 0.327 1 98.06 121 CYS B CA 1
ATOM 2603 C C . CYS B 1 121 ? -9 17.531 -0.743 1 98.06 121 CYS B C 1
ATOM 2605 O O . CYS B 1 121 ? -9.625 16.906 -1.602 1 98.06 121 CYS B O 1
ATOM 2607 N N . VAL B 1 122 ? -8.977 18.781 -0.65 1 97.69 122 VAL B N 1
ATOM 2608 C CA . VAL B 1 122 ? -9.625 19.672 -1.611 1 97.69 122 VAL B CA 1
ATOM 2609 C C . VAL B 1 122 ? -8.695 20.844 -1.941 1 97.69 122 VAL B C 1
ATOM 2611 O O . VAL B 1 122 ? -7.836 21.203 -1.137 1 97.69 122 VAL B O 1
ATOM 2614 N N . ASP B 1 123 ? -8.883 21.453 -3.135 1 95.69 123 ASP B N 1
ATOM 2615 C CA . ASP B 1 123 ? -7.906 22.453 -3.561 1 95.69 123 ASP B CA 1
ATOM 2616 C C . ASP B 1 123 ? -8.547 23.828 -3.684 1 95.69 123 ASP B C 1
ATOM 2618 O O . ASP B 1 123 ? -7.941 24.75 -4.242 1 95.69 123 ASP B O 1
ATOM 2622 N N . GLY B 1 124 ? -9.836 23.969 -3.172 1 95 124 GLY B N 1
ATOM 2623 C CA . GLY B 1 124 ? -10.516 25.25 -3.248 1 95 124 GLY B CA 1
ATOM 2624 C C . GLY B 1 124 ? -11.875 25.25 -2.574 1 95 124 GLY B C 1
ATOM 2625 O O . GLY B 1 124 ? -12.312 24.219 -2.057 1 95 124 GLY B O 1
ATOM 2626 N N . LEU B 1 125 ? -12.453 26.469 -2.604 1 96.06 125 LEU B N 1
ATOM 2627 C CA . LEU B 1 125 ? -13.727 26.656 -1.917 1 96.06 125 LEU B CA 1
ATOM 2628 C C . LEU B 1 125 ? -14.828 25.812 -2.559 1 96.06 125 LEU B C 1
ATOM 2630 O O . LEU B 1 125 ? -15.617 25.188 -1.856 1 96.06 125 LEU B O 1
ATOM 2634 N N . GLU B 1 126 ? -14.805 25.766 -3.865 1 94.75 126 GLU B N 1
ATOM 2635 C CA . GLU B 1 126 ? -15.875 25.062 -4.578 1 94.75 126 GLU B CA 1
ATOM 2636 C C . GLU B 1 126 ? -15.852 23.562 -4.273 1 94.75 126 GLU B C 1
ATOM 2638 O O . GLU B 1 126 ? -16.875 22.984 -3.893 1 94.75 126 GLU B O 1
ATOM 2643 N N . LEU B 1 127 ? -14.695 23 -4.391 1 95.94 127 LEU B N 1
ATOM 2644 C CA . LEU B 1 127 ? -14.578 21.578 -4.105 1 95.94 127 LEU B CA 1
ATOM 2645 C C . LEU B 1 127 ? -14.789 21.297 -2.619 1 95.94 127 LEU B C 1
ATOM 2647 O O . LEU B 1 127 ? -15.344 20.266 -2.246 1 95.94 127 LEU B O 1
ATOM 2651 N N . GLY B 1 128 ? -14.32 22.219 -1.766 1 97.56 128 GLY B N 1
ATOM 2652 C CA . GLY B 1 128 ? -14.57 22.109 -0.338 1 97.56 128 GLY B CA 1
ATOM 2653 C C . GLY B 1 128 ? -16.047 22.062 0.005 1 97.56 128 GLY B C 1
ATOM 2654 O O . GLY B 1 128 ? -16.484 21.203 0.778 1 97.56 128 GLY B O 1
ATOM 2655 N N . ARG B 1 129 ? -16.812 22.953 -0.621 1 96.62 129 ARG B N 1
ATOM 2656 C CA . ARG B 1 129 ? -18.25 22.984 -0.383 1 96.62 129 ARG B CA 1
ATOM 2657 C C . ARG B 1 129 ? -18.906 21.672 -0.811 1 96.62 129 ARG B C 1
ATOM 2659 O O . ARG B 1 129 ? -19.781 21.156 -0.112 1 96.62 129 ARG B O 1
ATOM 2666 N N . ALA B 1 130 ? -18.469 21.234 -1.935 1 96 130 ALA B N 1
ATOM 2667 C CA . ALA B 1 130 ? -19 19.969 -2.422 1 96 130 ALA B CA 1
ATOM 2668 C C . ALA B 1 130 ? -18.703 18.828 -1.45 1 96 130 ALA B C 1
ATOM 2670 O O . ALA B 1 130 ? -19.578 18.031 -1.113 1 96 130 ALA B O 1
ATOM 2671 N N . ALA B 1 131 ? -17.5 18.75 -0.988 1 97.19 131 ALA B N 1
ATOM 2672 C CA . ALA B 1 131 ? -17.062 17.672 -0.092 1 97.19 131 ALA B CA 1
ATOM 2673 C C . ALA B 1 131 ? -17.812 17.75 1.24 1 97.19 131 ALA B C 1
ATOM 2675 O O . ALA B 1 131 ? -18.094 16.719 1.855 1 97.19 131 ALA B O 1
ATOM 2676 N N . LEU B 1 132 ? -18.141 18.953 1.703 1 97.62 132 LEU B N 1
ATOM 2677 C CA . LEU B 1 132 ? -18.812 19.141 2.984 1 97.62 132 LEU B CA 1
ATOM 2678 C C . LEU B 1 132 ? -20.172 18.469 2.984 1 97.62 132 LEU B C 1
ATOM 2680 O O . LEU B 1 132 ? -20.672 18.062 4.039 1 97.62 132 LEU B O 1
ATOM 2684 N N . THR B 1 133 ? -20.75 18.344 1.782 1 96.06 133 THR B N 1
ATOM 2685 C CA . THR B 1 133 ? -22.078 17.75 1.69 1 96.06 133 THR B CA 1
ATOM 2686 C C . THR B 1 133 ? -22.016 16.266 2.051 1 96.06 133 THR B C 1
ATOM 2688 O O . THR B 1 133 ? -23.031 15.648 2.369 1 96.06 133 THR B O 1
ATOM 2691 N N . PHE B 1 134 ? -20.828 15.688 2.062 1 96.88 134 PHE B N 1
ATOM 2692 C CA . PHE B 1 134 ? -20.672 14.273 2.373 1 96.88 134 PHE B CA 1
ATOM 2693 C C . PHE B 1 134 ? -20.328 14.078 3.844 1 96.88 134 PHE B C 1
ATOM 2695 O O . PHE B 1 134 ? -20.109 12.953 4.289 1 96.88 134 PHE B O 1
ATOM 2702 N N . ASP B 1 135 ? -20.156 15.18 4.621 1 97.25 135 ASP B N 1
ATOM 2703 C CA . ASP B 1 135 ? -19.969 15.203 6.066 1 97.25 135 ASP B CA 1
ATOM 2704 C C . ASP B 1 135 ? -18.656 14.531 6.461 1 97.25 135 ASP B C 1
ATOM 2706 O O . ASP B 1 135 ? -18.641 13.625 7.301 1 97.25 135 ASP B O 1
ATOM 2710 N N . PRO B 1 136 ? -17.562 14.93 5.848 1 98.12 136 PRO B N 1
ATOM 2711 C CA . PRO B 1 136 ? -16.266 14.391 6.266 1 98.12 136 PRO B CA 1
ATOM 2712 C C . PRO B 1 136 ? -15.875 14.836 7.672 1 98.12 136 PRO B C 1
ATOM 2714 O O . PRO B 1 136 ? -16.406 15.82 8.188 1 98.12 136 PRO B O 1
ATOM 2717 N N . ASP B 1 137 ? -14.945 14.07 8.281 1 98.44 137 ASP B N 1
ATOM 2718 C CA . ASP B 1 137 ? -14.438 14.469 9.594 1 98.44 137 ASP B CA 1
ATOM 2719 C C . ASP B 1 137 ? -13.508 15.672 9.484 1 98.44 137 ASP B C 1
ATOM 2721 O O . ASP B 1 137 ? -13.484 16.531 10.367 1 98.44 137 ASP B O 1
ATOM 2725 N N . CYS B 1 138 ? -12.758 15.742 8.406 1 98.69 138 CYS B N 1
ATOM 2726 C CA . CYS B 1 138 ? -11.742 16.766 8.195 1 98.69 138 CYS B CA 1
ATOM 2727 C C . CYS B 1 138 ? -11.57 17.062 6.711 1 98.69 138 CYS B C 1
ATOM 2729 O O . CYS B 1 138 ? -11.625 16.156 5.879 1 98.69 138 CYS B O 1
ATOM 2731 N N . LEU B 1 139 ? -11.438 18.297 6.363 1 98.62 139 LEU B N 1
ATOM 2732 C CA . LEU B 1 139 ? -11 18.719 5.031 1 98.62 139 LEU B CA 1
ATOM 2733 C C . LEU B 1 139 ? -9.555 19.203 5.055 1 98.62 139 LEU B C 1
ATOM 2735 O O . LEU B 1 139 ? -9.195 20.062 5.859 1 98.62 139 LEU B O 1
ATOM 2739 N N . LEU B 1 140 ? -8.75 18.594 4.27 1 98.5 140 LEU B N 1
ATOM 2740 C CA . LEU B 1 140 ? -7.398 19.078 4.02 1 98.5 140 LEU B CA 1
ATOM 2741 C C . LEU B 1 140 ? -7.379 20.047 2.836 1 98.5 140 LEU B C 1
ATOM 2743 O O . LEU B 1 140 ? -7.566 19.625 1.689 1 98.5 140 LEU B O 1
ATOM 2747 N N . PHE B 1 141 ? -7.219 21.328 3.137 1 98.19 141 PHE B N 1
ATOM 2748 C CA . PHE B 1 141 ? -7.113 22.375 2.125 1 98.19 141 PHE B CA 1
ATOM 2749 C C . PHE B 1 141 ? -5.68 22.5 1.627 1 98.19 141 PHE B C 1
ATOM 2751 O O . PHE B 1 141 ? -4.812 23.016 2.342 1 98.19 141 PHE B O 1
ATOM 2758 N N . GLU B 1 142 ? -5.438 21.984 0.447 1 94.88 142 GLU B N 1
ATOM 2759 C CA . GLU B 1 142 ? -4.098 21.938 -0.131 1 94.88 142 GLU B CA 1
ATOM 2760 C C . GLU B 1 142 ? -4.145 22.062 -1.65 1 94.88 142 GLU B C 1
ATOM 2762 O O . GLU B 1 142 ? -4.84 21.297 -2.324 1 94.88 142 GLU B O 1
ATOM 2767 N N . ARG B 1 143 ? -3.365 23.031 -2.197 1 91.38 143 ARG B N 1
ATOM 2768 C CA . ARG B 1 143 ? -3.25 23.188 -3.645 1 91.38 143 ARG B CA 1
ATOM 2769 C C . ARG B 1 143 ? -2.047 22.422 -4.188 1 91.38 143 ARG B C 1
ATOM 2771 O O . ARG B 1 143 ? -0.975 22.438 -3.578 1 91.38 143 ARG B O 1
ATOM 2778 N N . PRO B 1 144 ? -2.223 21.828 -5.379 1 90 144 PRO B N 1
ATOM 2779 C CA . PRO B 1 144 ? -1.092 21.078 -5.945 1 90 144 PRO B CA 1
ATOM 2780 C C . PRO B 1 144 ? 0.17 21.938 -6.062 1 90 144 PRO B C 1
ATOM 2782 O O . PRO B 1 144 ? 1.272 21.453 -5.797 1 90 144 PRO B O 1
ATOM 2785 N N . GLY B 1 145 ? 0.06 23.188 -6.387 1 89.56 145 GLY B N 1
ATOM 2786 C CA . GLY B 1 145 ? 1.192 24.094 -6.582 1 89.56 145 GLY B CA 1
ATOM 2787 C C . GLY B 1 145 ? 1.923 24.406 -5.293 1 89.56 145 GLY B C 1
ATOM 2788 O O . GLY B 1 145 ? 3.045 24.922 -5.32 1 89.56 145 GLY B O 1
ATOM 2789 N N . ASP B 1 146 ? 1.328 24.062 -4.145 1 89.25 146 ASP B N 1
ATOM 2790 C CA . ASP B 1 146 ? 1.909 24.391 -2.85 1 89.25 146 ASP B CA 1
ATOM 2791 C C . ASP B 1 146 ? 2.717 23.234 -2.287 1 89.25 146 ASP B C 1
ATOM 2793 O O . ASP B 1 146 ? 3.484 23.406 -1.337 1 89.25 146 ASP B O 1
ATOM 2797 N N . ILE B 1 147 ? 2.557 22.047 -2.795 1 86.69 147 ILE B N 1
ATOM 2798 C CA . ILE B 1 147 ? 3.258 20.875 -2.311 1 86.69 147 ILE B CA 1
ATOM 2799 C C . ILE B 1 147 ? 4.758 21.031 -2.539 1 86.69 147 ILE B C 1
ATOM 2801 O O . ILE B 1 147 ? 5.195 21.328 -3.652 1 86.69 147 ILE B O 1
ATOM 2805 N N . ALA B 1 148 ? 5.547 20.922 -1.513 1 82.06 148 ALA B N 1
ATOM 2806 C CA . ALA B 1 148 ? 7.004 21.016 -1.508 1 82.06 148 ALA B CA 1
ATOM 2807 C C . ALA B 1 148 ? 7.465 22.391 -1.969 1 82.06 148 ALA B C 1
ATOM 2809 O O . ALA B 1 148 ? 8.594 22.547 -2.441 1 82.06 148 ALA B O 1
ATOM 2810 N N . SER B 1 149 ? 6.59 23.344 -1.892 1 84.69 149 SER B N 1
ATOM 2811 C CA . SER B 1 149 ? 6.922 24.703 -2.334 1 84.69 149 SER B CA 1
ATOM 2812 C C . SER B 1 149 ? 7.535 25.516 -1.201 1 84.69 149 SER B C 1
ATOM 2814 O O . SER B 1 149 ? 7.262 25.266 -0.027 1 84.69 149 SER B O 1
ATOM 2816 N N . GLU B 1 150 ? 8.305 26.547 -1.657 1 85.56 150 GLU B N 1
ATOM 2817 C CA . GLU B 1 150 ? 8.875 27.469 -0.681 1 85.56 150 GLU B CA 1
ATOM 2818 C C . GLU B 1 150 ? 7.879 28.562 -0.302 1 85.56 150 GLU B C 1
ATOM 2820 O O . GLU B 1 150 ? 8.031 29.219 0.729 1 85.56 150 GLU B O 1
ATOM 2825 N N . ASP B 1 151 ? 6.961 28.75 -1.155 1 86.44 151 ASP B N 1
ATOM 2826 C CA . ASP B 1 151 ? 5.953 29.797 -0.934 1 86.44 151 ASP B CA 1
ATOM 2827 C C . ASP B 1 151 ? 4.566 29.172 -0.742 1 86.44 151 ASP B C 1
ATOM 2829 O O . ASP B 1 151 ? 3.645 29.469 -1.504 1 86.44 151 ASP B O 1
ATOM 2833 N N . GLY B 1 152 ? 4.332 28.453 0.36 1 89.81 152 GLY B N 1
ATOM 2834 C CA . GLY B 1 152 ? 3.059 27.828 0.666 1 89.81 152 GLY B CA 1
ATOM 2835 C C . GLY B 1 152 ? 1.946 28.828 0.93 1 89.81 152 GLY B C 1
ATOM 2836 O O . GLY B 1 152 ? 2.209 30 1.167 1 89.81 152 GLY B O 1
ATOM 2837 N N . MET B 1 153 ? 0.777 28.391 0.872 1 93.06 153 MET B N 1
ATOM 2838 C CA . MET B 1 153 ? -0.427 29.203 1.014 1 93.06 153 MET B CA 1
ATOM 2839 C C . MET B 1 153 ? -0.406 29.984 2.322 1 93.06 153 MET B C 1
ATOM 2841 O O . MET B 1 153 ? -0.88 31.125 2.379 1 93.06 153 MET B O 1
ATOM 2845 N N . VAL B 1 154 ? 0.142 29.438 3.352 1 94.94 154 VAL B N 1
ATOM 2846 C CA . VAL B 1 154 ? 0.142 30.078 4.664 1 94.94 154 VAL B CA 1
ATOM 2847 C C . VAL B 1 154 ? 0.963 31.359 4.613 1 94.94 154 VAL B C 1
ATOM 2849 O O . VAL B 1 154 ? 0.723 32.281 5.391 1 94.94 154 VAL B O 1
ATOM 2852 N N . ARG B 1 155 ? 1.932 31.469 3.719 1 94.44 155 ARG B N 1
ATOM 2853 C CA . ARG B 1 155 ? 2.762 32.656 3.553 1 94.44 155 ARG B CA 1
ATOM 2854 C C . ARG B 1 155 ? 2.186 33.594 2.486 1 94.44 155 ARG B C 1
ATOM 2856 O O . ARG B 1 155 ? 2.109 34.781 2.684 1 94.44 155 ARG B O 1
ATOM 2863 N N . SER B 1 156 ? 1.761 33 1.435 1 93.88 156 SER B N 1
ATOM 2864 C CA . SER B 1 156 ? 1.448 33.781 0.244 1 93.88 156 SER B CA 1
ATOM 2865 C C . SER B 1 156 ? 0.003 34.25 0.268 1 93.88 156 SER B C 1
ATOM 2867 O O . SER B 1 156 ? -0.296 35.344 -0.212 1 93.88 156 SER B O 1
ATOM 2869 N N . HIS B 1 157 ? -0.882 33.438 0.75 1 94.19 157 HIS B N 1
ATOM 2870 C CA . HIS B 1 157 ? -2.305 33.75 0.691 1 94.19 157 HIS B CA 1
ATOM 2871 C C . HIS B 1 157 ? -3.029 33.281 1.941 1 94.19 157 HIS B C 1
ATOM 2873 O O . HIS B 1 157 ? -4.016 32.531 1.847 1 94.19 157 HIS B O 1
ATOM 2879 N N . PRO B 1 158 ? -2.611 33.781 3.131 1 96.44 158 PRO B N 1
ATOM 2880 C CA . PRO B 1 158 ? -3.279 33.312 4.355 1 96.44 158 PRO B CA 1
ATOM 2881 C C . PRO B 1 158 ? -4.777 33.625 4.355 1 96.44 158 PRO B C 1
ATOM 2883 O O . PRO B 1 158 ? -5.559 32.906 4.984 1 96.44 158 PRO B O 1
ATOM 2886 N N . GLU B 1 159 ? -5.184 34.688 3.625 1 96.88 159 GLU B N 1
ATOM 2887 C CA . GLU B 1 159 ? -6.59 35.094 3.566 1 96.88 159 GLU B CA 1
ATOM 2888 C C . GLU B 1 159 ? -7.438 34 2.918 1 96.88 159 GLU B C 1
ATOM 2890 O O . GLU B 1 159 ? -8.617 33.844 3.238 1 96.88 159 GLU B O 1
ATOM 2895 N N . ARG B 1 160 ? -6.855 33.219 2.061 1 96.69 160 ARG B N 1
ATOM 2896 C CA . ARG B 1 160 ? -7.578 32.125 1.436 1 96.69 160 ARG B CA 1
ATOM 2897 C C . ARG B 1 160 ? -7.867 31.016 2.447 1 96.69 160 ARG B C 1
ATOM 2899 O O . ARG B 1 160 ? -8.922 30.375 2.387 1 96.69 160 ARG B O 1
ATOM 2906 N N . ILE B 1 161 ? -6.945 30.797 3.314 1 98 161 ILE B N 1
ATOM 2907 C CA . ILE B 1 161 ? -7.137 29.812 4.367 1 98 161 ILE B CA 1
ATOM 2908 C C . ILE B 1 161 ? -8.242 30.266 5.312 1 98 161 ILE B C 1
ATOM 2910 O O . ILE B 1 161 ? -9.148 29.5 5.648 1 98 161 ILE B O 1
ATOM 2914 N N . GLU B 1 162 ? -8.188 31.547 5.676 1 98.19 162 GLU B N 1
ATOM 2915 C CA . GLU B 1 162 ? -9.203 32.094 6.57 1 98.19 162 GLU B CA 1
ATOM 2916 C C . GLU B 1 162 ? -10.594 32 5.953 1 98.19 162 GLU B C 1
ATOM 2918 O O . GLU B 1 162 ? -11.555 31.625 6.633 1 98.19 162 GLU B O 1
ATOM 2923 N N . SER B 1 163 ? -10.648 32.344 4.691 1 98 163 SER B N 1
ATOM 2924 C CA . SER B 1 163 ? -11.922 32.25 3.988 1 98 163 SER B CA 1
ATOM 2925 C C . SER B 1 163 ? -12.43 30.797 3.971 1 98 163 SER B C 1
ATOM 2927 O O . SER B 1 163 ? -13.633 30.562 4.098 1 98 163 SER B O 1
ATOM 2929 N N . PHE B 1 164 ? -11.539 29.875 3.746 1 98.31 164 PHE B N 1
ATOM 2930 C CA . PHE B 1 164 ? -11.898 28.453 3.725 1 98.31 164 PHE B CA 1
ATOM 2931 C C . PHE B 1 164 ? -12.414 28.016 5.086 1 98.31 164 PHE B C 1
ATOM 2933 O O . PHE B 1 164 ? -13.43 27.312 5.176 1 98.31 164 PHE B O 1
ATOM 2940 N N . VAL B 1 165 ? -11.727 28.375 6.168 1 98.31 165 VAL B N 1
ATOM 2941 C CA . VAL B 1 165 ? -12.125 28.047 7.535 1 98.31 165 VAL B CA 1
ATOM 2942 C C . VAL B 1 165 ? -13.516 28.609 7.816 1 98.31 165 VAL B C 1
ATOM 2944 O O . VAL B 1 165 ? -14.375 27.906 8.359 1 98.31 165 VAL B O 1
ATOM 2947 N N . ASP B 1 166 ? -13.727 29.859 7.391 1 98.25 166 ASP B N 1
ATOM 2948 C CA . ASP B 1 166 ? -15.016 30.5 7.59 1 98.25 166 ASP B CA 1
ATOM 2949 C C . ASP B 1 166 ? -16.125 29.75 6.871 1 98.25 166 ASP B C 1
ATOM 2951 O O . ASP B 1 166 ? -17.219 29.547 7.422 1 98.25 166 ASP B O 1
ATOM 2955 N N . MET B 1 167 ? -15.812 29.406 5.652 1 98.06 167 MET B N 1
ATOM 2956 C CA . MET B 1 167 ? -16.797 28.672 4.855 1 98.06 167 MET B CA 1
ATOM 2957 C C . MET B 1 167 ? -17.156 27.344 5.527 1 98.06 167 MET B C 1
ATOM 2959 O O . MET B 1 167 ? -18.344 27.016 5.645 1 98.06 167 MET B O 1
ATOM 2963 N N . VAL B 1 168 ? -16.172 26.594 6.004 1 98.38 168 VAL B N 1
ATOM 2964 C CA . VAL B 1 168 ? -16.422 25.297 6.645 1 98.38 168 VAL B CA 1
ATOM 2965 C C . VAL B 1 168 ? -17.234 25.5 7.914 1 98.38 168 VAL B C 1
ATOM 2967 O O . VAL B 1 168 ? -18.219 24.797 8.148 1 98.38 168 VAL B O 1
ATOM 2970 N N . ALA B 1 169 ? -16.891 26.484 8.742 1 97.5 169 ALA B N 1
ATOM 2971 C CA . ALA B 1 169 ? -17.594 26.781 9.992 1 97.5 169 ALA B CA 1
ATOM 2972 C C . ALA B 1 169 ? -19.062 27.109 9.742 1 97.5 169 ALA B C 1
ATOM 2974 O O . ALA B 1 169 ? -19.938 26.719 10.516 1 97.5 169 ALA B O 1
ATOM 2975 N N . ALA B 1 170 ? -19.312 27.812 8.719 1 97.25 170 ALA B N 1
ATOM 2976 C CA . ALA B 1 170 ? -20.656 28.266 8.391 1 97.25 170 ALA B CA 1
ATOM 2977 C C . ALA B 1 170 ? -21.5 27.109 7.859 1 97.25 170 ALA B C 1
ATOM 2979 O O . ALA B 1 170 ? -22.703 27.016 8.156 1 97.25 170 ALA B O 1
ATOM 2980 N N . GLU 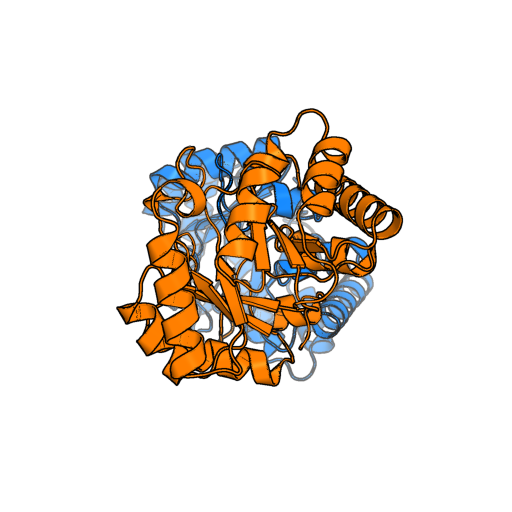B 1 171 ? -20.891 26.297 7.121 1 96.44 171 GLU B N 1
ATOM 2981 C CA . GLU B 1 171 ? -21.672 25.312 6.371 1 96.44 171 GLU B CA 1
ATOM 2982 C C . GLU B 1 171 ? -21.766 23.984 7.133 1 96.44 171 GLU B C 1
ATOM 2984 O O . GLU B 1 171 ? -22.766 23.266 7.02 1 96.44 171 GLU B O 1
ATOM 2989 N N . ASN B 1 172 ? -20.703 23.562 7.797 1 95.12 172 ASN B N 1
ATOM 2990 C CA . ASN B 1 172 ? -20.641 22.328 8.57 1 95.12 172 ASN B CA 1
ATOM 2991 C C . ASN B 1 172 ? -19.641 22.438 9.719 1 95.12 172 ASN B C 1
ATOM 2993 O O . ASN B 1 172 ? -18.484 22.031 9.578 1 95.12 172 ASN B O 1
ATOM 2997 N N . SER B 1 173 ? -20.047 22.828 10.844 1 92.31 173 SER B N 1
ATOM 2998 C CA . SER B 1 173 ? -19.172 23.172 11.961 1 92.31 173 SER B CA 1
ATOM 2999 C C . SER B 1 173 ? -18.562 21.922 12.586 1 92.31 173 SER B C 1
ATOM 3001 O O . SER B 1 173 ? -17.625 22.016 13.383 1 92.31 173 SER B O 1
ATOM 3003 N N . ARG B 1 174 ? -19 20.781 12.227 1 94.94 174 ARG B N 1
ATOM 3004 C CA . ARG B 1 174 ? -18.484 19.547 12.789 1 94.94 174 ARG B CA 1
ATOM 3005 C C . ARG B 1 174 ? -17.188 19.125 12.086 1 94.94 174 ARG B C 1
ATOM 3007 O O . ARG B 1 174 ? -16.406 18.328 12.617 1 94.94 174 ARG B O 1
ATOM 3014 N N . THR B 1 175 ? -17.016 19.562 10.867 1 98 175 THR B N 1
ATOM 3015 C CA . THR B 1 175 ? -15.852 19.203 10.062 1 98 175 THR B CA 1
ATOM 3016 C C . THR B 1 175 ? -14.633 20.031 10.469 1 98 175 THR B C 1
ATOM 3018 O O . THR B 1 175 ? -14.711 21.266 10.539 1 98 175 THR B O 1
ATOM 3021 N N . SER B 1 176 ? -13.539 19.391 10.773 1 98.31 176 SER B N 1
ATOM 3022 C CA . SER B 1 176 ? -12.289 20.078 11.078 1 98.31 176 SER B CA 1
ATOM 3023 C C . SER B 1 176 ? -11.586 20.531 9.805 1 98.31 176 SER B C 1
ATOM 3025 O O . SER B 1 176 ? -11.891 20.047 8.711 1 98.31 176 SER B O 1
ATOM 3027 N N . VAL B 1 177 ? -10.68 21.484 9.938 1 98.62 177 VAL B N 1
ATOM 3028 C CA . VAL B 1 177 ? -9.945 22 8.797 1 98.62 177 VAL B CA 1
ATOM 3029 C C . VAL B 1 177 ? -8.445 21.766 8.992 1 98.62 177 VAL B C 1
ATOM 3031 O O . VAL B 1 177 ? -7.895 22.109 10.047 1 98.62 177 VAL B O 1
ATOM 3034 N N . PHE B 1 178 ? -7.832 21.141 8.008 1 98.69 178 PHE B N 1
ATOM 3035 C CA . PHE B 1 178 ? -6.406 20.875 7.895 1 98.69 178 PHE B CA 1
ATOM 3036 C C . PHE B 1 178 ? -5.801 21.641 6.723 1 98.69 178 PHE B C 1
ATOM 3038 O O . PHE B 1 178 ? -6.371 21.656 5.629 1 98.69 178 PHE B O 1
ATOM 3045 N N . VAL B 1 179 ? -4.723 22.359 6.965 1 97.88 179 VAL B N 1
ATOM 3046 C CA . VAL B 1 179 ? -4.039 22.984 5.832 1 97.88 179 VAL B CA 1
ATOM 3047 C C . VAL B 1 179 ? -2.678 22.328 5.629 1 97.88 179 VAL B C 1
ATOM 3049 O O . VAL B 1 179 ? -1.963 22.062 6.594 1 97.88 179 VAL B O 1
ATOM 3052 N N . GLY B 1 180 ? -2.4 22.016 4.441 1 94.38 180 GLY B N 1
ATOM 3053 C CA . GLY B 1 180 ? -1.122 21.438 4.059 1 94.38 180 GLY B CA 1
ATOM 3054 C C . GLY B 1 180 ? -0.405 22.234 2.982 1 94.38 180 GLY B C 1
ATOM 3055 O O . GLY B 1 180 ? -0.812 23.344 2.646 1 94.38 180 GLY B O 1
ATOM 3056 N N . GLY B 1 181 ? 0.712 21.719 2.566 1 91.88 181 GLY B N 1
ATOM 3057 C CA . GLY B 1 181 ? 1.474 22.297 1.472 1 91.88 181 GLY B CA 1
ATOM 3058 C C . GLY B 1 181 ? 2.375 23.438 1.91 1 91.88 181 GLY B C 1
ATOM 3059 O O . GLY B 1 181 ? 1.893 24.484 2.363 1 91.88 181 GLY B O 1
ATOM 3060 N N . GLY B 1 182 ? 3.58 23.281 1.818 1 91.69 182 GLY B N 1
ATOM 3061 C CA . GLY B 1 182 ? 4.539 24.375 1.979 1 91.69 182 GLY B CA 1
ATOM 3062 C C . GLY B 1 182 ? 4.836 24.688 3.432 1 91.69 182 GLY B C 1
ATOM 3063 O O . GLY B 1 182 ? 5.391 25.75 3.736 1 91.69 182 GLY B O 1
ATOM 3064 N N . ILE B 1 183 ? 4.37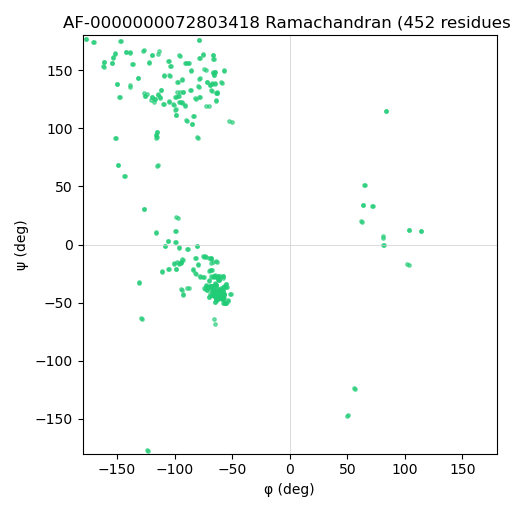1 23.969 4.355 1 96.25 183 ILE B N 1
ATOM 3065 C CA . ILE B 1 183 ? 4.703 24.141 5.766 1 96.25 183 ILE B CA 1
ATOM 3066 C C . ILE B 1 183 ? 6.148 23.719 6.016 1 96.25 183 ILE B C 1
ATOM 3068 O O . ILE B 1 183 ? 6.488 22.547 5.852 1 96.25 183 ILE B O 1
ATOM 3072 N N . ARG B 1 184 ? 7.004 24.688 6.496 1 96.25 184 ARG B N 1
ATOM 3073 C CA . ARG B 1 184 ? 8.43 24.375 6.574 1 96.25 184 ARG B CA 1
ATOM 3074 C C . ARG B 1 184 ? 8.992 24.734 7.945 1 96.25 184 ARG B C 1
ATOM 3076 O O . ARG B 1 184 ? 9.898 24.062 8.438 1 96.25 184 ARG B O 1
ATOM 3083 N N . THR B 1 185 ? 8.414 25.781 8.508 1 96.56 185 THR B N 1
ATOM 3084 C CA . THR B 1 185 ? 9 26.328 9.734 1 96.56 185 THR B CA 1
ATOM 3085 C C . THR B 1 185 ? 7.945 26.438 10.828 1 96.56 185 THR B C 1
ATOM 3087 O O . THR B 1 185 ? 6.746 26.312 10.562 1 96.56 185 THR B O 1
ATOM 3090 N N . ALA B 1 186 ? 8.484 26.656 12.031 1 97.81 186 ALA B N 1
ATOM 3091 C CA . ALA B 1 186 ? 7.59 26.938 13.156 1 97.81 186 ALA B CA 1
ATOM 3092 C C . ALA B 1 186 ? 6.703 28.141 12.867 1 97.81 186 ALA B C 1
ATOM 3094 O O . ALA B 1 186 ? 5.535 28.172 13.266 1 97.81 186 ALA B O 1
ATOM 3095 N N . GLU B 1 187 ? 7.246 29.109 12.211 1 97.44 187 GLU B N 1
ATOM 3096 C CA . GLU B 1 187 ? 6.477 30.297 11.852 1 97.44 187 GLU B CA 1
ATOM 3097 C C . GLU B 1 187 ? 5.309 29.938 10.938 1 97.44 187 GLU B C 1
ATOM 3099 O O . GLU B 1 187 ? 4.215 30.484 11.078 1 97.44 187 GLU B O 1
ATOM 3104 N N . ASP B 1 188 ? 5.531 29.062 9.953 1 97.94 188 ASP B N 1
ATOM 3105 C CA . ASP B 1 188 ? 4.453 28.594 9.086 1 97.94 188 ASP B CA 1
ATOM 3106 C C . ASP B 1 188 ? 3.334 27.953 9.906 1 97.94 188 ASP B C 1
ATOM 3108 O O . ASP B 1 188 ? 2.152 28.156 9.617 1 97.94 188 ASP B O 1
ATOM 3112 N N . VAL B 1 189 ? 3.721 27.172 10.867 1 98.38 189 VAL B N 1
ATOM 3113 C CA . VAL B 1 189 ? 2.773 26.453 11.727 1 98.38 189 VAL B CA 1
ATOM 3114 C C . VAL B 1 189 ? 1.944 27.469 12.523 1 98.38 189 VAL B C 1
ATOM 3116 O O . VAL B 1 189 ? 0.717 27.359 12.578 1 98.38 189 VAL B O 1
ATOM 3119 N N . GLU B 1 190 ? 2.582 28.438 13.109 1 97.81 190 GLU B N 1
ATOM 3120 C CA . GLU B 1 190 ? 1.881 29.484 13.836 1 97.81 190 GLU B CA 1
ATOM 3121 C C . GLU B 1 190 ? 0.886 30.219 12.938 1 97.81 190 GLU B C 1
ATOM 3123 O O . GLU B 1 190 ? -0.258 30.453 13.328 1 97.81 190 GLU B O 1
ATOM 3128 N N . ARG B 1 191 ? 1.352 30.562 11.766 1 97.31 191 ARG B N 1
ATOM 3129 C CA . ARG B 1 191 ? 0.49 31.266 10.82 1 97.31 191 ARG B CA 1
ATOM 3130 C C . ARG B 1 191 ? -0.733 30.422 10.469 1 97.31 191 ARG B C 1
ATOM 3132 O O . ARG B 1 191 ? -1.844 30.938 10.367 1 97.31 191 ARG B O 1
ATOM 3139 N N . ALA B 1 192 ? -0.515 29.109 10.234 1 98 192 ALA B N 1
ATOM 3140 C CA . ALA B 1 192 ? -1.621 28.203 9.914 1 98 192 ALA B CA 1
ATOM 3141 C C . ALA B 1 192 ? -2.684 28.219 11.008 1 98 192 ALA B C 1
ATOM 3143 O O . ALA B 1 192 ? -3.865 28.438 10.727 1 98 192 ALA B O 1
ATOM 3144 N N . PHE B 1 193 ? -2.262 28.047 12.227 1 98.19 193 PHE B N 1
ATOM 3145 C CA . PHE B 1 193 ? -3.213 27.984 13.328 1 98.19 193 PHE B CA 1
ATOM 3146 C C . PHE B 1 193 ? -3.832 29.359 13.586 1 98.19 193 PHE B C 1
ATOM 3148 O O . PHE B 1 193 ? -4.996 29.453 13.977 1 98.19 193 PHE B O 1
ATOM 3155 N N . ASP B 1 194 ? -3.064 30.422 13.312 1 97.19 194 ASP B N 1
ATOM 3156 C CA . ASP B 1 194 ? -3.611 31.766 13.406 1 97.19 194 ASP B CA 1
ATOM 3157 C C . ASP B 1 194 ? -4.766 31.969 12.422 1 97.19 194 ASP B C 1
ATOM 3159 O O . ASP B 1 194 ? -5.668 32.781 12.672 1 97.19 194 ASP B O 1
ATOM 3163 N N . CYS B 1 195 ? -4.715 31.281 11.312 1 97.88 195 CYS B N 1
ATOM 3164 C CA . CYS B 1 195 ? -5.781 31.359 10.32 1 97.88 195 CYS B CA 1
ATOM 3165 C C . CYS B 1 195 ? -7.008 30.578 10.781 1 97.88 195 CYS B C 1
ATOM 3167 O O . CYS B 1 195 ? -8.055 30.625 10.133 1 97.88 195 CYS B O 1
ATOM 3169 N N . GLY B 1 196 ? -6.871 29.781 11.875 1 97.56 196 GLY B N 1
ATOM 3170 C CA . GLY B 1 196 ? -8.031 29.141 12.461 1 97.56 196 GLY B CA 1
ATOM 3171 C C . GLY B 1 196 ? -8.125 27.656 12.117 1 97.56 196 GLY B C 1
ATOM 3172 O O . GLY B 1 196 ? -9.164 27.031 12.32 1 97.56 196 GLY B O 1
ATOM 3173 N N . VAL B 1 197 ? -7.102 27.062 11.578 1 98.31 197 VAL B N 1
ATOM 3174 C CA . VAL B 1 197 ? -7.164 25.656 11.211 1 98.31 197 VAL B CA 1
ATOM 3175 C C . VAL B 1 197 ? -7.062 24.797 12.469 1 98.31 197 VAL B C 1
ATOM 3177 O O . VAL B 1 197 ? -6.645 25.266 13.523 1 98.31 197 VAL B O 1
ATOM 3180 N N . ASP B 1 198 ? -7.449 23.531 12.305 1 98.06 198 ASP B N 1
ATOM 3181 C CA . ASP B 1 198 ? -7.434 22.578 13.406 1 98.06 198 ASP B CA 1
ATOM 3182 C C . ASP B 1 198 ? -6.184 21.703 13.359 1 98.06 198 ASP B C 1
ATOM 3184 O O . ASP B 1 198 ? -5.797 21.109 14.375 1 98.06 198 ASP B O 1
ATOM 3188 N N . ALA B 1 199 ? -5.586 21.609 12.211 1 98.56 199 ALA B N 1
ATOM 3189 C CA . ALA B 1 199 ? -4.391 20.797 12.031 1 98.56 199 ALA B CA 1
ATOM 3190 C C . ALA B 1 199 ? -3.545 21.312 10.867 1 98.56 199 ALA B C 1
ATOM 3192 O O . ALA B 1 199 ? -4.043 22.031 10 1 98.56 199 ALA B O 1
ATOM 3193 N N . THR B 1 200 ? -2.326 21.016 10.898 1 98.44 200 THR B N 1
ATOM 3194 C CA . THR B 1 200 ? -1.397 21.234 9.797 1 98.44 200 THR B CA 1
ATOM 3195 C C . THR B 1 200 ? -0.333 20.141 9.766 1 98.44 200 THR B C 1
ATOM 3197 O O . THR B 1 200 ? -0.4 19.172 10.531 1 98.44 200 THR B O 1
ATOM 3200 N N . GLY B 1 201 ? 0.517 20.156 8.773 1 97.94 201 GLY B N 1
ATOM 3201 C CA . GLY B 1 201 ? 1.479 19.078 8.641 1 97.94 201 GLY B CA 1
ATOM 3202 C C . GLY B 1 201 ? 2.535 19.344 7.582 1 97.94 201 GLY B C 1
ATOM 3203 O O . GLY B 1 201 ? 2.492 20.359 6.898 1 97.94 201 GLY B O 1
ATOM 3204 N N . ALA B 1 202 ? 3.471 18.453 7.516 1 97.12 202 ALA B N 1
ATOM 3205 C CA . ALA B 1 202 ? 4.57 18.578 6.559 1 97.12 202 ALA B CA 1
ATOM 3206 C C . ALA B 1 202 ? 5.145 17.203 6.211 1 97.12 202 ALA B C 1
ATOM 3208 O O . ALA B 1 202 ? 4.945 16.234 6.941 1 97.12 202 ALA B O 1
ATOM 3209 N N . ALA B 1 203 ? 5.848 17.203 5.086 1 96.25 203 ALA B N 1
ATOM 3210 C CA . ALA B 1 203 ? 6.637 16.047 4.66 1 96.25 203 ALA B CA 1
ATOM 3211 C C . ALA B 1 203 ? 8.062 16.453 4.309 1 96.25 203 ALA B C 1
ATOM 3213 O O . ALA B 1 203 ? 8.984 16.266 5.102 1 96.25 203 ALA B O 1
ATOM 3214 N N . SER B 1 204 ? 8.242 17.266 3.311 1 94.56 204 SER B N 1
ATOM 3215 C CA . SER B 1 204 ? 9.555 17.578 2.76 1 94.56 204 SER B CA 1
ATOM 3216 C C . SER B 1 204 ? 10.438 18.266 3.795 1 94.56 204 SER B C 1
ATOM 3218 O O . SER B 1 204 ? 11.633 17.984 3.895 1 94.56 204 SER B O 1
ATOM 3220 N N . ALA B 1 205 ? 9.859 19.188 4.539 1 95.19 205 ALA B N 1
ATOM 3221 C CA . ALA B 1 205 ? 10.641 19.922 5.531 1 95.19 205 ALA B CA 1
ATOM 3222 C C . ALA B 1 205 ? 11.18 18.984 6.609 1 95.19 205 ALA B C 1
ATOM 3224 O O . ALA B 1 205 ? 12.336 19.109 7.027 1 95.19 205 ALA B O 1
ATOM 3225 N N . ALA B 1 206 ? 10.344 18.078 7.047 1 95.25 206 ALA B N 1
ATOM 3226 C CA . ALA B 1 206 ? 10.766 17.109 8.047 1 95.25 206 ALA B CA 1
ATOM 3227 C C . ALA B 1 206 ? 11.852 16.188 7.492 1 95.25 206 ALA B C 1
ATOM 3229 O O . ALA B 1 206 ? 12.828 15.891 8.172 1 95.25 206 ALA B O 1
ATOM 3230 N N . LEU B 1 207 ? 11.688 15.742 6.266 1 94.12 207 LEU B N 1
ATOM 3231 C CA . LEU B 1 207 ? 12.602 14.805 5.621 1 94.12 207 LEU B CA 1
ATOM 3232 C C . LEU B 1 207 ? 13.953 15.461 5.355 1 94.12 207 LEU B C 1
ATOM 3234 O O . LEU B 1 207 ? 14.984 14.789 5.375 1 94.12 207 LEU B O 1
ATOM 3238 N N . ALA B 1 208 ? 13.953 16.766 5.199 1 94.44 208 ALA B N 1
ATOM 3239 C CA . ALA B 1 208 ? 15.164 17.484 4.816 1 94.44 208 ALA B CA 1
ATOM 3240 C C . ALA B 1 208 ? 15.914 18 6.043 1 94.44 208 ALA B C 1
ATOM 3242 O O . ALA B 1 208 ? 17.062 18.422 5.941 1 94.44 208 ALA B O 1
ATOM 3243 N N . ALA B 1 209 ? 15.281 17.953 7.164 1 96.19 209 ALA B N 1
ATOM 3244 C CA . ALA B 1 209 ? 15.875 18.531 8.367 1 96.19 209 ALA B CA 1
ATOM 3245 C C . ALA B 1 209 ? 17.156 17.781 8.75 1 96.19 209 ALA B C 1
ATOM 3247 O O . ALA B 1 209 ? 17.172 16.547 8.805 1 96.19 209 ALA B O 1
ATOM 3248 N N . ASP B 1 210 ? 18.25 18.484 8.992 1 95.12 210 ASP B N 1
ATOM 3249 C CA . ASP B 1 210 ? 19.516 17.891 9.438 1 95.12 210 ASP B CA 1
ATOM 3250 C C . ASP B 1 210 ? 19.359 17.25 10.812 1 95.12 210 ASP B C 1
ATOM 3252 O O . ASP B 1 210 ? 19.875 16.141 11.039 1 95.12 210 ASP B O 1
ATOM 3256 N N . ASP B 1 211 ? 18.734 17.984 11.625 1 97.5 211 ASP B N 1
ATOM 3257 C CA . ASP B 1 211 ? 18.375 17.516 12.961 1 97.5 211 ASP B CA 1
ATOM 3258 C C . ASP B 1 211 ? 16.859 17.438 13.117 1 97.5 211 ASP B C 1
ATOM 3260 O O . ASP B 1 211 ? 16.219 18.422 13.539 1 97.5 211 ASP B O 1
ATOM 3264 N N . ARG B 1 212 ? 16.281 16.281 12.93 1 97 212 ARG B N 1
ATOM 3265 C CA . ARG B 1 212 ? 14.836 16.094 12.906 1 97 212 ARG B CA 1
ATOM 3266 C C . ARG B 1 212 ? 14.219 16.375 14.273 1 97 212 ARG B C 1
ATOM 3268 O O . ARG B 1 212 ? 13.148 16.984 14.367 1 97 212 ARG B O 1
ATOM 3275 N N . ALA B 1 213 ? 14.914 15.953 15.305 1 98.25 213 ALA B N 1
ATOM 3276 C CA . ALA B 1 213 ? 14.398 16.172 16.656 1 98.25 213 ALA B CA 1
ATOM 3277 C C . ALA B 1 213 ? 14.312 17.672 16.969 1 98.25 213 ALA B C 1
ATOM 3279 O O . ALA B 1 213 ? 13.312 18.141 17.531 1 98.25 213 ALA B O 1
ATOM 3280 N N . ALA B 1 214 ? 15.367 18.406 16.641 1 98.31 214 ALA B N 1
ATOM 3281 C CA . ALA B 1 214 ? 15.367 19.844 16.875 1 98.31 214 ALA B CA 1
ATOM 3282 C C . ALA B 1 214 ? 14.266 20.531 16.078 1 98.31 214 ALA B C 1
ATOM 3284 O O . ALA B 1 214 ? 13.586 21.422 16.578 1 98.31 214 ALA B O 1
ATOM 3285 N N . TRP B 1 215 ? 14.156 20.109 14.836 1 98.5 215 TRP B N 1
ATOM 3286 C CA . TRP B 1 215 ? 13.094 20.656 13.992 1 98.5 215 TRP B CA 1
ATOM 3287 C C . TRP B 1 215 ? 11.719 20.359 14.594 1 98.5 215 TRP B C 1
ATOM 3289 O O . TRP B 1 215 ? 10.891 21.266 14.719 1 98.5 215 TRP B O 1
ATOM 3299 N N . LEU B 1 216 ? 11.484 19.172 15.016 1 98.75 216 LEU B N 1
ATOM 3300 C CA . LEU B 1 216 ? 10.227 18.766 15.617 1 98.75 216 LEU B CA 1
ATOM 3301 C C . LEU B 1 216 ? 9.93 19.594 16.875 1 98.75 216 LEU B C 1
ATOM 3303 O O . LEU B 1 216 ? 8.789 19.984 17.109 1 98.75 216 LEU B O 1
ATOM 3307 N N . ARG B 1 217 ? 10.961 19.812 17.688 1 98.62 217 ARG B N 1
ATOM 3308 C CA . ARG B 1 217 ? 10.773 20.609 18.891 1 98.62 217 ARG B CA 1
ATOM 3309 C C . ARG B 1 217 ? 10.352 22.031 18.547 1 98.62 217 ARG B C 1
ATOM 3311 O O . ARG B 1 217 ? 9.508 22.625 19.219 1 98.62 217 ARG B O 1
ATOM 3318 N N . SER B 1 218 ? 10.984 22.531 17.516 1 98.56 218 SER B N 1
ATOM 3319 C CA . SER B 1 218 ? 10.578 23.859 17.062 1 98.56 218 SER B CA 1
ATOM 3320 C C . SER B 1 218 ? 9.117 23.875 16.609 1 98.56 218 SER B C 1
ATOM 3322 O O . SER B 1 218 ? 8.383 24.812 16.891 1 98.56 218 SER B O 1
ATOM 3324 N N . ILE B 1 219 ? 8.688 22.875 15.852 1 98.69 219 ILE B N 1
ATOM 3325 C CA . ILE B 1 219 ? 7.312 22.719 15.398 1 98.69 219 ILE B CA 1
ATOM 3326 C C . ILE B 1 219 ? 6.379 22.609 16.594 1 98.69 219 ILE B C 1
ATOM 3328 O O . ILE B 1 219 ? 5.332 23.25 16.656 1 98.69 219 ILE B O 1
ATOM 3332 N N . ALA B 1 220 ? 6.742 21.797 17.562 1 98.44 220 ALA B N 1
ATOM 3333 C CA . ALA B 1 220 ? 5.93 21.547 18.75 1 98.44 220 ALA B CA 1
ATOM 3334 C C . ALA B 1 220 ? 5.617 22.844 19.484 1 98.44 220 ALA B C 1
ATOM 3336 O O . ALA B 1 220 ? 4.52 23.016 20.016 1 98.44 220 ALA B O 1
ATOM 3337 N N . ALA B 1 221 ? 6.531 23.734 19.484 1 97.62 221 ALA B N 1
ATOM 3338 C CA . ALA B 1 221 ? 6.367 25.016 20.188 1 97.62 221 ALA B CA 1
ATOM 3339 C C . ALA B 1 221 ? 5.332 25.891 19.5 1 97.62 221 ALA B C 1
ATOM 3341 O O . ALA B 1 221 ? 4.754 26.781 20.125 1 97.62 221 ALA B O 1
ATOM 3342 N N . ALA B 1 222 ? 5.117 25.594 18.25 1 97.94 222 ALA B N 1
ATOM 3343 C CA . ALA B 1 222 ? 4.246 26.438 17.438 1 97.94 222 ALA B CA 1
ATOM 3344 C C . ALA B 1 222 ? 2.826 25.875 17.391 1 97.94 222 ALA B C 1
ATOM 3346 O O . ALA B 1 222 ? 1.89 26.578 17 1 97.94 222 ALA B O 1
ATOM 3347 N N . VAL B 1 223 ? 2.555 24.594 17.75 1 97.69 223 VAL B N 1
ATOM 3348 C CA . VAL B 1 223 ? 1.231 23.984 17.766 1 97.69 223 VAL B CA 1
ATOM 3349 C C . VAL B 1 223 ? 0.503 24.359 19.062 1 97.69 223 VAL B C 1
ATOM 3351 O O . VAL B 1 223 ? 1.036 24.188 20.156 1 97.69 223 VAL B O 1
ATOM 3354 N N . PRO B 1 224 ? -0.678 24.906 18.938 1 96.31 224 PRO B N 1
ATOM 3355 C CA . PRO B 1 224 ? -1.401 25.312 20.156 1 96.31 224 PRO B CA 1
ATOM 3356 C C . PRO B 1 224 ? -1.798 24.125 21.031 1 96.31 224 PRO B C 1
ATOM 3358 O O . PRO B 1 224 ? -1.993 23.016 20.516 1 96.31 224 PRO B O 1
ATOM 3361 N N . ASP B 1 225 ? -1.828 24.203 22.438 1 86.06 225 ASP B N 1
ATOM 3362 C CA . ASP B 1 225 ? -2.254 23.172 23.375 1 86.06 225 ASP B CA 1
ATOM 3363 C C . ASP B 1 225 ? -3.744 22.875 23.219 1 86.06 225 ASP B C 1
ATOM 3365 O O . ASP B 1 225 ? -4.152 21.703 23.203 1 86.06 225 ASP B O 1
ATOM 3369 N N . GLU B 1 226 ? -4.574 23.734 23.547 1 72.31 226 GLU B N 1
ATOM 3370 C CA . GLU B 1 226 ? -6.02 23.609 23.422 1 72.31 226 GLU B CA 1
ATOM 3371 C C . GLU B 1 226 ? -6.582 24.672 22.469 1 72.31 226 GLU B C 1
ATOM 3373 O O . GLU B 1 226 ? -6.02 25.75 22.344 1 72.31 226 GLU B O 1
ATOM 3378 N N . LEU B 1 227 ? -7.281 24.016 21.422 1 58.28 227 LEU B N 1
ATOM 3379 C CA . LEU B 1 227 ? -7.926 25.016 20.578 1 58.28 227 LEU B CA 1
ATOM 3380 C C . LEU B 1 227 ? -8.734 26 21.406 1 58.28 227 LEU B C 1
ATOM 3382 O O . LEU B 1 227 ? -9.477 25.609 22.312 1 58.28 227 LEU B O 1
ATOM 3386 N N . GLU B 1 228 ? -8.195 27.203 21.547 1 47.88 228 GLU B N 1
ATOM 3387 C CA . GLU B 1 228 ? -8.961 28.266 22.188 1 47.88 228 GLU B CA 1
ATOM 3388 C C . GLU B 1 228 ? -10.242 28.578 21.406 1 47.88 228 GLU B C 1
ATOM 3390 O O . GLU B 1 228 ? -10.281 28.438 20.188 1 47.88 228 GLU B O 1
#

Sequence (456 aa):
MALEYPYFLLNFKTASSTVGDDGLAFARTIERVRDETGCRFAVAPHQPDVRLVADRTALPIVAQSATRREDAAMGETTLEAVAAAGADAACINHPENEDAFADVPPLIDRCADLDLETIVCVDGLELGRAALTFDPDCLLFERPGDIASEDGMVRSHPERIESFVDMVAAENSRTSVFVGGGIRTAEDVERAFDCGVDATGAASAALAADDRAAWLRSIAAAVPDELEMALEYPYFLLNFKTASSTVGDDGLAFARTIERVRDETGCRFAVAPHQPDVRLVADRTALPIVAQSATRREDAAMGETTLEAVAAAGADAACINHPENEDAFADVPPLIDRCADLDLETIVCVDGLELGRAALTFDPDCLLFERPGDIASEDGMVRSHPERIESFVDMVAAENSRTSVFVGGGIRTAEDVERAFDCGVDATGAASAALAADDRAAWLRSIAAAVPDELE

Secondary structure (DSSP, 8-state):
--SPSSEEEEE-TT-GGGSHHHHHHHHHHHHHHHHHH---EEEE--GGGHHHHHHH--S-BEES--B--SS--SSPPBHHHHHHHT-SEEEESBTTB---GGGHHHHHHHHHHTTPEEEEEESSHHHHHHHHTT--SEEEE--GGGTT-SS-HHHH-HHHHHHHHHHHHHH-TTSEEEE-SS--SHHHHHHHHHTT-SEEEESHHHHH-SSHHHHHHHHHHHS-SS--/--SPSSEEEEE-TT-GGGSHHHHHHHHHHHHHHHHHH---EEEE--GGGHHHHHHH--S-BEES--B--SS--SSPPBHHHHHHHT-SEEEESBTTBPPPGGGHHHHHHHHHHTTPEEEEEESSHHHHHHHHTT--SEEEE--GGGTT-SS-HHHH-HHHHHHHHHHHHHH-TTSEEEE-SS--SHHHHHHHHHTT-SEEEESHHHHH-SSHHHHHHHHHHHS-SS--

Nearest PDB structures (foldseek):
  1w0m-assembly2_G  TM=9.573E-01  e=1.455E-22  Thermoproteus tenax
  1hg3-assembly1_C  TM=9.586E-01  e=1.956E-22  Pyrococcus woesei
  2h6r-assembly1_A  TM=9.519E-01  e=3.198E-19  Methanocaldococcus jannaschii DSM 2661
  2h6r-assembly2_G  TM=9.537E-01  e=7.770E-19  Methanocaldococcus jannaschii DSM 2661
  5csr-assembly1_A  TM=8.753E-01  e=3.276E-15  Thermoplasma acidophilum DSM 1728

Organism: NCBI:txid2691917

Radius of gyration: 23.59 Å; Cα contacts (8 Å, |Δi|>4): 1072; chains: 2; bounding box: 42×68×54 Å

InterPro domains:
  IPR000652 Triosephosphate isomerase [PF00121] (9-213)
  IPR000652 Triosephosphate isomerase [PS51440] (5-218)
  IPR013785 Aldolase-type TIM barrel [G3DSA:3.20.20.70] (3-225)
  IPR035990 Triosephosphate isomerase superfamily [SSF51351] (8-223)